Protein AF-A0A1E5QL45-F1 (afdb_monomer_lite)

InterPro domains:
  IPR000726 Glycoside hydrolase, family 19, catalytic [PF00182] (621-690)
  IPR023346 Lysozyme-like domain superfamily [SSF53955] (587-731)
  IPR025325 Protein of unknown function DUF4231 [PF14015] (38-146)
  IPR039564 Peptidase C39-like [PF13529] (364-519)
  IPR052354 Bacterial Cell Wall Dynamics Protein [PTHR34408] (585-724)

Foldseek 3Di:
DPPPQDPLSVQLVVLLVLLVPFPDDVVLSVCCSPPQSVLLSVLLVLLVVLVVLLCVLVVLLVVLVVVLVVLVVVVPPDDDDDPVCVVCSVCVSVVSVVSNVVSVVCCVVVVSVVSSVLSVVLSVQSVVLSVCLSVCHDVSVPPPGSHRCSVVSVVSNVVSVLVSVVVVVVVVVVVVVVVVVVVVVVVVVVVVVVPPPPPDDDDDDDDDDDDDDDDDDDDDDDDDDDDDDDDDDDDDDDDDDDDDDDDDDDDDDDDDDFAWWKKFFQAWWKWFQAPDDPVPDDPQGIDIDGHGDMFTWRDWDDRPPQWIFTFTPWADDPVGGRTTIIRNVGMFIAGPNRHTDDHPPPPDDPQQDAFDPDPLKTFAPQDAAALCPAPPPSPPLLQLRLLLSQCVNLVQDAPDPVHDRSVSLVVVCVVVVHDSVDVVSSQVSLVVSQKGKDKFFADDPVNQQVLLVQVHKKKWWWPLDVSIGIWIFRIADPFATFTQRNQADGDPVGHPGADPVHNRRRHRDGQGPVNCCRTQNDPTIIMIRMGHPPRGHNYDDDDDDDDDDDDDDDLDLFDDLVLLCLLLDVPAPSVVSVVARVLLSVLCVVLVCRDLLSSLLLSLQLSVQQVSVPRQFDPDQQPVCACVVVLVNNDPPQSNLFFFGASLGRGGPVLQVVLCVVVVHNCSVVVVCCSDPPNSNNSSSVLCNVLVCSVCSVVVNLQVSCCSRPVHCPCVVSSVSSSVSSCVSSVD

Secondary structure (DSSP, 8-state):
-PPPPPHHHHHHHHHHHHHHTSS--HHHHHHIIIIIIHHHHHHHHHHHHHHHHHHHHHHHHHHHHHHHHHHHHHTTT---S-HHHHHHTTHHHHHHHHHHHHHHHHHHHHTHHHHHHHHHHHHHHHHHHHHHHHTT-GGGTT-SSHHHHHHHHHHHHHHHHHHHHHHHHHHHHHHHHHHHHHHHHHHHHHHHHHH-TTS-PPP-PPP-----------------------------------------------PPS---EEEEESS-EEEESSSS-GGGS-GGGEEEE-TT-EEEEEEEEEEETTEEEEEEEEEETTTTEEEEEEEGGGEEEE-TTS-EE---------PPPEEEEBTTBEE--PPP--STT-SS-TTT-HHHHHHHHHHHHTTPPPS-TTS-HHHHHHHHHHTTT--TTSHHHHHHHHHHTT-EEEEESB--HHHHHHHHHTT--EEEEE-SSTT-EEEEEEEE-SSEEEEE-SSEEEETTEEEE-BTTBTTTTTTEEEEHHHHHHHHBSS-B-EEEEE-TT---EEEEPP-PPPPPP-S----SS--HHHHHHHH-TTS-HHHHHHHHHHHHHHHHHTT--SHHHHHHHHHHHHHHTTTTT-SB-SS-SGGGTT-GGGT--STTHHHHT--BTTTTB-SHHHHHHHHHHHTS-TTT-GGGGGSTTHHHHHHHHHHHHTTHHHHHHTT-HHHHHHHHHSS-TTHHHHHHHHHHHHHHHT-

Structure (mmCIF, N/CA/C/O backbone):
data_AF-A0A1E5QL45-F1
#
_entry.id   AF-A0A1E5QL45-F1
#
loop_
_atom_site.group_PDB
_atom_site.id
_atom_site.type_symbol
_atom_site.label_atom_id
_atom_site.label_alt_id
_atom_site.label_comp_id
_atom_site.label_asym_id
_atom_site.label_entity_id
_atom_site.label_seq_id
_atom_site.pdbx_PDB_ins_code
_atom_site.Cartn_x
_atom_site.Cartn_y
_atom_site.Cartn_z
_atom_site.occupancy
_atom_site.B_iso_or_equiv
_atom_site.auth_seq_id
_atom_site.auth_comp_id
_atom_site.auth_asym_id
_atom_site.auth_atom_id
_atom_site.pdbx_PDB_model_num
ATOM 1 N N . MET A 1 1 ? 32.931 33.065 -27.980 1.00 39.78 1 MET A N 1
ATOM 2 C CA . MET A 1 1 ? 31.573 32.983 -28.566 1.00 39.78 1 MET A CA 1
ATOM 3 C C . MET A 1 1 ? 30.587 32.734 -27.436 1.00 39.78 1 MET A C 1
ATOM 5 O O . MET A 1 1 ? 30.699 31.703 -26.785 1.00 39.78 1 MET A O 1
ATOM 9 N N . ALA A 1 2 ? 29.690 33.677 -27.137 1.00 43.75 2 ALA A N 1
ATOM 10 C CA . ALA A 1 2 ? 28.652 33.458 -26.129 1.00 43.75 2 ALA A CA 1
ATOM 11 C C . ALA A 1 2 ? 27.735 32.314 -26.597 1.00 43.75 2 ALA A C 1
ATOM 13 O O . ALA A 1 2 ? 27.246 32.351 -27.728 1.00 43.75 2 ALA A O 1
ATOM 14 N N . LYS A 1 3 ? 27.539 31.277 -25.770 1.00 47.97 3 LYS A N 1
ATOM 15 C CA . LYS A 1 3 ? 26.567 30.212 -26.063 1.00 47.97 3 LYS A CA 1
ATOM 16 C C . LYS A 1 3 ? 25.203 30.876 -26.275 1.00 47.97 3 LYS A C 1
ATOM 18 O O . LYS A 1 3 ? 24.728 31.577 -25.385 1.00 47.97 3 LYS A O 1
ATOM 23 N N . LYS A 1 4 ? 24.589 30.684 -27.450 1.00 53.78 4 LYS A N 1
ATOM 24 C CA . LYS A 1 4 ? 23.201 31.106 -27.693 1.00 53.78 4 LYS A CA 1
ATOM 25 C C . LYS A 1 4 ? 22.326 30.475 -26.606 1.00 53.78 4 LYS A C 1
ATOM 27 O O . LYS A 1 4 ? 22.337 29.252 -26.471 1.00 53.78 4 LYS A O 1
ATOM 32 N N . LYS A 1 5 ? 21.612 31.303 -25.837 1.00 65.19 5 LYS A N 1
ATOM 33 C CA . LYS A 1 5 ? 20.616 30.840 -24.860 1.00 65.19 5 LYS A CA 1
ATOM 34 C C . LYS A 1 5 ? 19.594 29.963 -25.581 1.00 65.19 5 LYS A C 1
ATOM 36 O O . LYS A 1 5 ? 19.148 30.309 -26.677 1.00 65.19 5 LYS A O 1
ATOM 41 N N . THR A 1 6 ? 19.271 28.812 -25.004 1.00 82.19 6 THR A N 1
ATOM 42 C CA . THR A 1 6 ? 18.237 27.931 -25.553 1.00 82.19 6 THR A CA 1
ATOM 43 C C . THR A 1 6 ? 16.851 28.537 -25.303 1.00 82.19 6 THR A C 1
ATOM 45 O O . THR A 1 6 ? 16.691 29.367 -24.411 1.00 82.19 6 THR A O 1
ATOM 48 N N . TYR A 1 7 ? 15.831 28.130 -26.071 1.00 85.31 7 TYR A N 1
ATOM 49 C CA . TYR A 1 7 ? 14.435 28.555 -25.846 1.00 85.31 7 TYR A CA 1
ATOM 50 C C . TYR A 1 7 ? 13.995 28.364 -24.383 1.00 85.31 7 TYR A C 1
ATOM 52 O O . TYR A 1 7 ? 13.333 29.221 -23.811 1.00 85.31 7 TYR A O 1
ATOM 60 N N . TYR A 1 8 ? 14.433 27.272 -23.756 1.00 86.12 8 TYR A N 1
ATOM 61 C CA . TYR A 1 8 ? 14.124 26.956 -22.364 1.00 86.12 8 TYR A CA 1
ATOM 62 C C . TYR A 1 8 ? 14.838 27.876 -21.366 1.00 86.12 8 TYR A C 1
ATOM 64 O O . TYR A 1 8 ? 14.260 28.211 -20.336 1.00 86.12 8 TYR A O 1
ATOM 72 N N . ASP A 1 9 ? 16.058 28.328 -21.679 1.00 83.62 9 ASP A N 1
ATOM 73 C CA . ASP A 1 9 ? 16.766 29.323 -20.861 1.00 83.62 9 ASP A CA 1
ATOM 74 C C . ASP A 1 9 ? 16.064 30.683 -20.925 1.00 83.62 9 ASP A C 1
ATOM 76 O O . ASP A 1 9 ? 15.976 31.378 -19.917 1.00 83.62 9 ASP A O 1
ATOM 80 N N . TYR A 1 10 ? 15.538 31.045 -22.102 1.00 85.81 10 TYR A N 1
ATOM 81 C CA . TYR A 1 10 ? 14.721 32.245 -22.279 1.00 85.81 10 TYR A CA 1
ATOM 82 C C . TYR A 1 10 ? 13.409 32.147 -21.488 1.00 85.81 10 TYR A C 1
ATOM 84 O O . TYR A 1 10 ? 13.122 33.028 -20.685 1.00 85.81 10 TYR A O 1
ATOM 92 N N . LEU A 1 11 ? 12.668 31.043 -21.631 1.00 82.62 11 LEU A N 1
ATOM 93 C CA . LEU A 1 11 ? 11.394 30.827 -20.937 1.00 82.62 11 LEU A CA 1
ATOM 94 C C . LEU A 1 11 ? 11.553 30.847 -19.408 1.00 82.62 11 LEU A C 1
ATOM 96 O O . LEU A 1 11 ? 10.748 31.452 -18.702 1.00 82.62 11 LEU A O 1
ATOM 100 N N . ARG A 1 12 ? 12.611 30.208 -18.888 1.00 87.31 12 ARG A N 1
ATOM 101 C CA . ARG A 1 12 ? 12.912 30.196 -17.449 1.00 87.31 12 ARG A CA 1
ATOM 102 C C . ARG A 1 12 ? 13.289 31.585 -16.938 1.00 87.31 12 ARG A C 1
ATOM 104 O O . ARG A 1 12 ? 12.943 31.929 -15.812 1.00 87.31 12 ARG A O 1
ATOM 111 N N . GLN A 1 13 ? 13.998 32.368 -17.748 1.00 88.19 13 GLN A N 1
ATOM 112 C CA . GLN A 1 13 ? 14.352 33.736 -17.396 1.00 88.19 13 GLN A CA 1
ATOM 113 C C . GLN A 1 13 ? 13.110 34.637 -17.368 1.00 88.19 13 GLN A C 1
ATOM 115 O O . GLN A 1 13 ? 12.861 35.276 -16.355 1.00 88.19 13 GLN A O 1
ATOM 120 N N . GLU A 1 14 ? 12.306 34.640 -18.430 1.00 87.00 14 GLU A N 1
ATOM 121 C CA . GLU A 1 14 ? 11.138 35.518 -18.577 1.00 87.00 14 GLU A CA 1
ATOM 122 C C . GLU A 1 14 ? 10.073 35.254 -17.499 1.00 87.00 14 GLU A C 1
ATOM 124 O O . GLU A 1 14 ? 9.674 36.163 -16.771 1.00 87.00 14 GLU A O 1
ATOM 129 N N . LEU A 1 15 ? 9.669 33.993 -17.308 1.00 86.44 15 LEU A N 1
ATOM 130 C CA . LEU A 1 15 ? 8.719 33.632 -16.248 1.00 86.44 15 LEU A CA 1
ATOM 131 C C . LEU A 1 15 ? 9.332 33.797 -14.851 1.00 86.44 15 LEU A C 1
ATOM 133 O O . LEU A 1 15 ? 8.639 34.160 -13.903 1.00 86.44 15 LEU A O 1
ATOM 137 N N . GLY A 1 16 ? 10.639 33.564 -14.715 1.00 88.19 16 GLY A N 1
ATOM 138 C CA . GLY A 1 16 ? 11.360 33.764 -13.463 1.00 88.19 16 GLY A CA 1
ATOM 139 C C . GLY A 1 16 ? 11.405 35.230 -13.024 1.00 88.19 16 GLY A C 1
ATOM 140 O O . GLY A 1 16 ? 11.323 35.489 -11.824 1.00 88.19 16 GLY A O 1
ATOM 141 N N . GLU A 1 17 ? 11.511 36.166 -13.970 1.00 91.12 17 GLU A N 1
ATOM 142 C CA . GLU A 1 17 ? 11.447 37.614 -13.733 1.00 91.12 17 GLU A CA 1
ATOM 143 C C . GLU A 1 17 ? 10.027 38.057 -13.348 1.00 91.12 17 GLU A C 1
ATOM 145 O O . GLU A 1 17 ? 9.871 38.846 -12.418 1.00 91.12 17 GLU A O 1
ATOM 150 N N . LEU A 1 18 ? 8.988 37.494 -13.976 1.00 89.50 18 LEU A N 1
ATOM 151 C CA . LEU A 1 18 ? 7.593 37.756 -13.595 1.00 89.50 18 LEU A CA 1
ATOM 152 C C . LEU A 1 18 ? 7.278 37.280 -12.169 1.00 89.50 18 LEU A C 1
ATOM 154 O O . LEU A 1 18 ? 6.622 37.994 -11.416 1.00 89.50 18 LEU A O 1
ATOM 158 N N . VAL A 1 19 ? 7.794 36.115 -11.762 1.00 90.00 19 VAL A N 1
ATOM 159 C CA . VAL A 1 19 ? 7.634 35.610 -10.385 1.00 90.00 19 VAL A CA 1
ATOM 160 C C . VAL A 1 19 ? 8.303 36.531 -9.356 1.00 90.00 19 VAL A C 1
ATOM 162 O O . VAL A 1 19 ? 7.788 36.681 -8.247 1.00 90.00 19 VAL A O 1
ATOM 165 N N . GLU A 1 20 ? 9.419 37.183 -9.700 1.00 89.94 20 GLU A N 1
ATOM 166 C CA . GLU A 1 20 ? 10.086 38.122 -8.783 1.00 89.94 20 GLU A CA 1
ATOM 167 C C . GLU A 1 20 ? 9.272 39.388 -8.518 1.00 89.94 20 GLU A C 1
ATOM 169 O O . GLU A 1 20 ? 9.349 39.945 -7.421 1.00 89.94 20 GLU A O 1
ATOM 174 N N . GLN A 1 21 ? 8.458 39.811 -9.486 1.00 90.44 21 GLN A N 1
ATOM 175 C CA . GLN A 1 21 ? 7.608 40.998 -9.375 1.00 90.44 21 GLN A CA 1
ATOM 176 C C . GLN A 1 21 ? 6.372 40.771 -8.489 1.00 90.44 21 GLN A C 1
ATOM 178 O O . GLN A 1 21 ? 5.707 41.735 -8.107 1.00 90.44 21 GLN A O 1
ATOM 183 N N . LEU A 1 22 ? 6.066 39.521 -8.122 1.00 89.75 22 LEU A N 1
ATOM 184 C CA . LEU A 1 22 ? 4.933 39.196 -7.256 1.00 89.75 22 LEU A CA 1
ATOM 185 C C . LEU A 1 22 ? 5.185 39.632 -5.805 1.00 89.75 22 LEU A C 1
ATOM 187 O O . LEU A 1 22 ? 6.279 39.456 -5.260 1.00 89.75 22 LEU A O 1
ATOM 191 N N . GLN A 1 23 ? 4.144 40.137 -5.139 1.00 87.69 23 GLN A N 1
ATOM 192 C CA . GLN A 1 23 ? 4.171 40.471 -3.709 1.00 87.69 23 GLN A CA 1
ATOM 193 C C . GLN A 1 23 ? 4.004 39.205 -2.852 1.00 87.69 23 GLN A C 1
ATOM 195 O O . GLN A 1 23 ? 2.984 38.993 -2.201 1.00 87.69 23 GLN A O 1
ATOM 200 N N . LEU A 1 24 ? 5.010 38.331 -2.896 1.00 88.12 24 LEU A N 1
ATOM 201 C CA . LEU A 1 24 ? 5.058 37.057 -2.177 1.00 88.12 24 LEU A CA 1
ATOM 202 C C . LEU A 1 24 ? 6.319 36.975 -1.304 1.00 88.12 24 LEU A C 1
ATOM 204 O O . LEU A 1 24 ? 7.364 37.479 -1.720 1.00 88.12 24 LEU A O 1
ATOM 208 N N . PRO A 1 25 ? 6.270 36.298 -0.141 1.00 90.00 25 PRO A N 1
ATOM 209 C CA . PRO A 1 25 ? 7.480 35.961 0.602 1.00 90.00 25 PRO A CA 1
ATOM 210 C C . PRO A 1 25 ? 8.427 35.086 -0.235 1.00 90.00 25 PRO A C 1
ATOM 212 O O . PRO A 1 25 ? 7.978 34.250 -1.026 1.00 90.00 25 PRO A O 1
ATOM 215 N N . ASP A 1 26 ? 9.736 35.236 -0.026 1.00 85.12 26 ASP A N 1
ATOM 216 C CA . ASP A 1 26 ? 10.776 34.597 -0.851 1.00 85.12 26 ASP A CA 1
ATOM 217 C C . ASP A 1 26 ? 10.652 33.072 -0.926 1.00 85.12 26 ASP A C 1
ATOM 219 O O . ASP A 1 26 ? 10.923 32.473 -1.967 1.00 85.12 26 ASP A O 1
ATOM 223 N N . LEU A 1 27 ? 10.174 32.438 0.148 1.00 78.69 27 LEU A N 1
ATOM 224 C CA . LEU A 1 27 ? 9.923 30.998 0.191 1.00 78.69 27 LEU A CA 1
ATOM 225 C C . LEU A 1 27 ? 8.913 30.558 -0.885 1.00 78.69 27 LEU A C 1
ATOM 227 O O . LEU A 1 27 ? 9.133 29.575 -1.593 1.00 78.69 27 LEU A O 1
ATOM 231 N N . TYR A 1 28 ? 7.834 31.322 -1.063 1.00 81.56 28 TYR A N 1
ATOM 232 C CA . TYR A 1 28 ? 6.799 31.037 -2.057 1.00 81.56 28 TYR A CA 1
ATOM 233 C C . TYR A 1 28 ? 7.301 31.301 -3.478 1.00 81.56 28 TYR A C 1
ATOM 235 O O . TYR A 1 28 ? 7.043 30.505 -4.379 1.00 81.56 28 TYR A O 1
ATOM 243 N N . LYS A 1 29 ? 8.100 32.357 -3.681 1.00 86.62 29 LYS A N 1
ATOM 244 C CA . LYS A 1 29 ? 8.758 32.631 -4.971 1.00 86.62 29 LYS A CA 1
ATOM 245 C C . LYS A 1 29 ? 9.728 31.519 -5.368 1.00 86.62 29 LYS A C 1
ATOM 247 O O . LYS A 1 29 ? 9.743 31.093 -6.524 1.00 86.62 29 LYS A O 1
ATOM 252 N N . GLN A 1 30 ? 10.514 31.013 -4.417 1.00 82.25 30 GLN A N 1
ATOM 253 C CA . GLN A 1 30 ? 11.411 29.881 -4.652 1.00 82.25 30 GLN A CA 1
ATOM 254 C C . GLN A 1 30 ? 10.637 28.609 -4.995 1.00 82.25 30 GLN A C 1
ATOM 256 O O . GLN A 1 30 ? 11.038 27.893 -5.912 1.00 82.25 30 GLN A O 1
ATOM 261 N N . SER A 1 31 ? 9.516 28.358 -4.319 1.00 79.50 31 SER A N 1
ATOM 262 C CA . SER A 1 31 ? 8.638 27.228 -4.623 1.00 79.50 31 SER A CA 1
ATOM 263 C C . SER A 1 31 ? 8.031 27.332 -6.029 1.00 79.50 31 SER A C 1
ATOM 265 O O . SER A 1 31 ? 8.139 26.390 -6.812 1.00 79.50 31 SER A O 1
ATOM 267 N N . LEU A 1 32 ? 7.511 28.502 -6.427 1.00 86.69 32 LEU A N 1
ATOM 268 C CA . LEU A 1 32 ? 7.013 28.745 -7.791 1.00 86.69 32 LEU A CA 1
ATOM 269 C C . LEU A 1 32 ? 8.075 28.442 -8.855 1.00 86.69 32 LEU A C 1
ATOM 271 O O . LEU A 1 32 ? 7.783 27.816 -9.874 1.00 86.69 32 LEU A O 1
ATOM 275 N N . LYS A 1 33 ? 9.323 28.850 -8.612 1.00 86.81 33 LYS A N 1
ATOM 276 C CA . LYS A 1 33 ? 10.430 28.606 -9.544 1.00 86.81 33 LYS A CA 1
ATOM 277 C C . LYS A 1 33 ? 10.828 27.131 -9.597 1.00 86.81 33 LYS A C 1
ATOM 279 O O . LYS A 1 33 ? 10.897 26.555 -10.677 1.00 86.81 33 LYS A O 1
ATOM 284 N N . ARG A 1 34 ? 11.080 26.517 -8.440 1.00 79.50 34 ARG A N 1
ATOM 285 C CA . ARG A 1 34 ? 11.622 25.152 -8.355 1.00 79.50 34 ARG A CA 1
ATOM 286 C C . ARG A 1 34 ? 10.593 24.067 -8.627 1.00 79.50 34 ARG A C 1
ATOM 288 O O . ARG A 1 34 ? 10.965 22.996 -9.090 1.00 79.50 34 ARG A O 1
ATOM 295 N N . ARG A 1 35 ? 9.322 24.310 -8.309 1.00 85.50 35 ARG A N 1
ATOM 296 C CA . ARG A 1 35 ? 8.280 23.290 -8.421 1.00 85.50 35 ARG A CA 1
ATOM 297 C C . ARG A 1 35 ? 7.434 23.456 -9.669 1.00 85.50 35 ARG A C 1
ATOM 299 O O . ARG A 1 35 ? 7.258 22.491 -10.400 1.00 85.50 35 ARG A O 1
ATOM 306 N N . TRP A 1 36 ? 6.944 24.663 -9.937 1.00 91.50 36 TRP A N 1
ATOM 307 C CA . TRP A 1 36 ? 6.068 24.906 -11.082 1.00 91.50 36 TRP A CA 1
ATOM 308 C C . TRP A 1 36 ? 6.858 25.204 -12.364 1.00 91.50 36 TRP A C 1
ATOM 310 O O . TRP A 1 36 ? 6.736 24.473 -13.347 1.00 91.50 36 TRP A O 1
ATOM 320 N N . LEU A 1 37 ? 7.706 26.237 -12.363 1.00 90.81 37 LEU A N 1
ATOM 321 C CA . LEU A 1 37 ? 8.421 26.671 -13.569 1.00 90.81 37 LEU A CA 1
ATOM 322 C C . LEU A 1 37 ? 9.395 25.603 -14.087 1.00 90.81 37 LEU A C 1
ATOM 324 O O . LEU A 1 37 ? 9.454 25.341 -15.290 1.00 90.81 37 LEU A O 1
ATOM 328 N N . ASP A 1 38 ? 10.131 24.949 -13.191 1.00 88.94 38 ASP A N 1
ATOM 329 C CA . ASP A 1 38 ? 11.026 23.854 -13.567 1.00 88.94 38 ASP A CA 1
ATOM 330 C C . ASP A 1 38 ? 10.263 22.673 -14.186 1.00 88.94 38 ASP A C 1
ATOM 332 O O . ASP A 1 38 ? 10.737 22.086 -15.164 1.00 88.94 38 ASP A O 1
ATOM 336 N N . GLN A 1 39 ? 9.055 22.379 -13.696 1.00 86.88 39 GLN A N 1
ATOM 337 C CA . GLN A 1 39 ? 8.203 21.329 -14.251 1.00 86.88 39 GLN A CA 1
ATOM 338 C C . GLN A 1 39 ? 7.651 21.701 -15.634 1.00 86.88 39 GLN A C 1
ATOM 340 O O . GLN A 1 39 ? 7.667 20.865 -16.538 1.00 86.88 39 GLN A O 1
ATOM 345 N N . VAL A 1 40 ? 7.233 22.957 -15.837 1.00 90.69 40 VAL A N 1
ATOM 346 C CA . VAL A 1 40 ? 6.826 23.480 -17.157 1.00 90.69 40 VAL A CA 1
ATOM 347 C C . VAL A 1 40 ? 7.948 23.285 -18.176 1.00 90.69 40 VAL A C 1
ATOM 349 O O . VAL A 1 40 ? 7.728 22.760 -19.269 1.00 90.69 40 VAL A O 1
ATOM 352 N N . VAL A 1 41 ? 9.168 23.691 -17.811 1.00 90.44 41 VAL A N 1
ATOM 353 C CA . VAL A 1 41 ? 10.342 23.589 -18.686 1.00 90.44 41 VAL A CA 1
ATOM 354 C C . VAL A 1 41 ? 10.694 22.130 -18.967 1.00 90.44 41 VAL A C 1
ATOM 356 O O . VAL A 1 41 ? 11.008 21.781 -20.108 1.00 90.44 41 VAL A O 1
ATOM 359 N N . TRP A 1 42 ? 10.636 21.268 -17.952 1.00 89.69 42 TRP A N 1
ATOM 360 C CA . TRP A 1 42 ? 10.909 19.843 -18.102 1.00 89.69 42 TRP A CA 1
ATOM 361 C C . TRP A 1 42 ? 9.915 19.166 -19.053 1.00 89.69 42 TRP A C 1
ATOM 363 O O . TRP A 1 42 ? 10.346 18.507 -20.004 1.00 89.69 42 TRP A O 1
ATOM 373 N N . ALA A 1 43 ? 8.611 19.383 -18.852 1.00 85.19 43 ALA A N 1
ATOM 374 C CA . ALA A 1 43 ? 7.558 18.776 -19.663 1.00 85.19 43 ALA A CA 1
ATOM 375 C C . ALA A 1 43 ? 7.654 19.229 -21.128 1.00 85.19 43 ALA A C 1
ATOM 377 O O . ALA A 1 43 ? 7.666 18.404 -22.043 1.00 85.19 43 ALA A O 1
ATOM 378 N N . ASP A 1 44 ? 7.847 20.528 -21.371 1.00 88.75 44 ASP A N 1
ATOM 379 C CA . ASP A 1 44 ? 7.952 21.064 -22.733 1.00 88.75 44 ASP A CA 1
ATOM 380 C C . ASP A 1 44 ? 9.238 20.602 -23.449 1.00 88.75 44 ASP A C 1
ATOM 382 O O . ASP A 1 44 ? 9.261 20.366 -24.664 1.00 88.75 44 ASP A O 1
ATOM 386 N N . LYS A 1 45 ? 10.329 20.406 -22.696 1.00 89.44 45 LYS A N 1
ATOM 387 C CA . LYS A 1 45 ? 11.565 19.809 -23.219 1.00 89.44 45 LYS A CA 1
ATOM 388 C C . LYS A 1 45 ? 11.370 18.343 -23.593 1.00 89.44 45 LYS A C 1
ATOM 390 O O . LYS A 1 45 ? 11.791 17.931 -24.679 1.00 89.44 45 LYS A O 1
ATOM 395 N N . LYS A 1 46 ? 10.709 17.562 -22.738 1.00 86.69 46 LYS A N 1
ATOM 396 C CA . LYS A 1 46 ? 10.430 16.145 -22.994 1.00 86.69 46 LYS A CA 1
ATOM 397 C C . LYS A 1 46 ? 9.469 15.939 -24.157 1.00 86.69 46 LYS A C 1
ATOM 399 O O . LYS A 1 46 ? 9.739 15.083 -25.004 1.00 86.69 46 LYS A O 1
ATOM 404 N N . ALA A 1 47 ? 8.451 16.787 -24.288 1.00 88.00 47 ALA A N 1
ATOM 405 C CA . ALA A 1 47 ? 7.574 16.816 -25.454 1.00 88.00 47 ALA A CA 1
ATOM 406 C C . ALA A 1 47 ? 8.374 17.030 -26.753 1.00 88.00 47 ALA A C 1
ATOM 408 O O . ALA A 1 47 ? 8.225 16.279 -27.718 1.00 88.00 47 ALA A O 1
ATOM 409 N N . ALA A 1 48 ? 9.292 18.002 -26.781 1.00 88.44 48 ALA A N 1
ATOM 410 C CA . ALA A 1 48 ? 10.106 18.283 -27.964 1.00 88.44 48 ALA A CA 1
ATOM 411 C C . ALA A 1 48 ? 11.120 17.170 -28.303 1.00 88.44 48 ALA A C 1
ATOM 413 O O . ALA A 1 48 ? 11.413 16.934 -29.481 1.00 88.44 48 ALA A O 1
ATOM 414 N N . GLU A 1 49 ? 11.686 16.495 -27.300 1.00 88.31 49 GLU A N 1
ATOM 415 C CA . GLU A 1 49 ? 12.554 15.322 -27.479 1.00 88.31 49 GLU A CA 1
ATOM 416 C C . GLU A 1 49 ? 11.784 14.141 -28.080 1.00 88.31 49 GLU A C 1
ATOM 418 O O . GLU A 1 49 ? 12.187 13.629 -29.128 1.00 88.31 49 GLU A O 1
ATOM 423 N N . CYS A 1 50 ? 10.650 13.766 -27.482 1.00 87.38 50 CYS A N 1
ATOM 424 C CA . CYS A 1 50 ? 9.824 12.653 -27.953 1.00 87.38 50 CYS A CA 1
ATOM 425 C C . CYS A 1 50 ? 9.267 12.922 -29.355 1.00 87.38 50 CYS A C 1
ATOM 427 O O . CYS A 1 50 ? 9.343 12.058 -30.226 1.00 87.38 50 CYS A O 1
ATOM 429 N N . ARG A 1 51 ? 8.817 14.155 -29.626 1.00 92.12 51 ARG A N 1
ATOM 430 C CA . ARG A 1 51 ? 8.339 14.564 -30.953 1.00 92.12 51 ARG A CA 1
ATOM 431 C C . ARG A 1 51 ? 9.412 14.369 -32.025 1.00 92.12 51 ARG A C 1
ATOM 433 O O . ARG A 1 51 ? 9.121 13.851 -33.100 1.00 92.12 51 ARG A O 1
ATOM 440 N N . ARG A 1 52 ? 10.662 14.766 -31.749 1.00 91.62 52 ARG A N 1
ATOM 441 C CA . ARG A 1 52 ? 11.778 14.580 -32.693 1.00 91.62 52 ARG A CA 1
ATOM 442 C C . ARG A 1 52 ? 12.048 13.104 -32.968 1.00 91.62 52 ARG A C 1
ATOM 444 O O . ARG A 1 52 ? 12.254 12.756 -34.124 1.00 91.62 52 ARG A O 1
ATOM 451 N N . TRP A 1 53 ? 12.043 12.255 -31.943 1.00 88.62 53 TRP A N 1
ATOM 452 C CA . TRP A 1 53 ? 12.227 10.814 -32.123 1.00 88.62 53 TRP A CA 1
ATOM 453 C C . TRP A 1 53 ? 11.093 10.181 -32.925 1.00 88.62 53 TRP A C 1
ATOM 455 O O . TRP A 1 53 ? 11.378 9.491 -33.901 1.00 88.62 53 TRP A O 1
ATOM 465 N N . HIS A 1 54 ? 9.839 10.505 -32.597 1.00 92.12 54 HIS A N 1
ATOM 466 C CA . HIS A 1 54 ? 8.669 10.030 -33.336 1.00 92.12 54 HIS A CA 1
ATOM 467 C C . HIS A 1 54 ? 8.774 10.358 -34.830 1.00 92.12 54 HIS A C 1
ATOM 469 O O . HIS A 1 54 ? 8.747 9.458 -35.662 1.00 92.12 54 HIS A O 1
ATOM 475 N N . TYR A 1 55 ? 8.986 11.631 -35.186 1.00 91.69 55 TYR A N 1
ATOM 476 C CA . TYR A 1 55 ? 9.085 12.013 -36.597 1.00 91.69 55 TYR A CA 1
ATOM 477 C C . TYR A 1 55 ? 10.305 11.409 -37.301 1.00 91.69 55 TYR A C 1
ATOM 479 O O . TYR A 1 55 ? 10.201 11.061 -38.472 1.00 91.69 55 TYR A O 1
ATOM 487 N N . ARG A 1 56 ? 11.455 11.259 -36.628 1.00 93.12 56 ARG A N 1
ATOM 488 C CA . ARG A 1 56 ? 12.656 10.662 -37.243 1.00 93.12 56 ARG A CA 1
ATOM 489 C C . ARG A 1 56 ? 12.482 9.175 -37.540 1.00 93.12 56 ARG A C 1
ATOM 491 O O . ARG A 1 56 ? 12.852 8.744 -38.632 1.00 93.12 56 ARG A O 1
ATOM 498 N N . LEU A 1 57 ? 11.923 8.413 -36.601 1.00 91.19 57 LEU A N 1
ATOM 499 C CA . LEU A 1 57 ? 11.663 6.984 -36.789 1.00 91.19 57 LEU A CA 1
ATOM 500 C C . LEU A 1 57 ? 10.598 6.782 -37.865 1.00 91.19 57 LEU A C 1
ATOM 502 O O . LEU A 1 57 ? 10.840 6.084 -38.846 1.00 91.19 57 LEU A O 1
ATOM 506 N N . ARG A 1 58 ? 9.488 7.520 -37.771 1.00 92.06 58 ARG A N 1
ATOM 507 C CA . ARG A 1 58 ? 8.388 7.426 -38.730 1.00 92.06 58 ARG A CA 1
ATOM 508 C C . ARG A 1 58 ? 8.794 7.831 -40.146 1.00 92.06 58 ARG A C 1
ATOM 510 O O . ARG A 1 58 ? 8.414 7.168 -41.107 1.00 92.06 58 ARG A O 1
ATOM 517 N N . LEU A 1 59 ? 9.605 8.881 -40.294 1.00 94.12 59 LEU A N 1
ATOM 518 C CA . LEU A 1 59 ? 10.141 9.285 -41.596 1.00 94.12 59 LEU A CA 1
ATOM 519 C C . LEU A 1 59 ? 11.067 8.209 -42.181 1.00 94.12 59 LEU A C 1
ATOM 521 O O . LEU A 1 59 ? 10.982 7.932 -43.373 1.00 94.12 59 LEU A O 1
ATOM 525 N N . THR A 1 60 ? 11.902 7.575 -41.352 1.00 92.25 60 THR A N 1
ATOM 526 C CA . THR A 1 60 ? 12.756 6.448 -41.771 1.00 92.25 60 THR A CA 1
ATOM 527 C C . THR A 1 60 ? 11.916 5.277 -42.281 1.00 92.25 60 THR A C 1
ATOM 529 O O . THR A 1 60 ? 12.196 4.759 -43.360 1.00 92.25 60 THR A O 1
ATOM 532 N N . THR A 1 61 ? 10.851 4.910 -41.565 1.00 91.75 61 THR A N 1
ATOM 533 C CA . THR A 1 61 ? 9.928 3.834 -41.959 1.00 91.75 61 THR A CA 1
ATOM 534 C C . THR A 1 61 ? 9.209 4.150 -43.273 1.00 91.75 61 THR A C 1
ATOM 536 O O . THR A 1 61 ? 9.157 3.301 -44.160 1.00 91.75 61 THR A O 1
ATOM 539 N N . ILE A 1 62 ? 8.709 5.380 -43.444 1.00 92.25 62 ILE A N 1
ATOM 540 C CA . ILE A 1 62 ? 8.011 5.808 -44.669 1.00 92.25 62 ILE A CA 1
ATOM 541 C C . ILE A 1 62 ? 8.968 5.832 -45.866 1.00 92.25 62 ILE A C 1
ATOM 543 O O . ILE A 1 62 ? 8.678 5.230 -46.897 1.00 92.25 62 ILE A O 1
ATOM 547 N N . ILE A 1 63 ? 10.117 6.505 -45.736 1.00 93.69 63 ILE A N 1
ATOM 548 C CA . ILE A 1 63 ? 11.100 6.612 -46.823 1.00 93.69 63 ILE A CA 1
ATOM 549 C C . ILE A 1 63 ? 11.630 5.223 -47.189 1.00 93.69 63 ILE A C 1
ATOM 551 O O . ILE A 1 63 ? 11.660 4.869 -48.365 1.00 93.69 63 ILE A O 1
ATOM 555 N N . GLY A 1 64 ? 12.008 4.416 -46.195 1.00 91.44 64 GLY A N 1
ATOM 556 C CA . GLY A 1 64 ? 12.487 3.057 -46.420 1.00 91.44 64 GLY A CA 1
ATOM 557 C C . GLY A 1 64 ? 11.431 2.172 -47.083 1.00 91.44 64 GLY A C 1
ATOM 558 O O . GLY A 1 64 ? 11.754 1.463 -48.032 1.00 91.44 64 GLY A O 1
ATOM 559 N N . GLY A 1 65 ? 10.170 2.254 -46.646 1.00 90.19 65 GLY A N 1
ATOM 560 C CA . GLY A 1 65 ? 9.057 1.503 -47.231 1.00 90.19 65 GLY A CA 1
ATOM 561 C C . GLY A 1 65 ? 8.772 1.860 -48.693 1.00 90.19 65 GLY A C 1
ATOM 562 O O . GLY A 1 65 ? 8.372 0.989 -49.457 1.00 90.19 65 GLY A O 1
ATOM 563 N N . VAL A 1 66 ? 9.029 3.105 -49.108 1.00 92.88 66 VAL A N 1
ATOM 564 C CA . VAL A 1 66 ? 8.931 3.531 -50.518 1.00 92.88 66 VAL A CA 1
ATOM 565 C C . VAL A 1 66 ? 10.152 3.087 -51.332 1.00 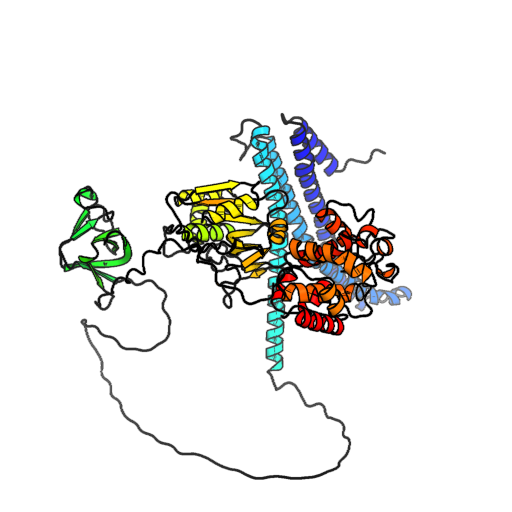92.88 66 VAL A C 1
ATOM 567 O O . VAL A 1 66 ? 10.010 2.670 -52.481 1.00 92.88 66 VAL A O 1
ATOM 570 N N . ILE A 1 67 ? 11.355 3.154 -50.753 1.00 90.44 67 ILE A N 1
ATOM 571 C CA . ILE A 1 67 ? 12.603 2.788 -51.441 1.00 90.44 67 ILE A CA 1
ATOM 572 C C . ILE A 1 67 ? 12.718 1.272 -51.628 1.00 90.44 67 ILE A C 1
ATOM 574 O O . ILE A 1 67 ? 13.193 0.834 -52.672 1.00 90.44 67 ILE A O 1
ATOM 578 N N . LEU A 1 68 ? 12.289 0.464 -50.655 1.00 90.38 68 LEU A N 1
ATOM 579 C CA . LEU A 1 68 ? 12.481 -0.987 -50.667 1.00 90.38 68 LEU A CA 1
ATOM 580 C C . LEU A 1 68 ? 11.874 -1.671 -51.917 1.00 90.38 68 LEU A C 1
ATOM 582 O O . LEU A 1 68 ? 12.615 -2.402 -52.575 1.00 90.38 68 LEU A O 1
ATOM 586 N N . PRO A 1 69 ? 10.614 -1.409 -52.330 1.00 86.56 69 PRO A N 1
ATOM 587 C CA . PRO A 1 69 ? 10.059 -1.948 -53.575 1.00 86.56 69 PRO A CA 1
ATOM 588 C C . PRO A 1 69 ? 10.833 -1.519 -54.827 1.00 86.56 69 PRO A C 1
ATOM 590 O O . PRO A 1 69 ? 11.072 -2.340 -55.710 1.00 86.56 69 PRO A O 1
ATOM 593 N N . ALA A 1 70 ? 11.277 -0.258 -54.894 1.00 83.50 70 ALA A N 1
ATOM 594 C CA . ALA A 1 70 ? 12.081 0.235 -56.011 1.00 83.50 70 ALA A CA 1
ATOM 595 C C . ALA A 1 70 ? 13.457 -0.454 -56.066 1.00 83.50 70 ALA A C 1
ATOM 597 O O . ALA A 1 70 ? 13.919 -0.831 -57.139 1.00 83.50 70 ALA A O 1
ATOM 598 N N . LEU A 1 71 ? 14.091 -0.679 -54.911 1.00 81.75 71 LEU A N 1
ATOM 599 C CA . LEU A 1 71 ? 15.400 -1.329 -54.806 1.00 81.75 71 LEU A CA 1
ATOM 600 C C . LEU A 1 71 ? 15.336 -2.816 -55.185 1.00 81.75 71 LEU A C 1
ATOM 602 O O . LEU A 1 71 ? 16.238 -3.322 -55.850 1.00 81.75 71 LEU A O 1
ATOM 606 N N . VAL A 1 72 ? 14.252 -3.502 -54.804 1.00 80.56 72 VAL A N 1
ATOM 607 C CA . VAL A 1 72 ? 13.980 -4.890 -55.210 1.00 80.56 72 VAL A CA 1
ATOM 608 C C . VAL A 1 72 ? 13.661 -4.973 -56.706 1.00 80.56 72 VAL A C 1
ATOM 610 O O . VAL A 1 72 ? 14.149 -5.884 -57.368 1.00 80.56 72 VAL A O 1
ATOM 613 N N . GLY A 1 73 ? 12.913 -4.011 -57.259 1.00 72.00 73 GLY A N 1
ATOM 614 C CA . GLY A 1 73 ? 12.605 -3.942 -58.692 1.00 72.00 73 GLY A CA 1
ATOM 615 C C . GLY A 1 73 ? 13.839 -3.713 -59.574 1.00 72.00 73 GLY A C 1
ATOM 616 O O . GLY A 1 73 ? 14.026 -4.415 -60.563 1.00 72.00 73 GLY A O 1
ATOM 617 N N . ILE A 1 74 ? 14.739 -2.805 -59.176 1.00 69.25 74 ILE A N 1
ATOM 618 C CA . ILE A 1 74 ? 15.996 -2.504 -59.894 1.00 69.25 74 ILE A CA 1
ATOM 619 C C . ILE A 1 74 ? 16.952 -3.710 -59.922 1.00 69.25 74 ILE A C 1
ATOM 621 O O . ILE A 1 74 ? 17.722 -3.866 -60.873 1.00 69.25 74 ILE A O 1
ATOM 625 N N . ASN A 1 75 ? 16.882 -4.594 -58.918 1.00 59.91 75 ASN A N 1
ATOM 626 C CA . ASN A 1 75 ? 17.688 -5.817 -58.844 1.00 59.91 75 ASN A CA 1
ATOM 627 C C . ASN A 1 75 ? 17.450 -6.771 -60.037 1.00 59.91 75 ASN A C 1
ATOM 629 O O . ASN A 1 75 ? 18.274 -7.648 -60.282 1.00 59.91 75 ASN A O 1
ATOM 633 N N . PHE A 1 76 ? 16.356 -6.590 -60.788 1.00 54.81 76 PHE A N 1
ATOM 634 C CA . PHE A 1 76 ? 16.043 -7.374 -61.985 1.00 54.81 76 PHE A CA 1
ATOM 635 C C . PHE A 1 76 ? 16.513 -6.742 -63.310 1.00 54.81 76 PHE A C 1
ATOM 637 O O . PHE A 1 76 ? 16.587 -7.464 -64.301 1.00 54.81 76 PHE A O 1
ATOM 644 N N . GLU A 1 77 ? 16.870 -5.449 -63.356 1.00 56.03 77 GLU A N 1
ATOM 645 C CA . GLU A 1 77 ? 17.111 -4.736 -64.630 1.00 56.03 77 GLU A CA 1
ATOM 646 C C . GLU A 1 77 ? 18.532 -4.183 -64.839 1.00 56.03 77 GLU A C 1
ATOM 648 O O . GLU A 1 77 ? 18.921 -3.941 -65.982 1.00 56.03 77 GLU A O 1
ATOM 653 N N . VAL A 1 78 ? 19.353 -3.999 -63.799 1.00 54.22 78 VAL A N 1
ATOM 654 C CA . VAL A 1 78 ? 20.678 -3.367 -63.972 1.00 54.22 78 VAL A CA 1
ATOM 655 C C . VAL A 1 78 ? 21.787 -4.406 -64.138 1.00 54.22 78 VAL A C 1
ATOM 657 O O . VAL A 1 78 ? 22.407 -4.861 -63.178 1.00 54.22 78 VAL A O 1
ATOM 660 N N . GLY A 1 79 ? 22.089 -4.729 -65.396 1.00 62.75 79 GLY A N 1
ATOM 661 C CA . GLY A 1 79 ? 23.420 -5.180 -65.793 1.00 62.75 79 GLY A CA 1
ATOM 662 C C . GLY A 1 79 ? 24.365 -3.980 -65.897 1.00 62.75 79 GLY A C 1
ATOM 663 O O . GLY A 1 79 ? 24.083 -3.061 -66.661 1.00 62.75 79 GLY A O 1
ATOM 664 N N . ASN A 1 80 ? 25.470 -3.960 -65.140 1.00 55.34 80 ASN A N 1
ATOM 665 C CA . ASN A 1 80 ? 26.623 -3.120 -65.486 1.00 55.34 80 ASN A CA 1
ATOM 666 C C . ASN A 1 80 ? 27.934 -3.570 -64.807 1.00 55.34 80 ASN A C 1
ATOM 668 O O . ASN A 1 80 ? 27.937 -4.052 -63.673 1.00 55.34 80 ASN A O 1
ATOM 672 N N . ASP A 1 81 ? 29.044 -3.374 -65.516 1.00 62.09 81 ASP A N 1
ATOM 673 C CA . ASP A 1 81 ? 30.348 -4.062 -65.450 1.00 62.09 81 ASP A CA 1
ATOM 674 C C . ASP A 1 81 ? 31.223 -3.884 -64.181 1.00 62.09 81 ASP A C 1
ATOM 676 O O . ASP A 1 81 ? 32.440 -4.071 -64.234 1.00 62.09 81 ASP A O 1
ATOM 680 N N . ASN A 1 82 ? 30.660 -3.546 -63.010 1.00 68.00 82 ASN A N 1
ATOM 681 C CA . ASN A 1 82 ? 31.440 -3.382 -61.773 1.00 68.00 82 ASN A CA 1
ATOM 682 C C . ASN A 1 82 ? 31.324 -4.604 -60.825 1.00 68.00 82 ASN A C 1
ATOM 684 O O . ASN A 1 82 ? 30.295 -4.780 -60.160 1.00 68.00 82 ASN A O 1
ATOM 688 N N . PRO A 1 83 ? 32.381 -5.433 -60.680 1.00 69.38 83 PRO A N 1
ATOM 689 C CA . PRO A 1 83 ? 32.340 -6.664 -59.882 1.00 69.38 83 PRO A CA 1
ATOM 690 C C . PRO A 1 83 ? 32.168 -6.415 -58.377 1.00 69.38 83 PRO A C 1
ATOM 692 O O . PRO A 1 83 ? 31.644 -7.272 -57.665 1.00 69.38 83 PRO A O 1
ATOM 695 N N . ALA A 1 84 ? 32.575 -5.243 -57.885 1.00 69.75 84 ALA A N 1
ATOM 696 C CA . ALA A 1 84 ? 32.441 -4.880 -56.480 1.00 69.75 84 ALA A CA 1
ATOM 697 C C . ALA A 1 84 ? 30.968 -4.604 -56.121 1.00 69.75 84 ALA A C 1
ATOM 699 O O . ALA A 1 84 ? 30.455 -5.110 -55.123 1.00 69.75 84 ALA A O 1
ATOM 700 N N . PHE A 1 85 ? 30.253 -3.909 -57.010 1.00 68.94 85 PHE A N 1
ATOM 701 C CA . PHE A 1 85 ? 28.835 -3.582 -56.853 1.00 68.94 85 PHE A CA 1
ATOM 702 C C . PHE A 1 85 ? 27.955 -4.841 -56.777 1.00 68.94 85 PHE A C 1
ATOM 704 O O . PHE A 1 85 ? 27.133 -4.970 -55.871 1.00 68.94 85 PHE A O 1
ATOM 711 N N . ARG A 1 86 ? 28.203 -5.834 -57.643 1.00 67.06 86 ARG A N 1
ATOM 712 C CA . ARG A 1 86 ? 27.468 -7.113 -57.667 1.00 67.06 86 ARG A CA 1
ATOM 713 C C . ARG A 1 86 ? 27.597 -7.924 -56.370 1.00 67.06 86 ARG A C 1
ATOM 715 O O . ARG A 1 86 ? 26.704 -8.705 -56.053 1.00 67.06 86 ARG A O 1
ATOM 722 N N . LYS A 1 87 ? 28.690 -7.750 -55.616 1.00 72.69 87 LYS A N 1
ATOM 723 C CA . LYS A 1 87 ? 28.931 -8.495 -54.372 1.00 72.69 87 LYS A CA 1
ATOM 724 C C . LYS A 1 87 ? 28.116 -7.960 -53.194 1.00 72.69 87 LYS A C 1
ATOM 726 O O . LYS A 1 87 ? 27.714 -8.753 -52.354 1.00 72.69 87 LYS A O 1
ATOM 731 N N . TRP A 1 88 ? 27.888 -6.649 -53.100 1.00 70.00 88 TRP A N 1
ATOM 732 C CA . TRP A 1 88 ? 27.241 -6.050 -51.920 1.00 70.00 88 TRP A CA 1
ATOM 733 C C . TRP A 1 88 ? 25.782 -5.655 -52.160 1.00 70.00 88 TRP A C 1
ATOM 735 O O . TRP A 1 88 ? 24.994 -5.643 -51.218 1.00 70.00 88 TRP A O 1
ATOM 745 N N . PHE A 1 89 ? 25.414 -5.356 -53.411 1.00 75.81 89 PHE A N 1
ATOM 746 C CA . PHE A 1 89 ? 24.080 -4.875 -53.773 1.00 75.81 89 PHE A CA 1
ATOM 747 C C . PHE A 1 89 ? 22.924 -5.801 -53.338 1.00 75.81 89 PHE A C 1
ATOM 749 O O . PHE A 1 89 ? 21.950 -5.279 -52.796 1.00 75.81 89 PHE A O 1
ATOM 756 N N . PRO A 1 90 ? 23.022 -7.146 -53.431 1.00 76.38 90 PRO A N 1
ATOM 757 C CA . PRO A 1 90 ? 21.949 -8.043 -52.982 1.00 76.38 90 PRO A CA 1
ATOM 758 C C . PRO A 1 90 ? 21.640 -7.962 -51.480 1.00 76.38 90 PRO A C 1
ATOM 760 O O . PRO A 1 90 ? 20.544 -8.319 -51.056 1.00 76.38 90 PRO A O 1
ATOM 763 N N . TYR A 1 91 ? 22.586 -7.482 -50.667 1.00 82.81 91 TYR A N 1
ATOM 764 C CA . TYR A 1 91 ? 22.403 -7.335 -49.223 1.00 82.81 91 TYR A CA 1
ATOM 765 C C . TYR A 1 91 ? 21.768 -5.991 -48.834 1.00 82.81 91 TYR A C 1
ATOM 767 O O . TYR A 1 91 ? 21.309 -5.851 -47.702 1.00 82.81 91 TYR A O 1
ATOM 775 N N . LEU A 1 92 ? 21.697 -5.010 -49.745 1.00 84.50 92 LEU A N 1
ATOM 776 C CA . LEU A 1 92 ? 21.109 -3.693 -49.470 1.00 84.50 92 LEU A CA 1
ATOM 777 C C . LEU A 1 92 ? 19.595 -3.740 -49.200 1.00 84.50 92 LEU A C 1
ATOM 779 O O . LEU A 1 92 ? 19.187 -3.128 -48.213 1.00 84.50 92 LEU A O 1
ATOM 783 N N . PRO A 1 93 ? 18.756 -4.462 -49.979 1.00 87.44 93 PRO A N 1
ATOM 784 C CA . PRO A 1 93 ? 17.340 -4.621 -49.647 1.00 87.44 93 PRO A CA 1
ATOM 785 C C . PRO A 1 93 ? 17.133 -5.238 -48.263 1.00 87.44 93 PRO A C 1
ATOM 787 O O . PRO A 1 93 ? 16.308 -4.753 -47.496 1.00 87.44 93 PRO A O 1
ATOM 790 N N . PHE A 1 94 ? 17.920 -6.266 -47.926 1.00 86.81 94 PHE A N 1
ATOM 791 C CA . PHE A 1 94 ? 17.851 -6.928 -46.625 1.00 86.81 94 PHE A CA 1
ATOM 792 C C . PHE A 1 94 ? 18.278 -5.991 -45.488 1.00 86.81 94 PHE A C 1
ATOM 794 O O . PHE A 1 94 ? 17.585 -5.871 -44.484 1.00 86.81 94 PHE A O 1
ATOM 801 N N . ALA A 1 95 ? 19.391 -5.272 -45.642 1.00 88.31 95 ALA A N 1
ATOM 802 C CA . ALA A 1 95 ? 19.834 -4.308 -44.638 1.00 88.31 95 ALA A CA 1
ATOM 803 C C . ALA A 1 95 ? 18.804 -3.182 -44.444 1.00 88.31 95 ALA A C 1
ATOM 805 O O . ALA A 1 95 ? 18.480 -2.825 -43.311 1.00 88.31 95 ALA A O 1
ATOM 806 N N . LEU A 1 96 ? 18.239 -2.661 -45.538 1.00 91.19 96 LEU A N 1
ATOM 807 C CA . LEU A 1 96 ? 17.200 -1.637 -45.491 1.00 91.19 96 LEU A CA 1
ATOM 808 C C . LEU A 1 96 ? 15.921 -2.161 -44.823 1.00 91.19 96 LEU A C 1
ATOM 810 O O . LEU A 1 96 ? 15.339 -1.448 -44.007 1.00 91.19 96 LEU A O 1
ATOM 814 N N . SER A 1 97 ? 15.512 -3.408 -45.090 1.00 90.56 97 SER A N 1
ATOM 815 C CA . SER A 1 97 ? 14.344 -4.008 -44.437 1.00 90.56 97 SER A CA 1
ATOM 816 C C . SER A 1 97 ? 14.546 -4.173 -42.930 1.00 90.56 97 SER A C 1
ATOM 818 O O . SER A 1 97 ? 13.619 -3.904 -42.170 1.00 90.56 97 SER A O 1
ATOM 820 N N . GLN A 1 98 ? 15.754 -4.539 -42.480 1.00 94.19 98 GLN A N 1
ATOM 821 C CA . GLN A 1 98 ? 16.072 -4.592 -41.047 1.00 94.19 98 GLN A CA 1
ATOM 822 C C . GLN A 1 98 ? 15.998 -3.203 -40.396 1.00 94.19 98 GLN A C 1
ATOM 824 O O . GLN A 1 98 ? 15.421 -3.062 -39.323 1.00 94.19 98 GLN A O 1
ATOM 829 N N . VAL A 1 99 ? 16.513 -2.156 -41.051 1.00 93.81 99 VAL A N 1
ATOM 830 C CA . VAL A 1 99 ? 16.437 -0.778 -40.528 1.00 93.81 99 VAL A CA 1
ATOM 831 C C . VAL A 1 99 ? 14.989 -0.300 -40.408 1.00 93.81 99 VAL A C 1
ATOM 833 O O . VAL A 1 99 ? 14.642 0.322 -39.402 1.00 93.81 99 VAL A O 1
ATOM 836 N N . ILE A 1 100 ? 14.137 -0.602 -41.393 1.00 93.88 100 ILE A N 1
ATOM 837 C CA . ILE A 1 100 ? 12.702 -0.277 -41.349 1.00 93.88 100 ILE A CA 1
ATOM 838 C C . ILE A 1 100 ? 12.029 -1.014 -40.188 1.00 93.88 100 ILE A C 1
ATOM 840 O O . ILE A 1 100 ? 11.351 -0.379 -39.383 1.00 93.88 100 ILE A O 1
ATOM 844 N N . ALA A 1 101 ? 12.254 -2.327 -40.071 1.00 88.81 101 ALA A N 1
ATOM 845 C CA . ALA A 1 101 ? 11.654 -3.156 -39.029 1.00 88.81 101 ALA A CA 1
ATOM 846 C C . ALA A 1 101 ? 12.071 -2.702 -37.623 1.00 88.81 101 ALA A C 1
ATOM 848 O O . ALA A 1 101 ? 11.218 -2.506 -36.762 1.00 88.81 101 ALA A O 1
ATOM 849 N N . VAL A 1 102 ? 13.365 -2.449 -37.403 1.00 90.44 102 VAL A N 1
ATOM 850 C CA . VAL A 1 102 ? 13.875 -1.940 -36.122 1.00 90.44 102 VAL A CA 1
ATOM 851 C C . VAL A 1 102 ? 13.334 -0.539 -35.834 1.00 90.44 102 VAL A C 1
ATOM 853 O O . VAL A 1 102 ? 12.952 -0.262 -34.703 1.00 90.44 102 VAL A O 1
ATOM 856 N N . SER A 1 103 ? 13.255 0.345 -36.833 1.00 90.81 103 SER A N 1
ATOM 857 C CA . SER A 1 103 ? 12.718 1.700 -36.632 1.00 90.81 103 SER A CA 1
ATOM 858 C C . SER A 1 103 ? 11.242 1.678 -36.231 1.00 90.81 103 SER A C 1
ATOM 860 O O . SER A 1 103 ? 10.857 2.410 -35.320 1.00 90.81 103 SER A O 1
ATOM 862 N N . ALA A 1 104 ? 10.438 0.818 -36.864 1.00 86.75 104 ALA A N 1
ATOM 863 C CA . ALA A 1 104 ? 9.035 0.614 -36.516 1.00 86.75 104 ALA A CA 1
ATOM 864 C C . ALA A 1 104 ? 8.880 -0.019 -35.122 1.00 86.75 104 ALA A C 1
ATOM 866 O O . ALA A 1 104 ? 8.135 0.505 -34.299 1.00 86.75 104 ALA A O 1
ATOM 867 N N . ALA A 1 105 ? 9.654 -1.065 -34.814 1.00 82.31 105 ALA A N 1
ATOM 868 C CA . ALA A 1 105 ? 9.626 -1.725 -33.509 1.00 82.31 105 ALA A CA 1
ATOM 869 C C . ALA A 1 105 ? 10.039 -0.782 -32.367 1.00 82.31 105 ALA A C 1
ATOM 871 O O . ALA A 1 105 ? 9.427 -0.784 -31.304 1.00 82.31 105 ALA A O 1
ATOM 872 N N . VAL A 1 106 ? 11.051 0.067 -32.579 1.00 84.44 106 VAL A N 1
ATOM 873 C CA . VAL A 1 106 ? 11.469 1.074 -31.592 1.00 84.44 106 VAL A CA 1
ATOM 874 C C . VAL A 1 106 ? 10.400 2.157 -31.419 1.00 84.44 106 VAL A C 1
ATOM 876 O O . VAL A 1 106 ? 10.175 2.610 -30.298 1.00 84.44 106 VAL A O 1
ATOM 879 N N . GLU A 1 107 ? 9.725 2.582 -32.492 1.00 85.00 107 GLU A N 1
ATOM 880 C CA . GLU A 1 107 ? 8.606 3.529 -32.395 1.00 85.00 107 GLU A CA 1
ATOM 881 C C . GLU A 1 107 ? 7.447 2.949 -31.574 1.00 85.00 107 GLU A C 1
ATOM 883 O O . GLU A 1 107 ? 6.918 3.644 -30.702 1.00 85.00 107 GLU A O 1
ATOM 888 N N . GLU A 1 108 ? 7.095 1.688 -31.825 1.00 79.06 108 GLU A N 1
ATOM 889 C CA . GLU A 1 108 ? 6.016 0.970 -31.148 1.00 79.06 108 GLU A CA 1
ATOM 890 C C . GLU A 1 108 ? 6.349 0.685 -29.680 1.00 79.06 108 GLU A C 1
ATOM 892 O O . GLU A 1 108 ? 5.555 1.002 -28.798 1.00 79.06 108 GLU A O 1
ATOM 897 N N . PHE A 1 109 ? 7.561 0.206 -29.390 1.00 78.81 109 PHE A N 1
ATOM 898 C CA . PHE A 1 109 ? 8.008 -0.071 -28.025 1.00 78.81 109 PHE A CA 1
ATOM 899 C C . PHE A 1 109 ? 8.131 1.203 -27.180 1.00 78.81 109 PHE A C 1
ATOM 901 O O . PHE A 1 109 ? 7.669 1.265 -26.042 1.00 78.81 109 PHE A O 1
ATOM 908 N N . CYS A 1 110 ? 8.762 2.252 -27.716 1.00 77.62 110 CYS A N 1
ATOM 909 C CA . CYS A 1 110 ? 8.979 3.485 -26.959 1.00 77.62 110 CYS A CA 1
ATOM 910 C C . CYS A 1 110 ? 7.773 4.433 -26.965 1.00 77.62 110 CYS A C 1
ATOM 912 O O . CYS A 1 110 ? 7.801 5.421 -26.223 1.00 77.62 110 CYS A O 1
ATOM 914 N N . ARG A 1 111 ? 6.759 4.179 -27.808 1.00 81.81 111 ARG A N 1
ATOM 915 C CA . ARG A 1 111 ? 5.527 4.975 -27.963 1.00 81.81 111 ARG A CA 1
ATOM 916 C C . ARG A 1 111 ? 5.784 6.482 -28.006 1.00 81.81 111 ARG A C 1
ATOM 918 O O . ARG A 1 111 ? 5.072 7.279 -27.396 1.00 81.81 111 ARG A O 1
ATOM 925 N N . PHE A 1 112 ? 6.825 6.902 -28.732 1.00 83.06 112 PHE A N 1
ATOM 926 C CA . PHE A 1 112 ? 7.236 8.312 -28.770 1.00 83.06 112 PHE A CA 1
ATOM 927 C C . PHE A 1 112 ? 6.117 9.240 -29.255 1.00 83.06 112 PHE A C 1
ATOM 929 O O . PHE A 1 112 ? 6.086 10.402 -28.852 1.00 83.06 112 PHE A O 1
ATOM 936 N N . GLY A 1 113 ? 5.222 8.721 -30.107 1.00 82.44 113 GLY A N 1
ATOM 937 C CA . GLY A 1 113 ? 4.026 9.389 -30.615 1.00 82.44 113 GLY A CA 1
ATOM 938 C C . GLY A 1 113 ? 3.042 9.803 -29.519 1.00 82.44 113 GLY A C 1
ATOM 939 O O . GLY A 1 113 ? 2.558 10.929 -29.533 1.00 82.44 113 GLY A O 1
ATOM 940 N N . ASP A 1 114 ? 2.771 8.924 -28.564 1.00 81.94 114 ASP A N 1
ATOM 941 C CA . ASP A 1 114 ? 1.786 9.182 -27.508 1.00 81.94 114 ASP A CA 1
ATOM 942 C C . ASP A 1 114 ? 2.416 10.047 -26.418 1.00 81.94 114 ASP A C 1
ATOM 944 O O . ASP A 1 114 ? 1.946 11.150 -26.144 1.00 81.94 114 ASP A O 1
ATOM 948 N N . ARG A 1 115 ? 3.623 9.663 -25.981 1.00 79.50 115 ARG A N 1
ATOM 949 C CA . ARG A 1 115 ? 4.392 10.390 -24.963 1.00 79.50 115 ARG A CA 1
ATOM 950 C C . ARG A 1 115 ? 4.600 11.868 -25.287 1.00 79.50 115 ARG A C 1
ATOM 952 O O . ARG A 1 115 ? 4.576 12.701 -24.387 1.00 79.50 115 ARG A O 1
ATOM 959 N N . TRP A 1 116 ? 4.834 12.238 -26.554 1.00 86.31 116 TRP A N 1
ATOM 960 C CA . TRP A 1 116 ? 5.014 13.659 -26.877 1.00 86.31 116 TRP A CA 1
ATOM 961 C C . TRP A 1 116 ? 3.718 14.463 -26.746 1.00 86.31 116 TRP A C 1
ATOM 963 O O . TRP A 1 116 ? 3.803 15.647 -26.419 1.00 86.31 116 TRP A O 1
ATOM 973 N N . ARG A 1 117 ? 2.551 13.854 -27.001 1.00 85.25 117 ARG A N 1
ATOM 974 C CA . ARG A 1 117 ? 1.245 14.511 -26.851 1.00 85.25 117 ARG A CA 1
ATOM 975 C C . ARG A 1 117 ? 0.905 14.691 -25.380 1.00 85.25 117 ARG A C 1
ATOM 977 O O . ARG A 1 117 ? 0.512 15.793 -25.015 1.00 85.25 117 ARG A O 1
ATOM 984 N N . ASP A 1 118 ? 1.169 13.683 -24.556 1.00 80.12 118 ASP A N 1
ATOM 985 C CA . ASP A 1 118 ? 0.923 13.736 -23.111 1.00 80.12 118 ASP A CA 1
ATOM 986 C C . ASP A 1 118 ? 1.788 14.807 -22.445 1.00 80.12 118 ASP A C 1
ATOM 988 O O . ASP A 1 118 ? 1.271 15.760 -21.862 1.00 80.12 118 ASP A O 1
ATOM 992 N N . TYR A 1 119 ? 3.109 14.765 -22.670 1.00 84.00 119 TYR A N 1
ATOM 993 C CA . TYR A 1 119 ? 4.007 15.803 -22.157 1.00 84.00 119 TYR A CA 1
ATOM 994 C C . TYR A 1 119 ? 3.654 17.195 -22.682 1.00 84.00 119 TYR A C 1
ATOM 996 O O . TYR A 1 119 ? 3.845 18.188 -21.976 1.00 84.00 119 TYR A O 1
ATOM 1004 N N . ARG A 1 120 ? 3.143 17.297 -23.917 1.00 88.19 120 ARG A N 1
ATOM 1005 C CA . ARG A 1 120 ? 2.702 18.581 -24.465 1.00 88.19 120 ARG A CA 1
ATOM 1006 C C . ARG A 1 120 ? 1.439 19.072 -23.770 1.00 88.19 120 ARG A C 1
ATOM 1008 O O . ARG A 1 120 ? 1.392 20.246 -23.420 1.00 88.19 120 ARG A O 1
ATOM 1015 N N . GLN A 1 121 ? 0.458 18.205 -23.548 1.00 85.06 121 GLN A N 1
ATOM 1016 C CA . GLN A 1 121 ? -0.766 18.544 -22.830 1.00 85.06 121 GLN A CA 1
ATOM 1017 C C . GLN A 1 121 ? -0.449 19.014 -21.408 1.00 85.06 121 GLN A C 1
ATOM 1019 O O . GLN A 1 121 ? -0.930 20.062 -20.987 1.00 85.06 121 GLN A O 1
ATOM 1024 N N . THR A 1 122 ? 0.427 18.302 -20.703 1.00 85.44 122 THR A N 1
ATOM 1025 C CA . THR A 1 122 ? 0.874 18.663 -19.354 1.00 85.44 122 THR A CA 1
ATOM 1026 C C . THR A 1 122 ? 1.617 19.996 -19.341 1.00 85.44 122 THR A C 1
ATOM 1028 O O . THR A 1 122 ? 1.336 20.852 -18.502 1.00 85.44 122 THR A O 1
ATOM 1031 N N . ALA A 1 123 ? 2.502 20.240 -20.313 1.00 88.31 123 ALA A N 1
ATOM 1032 C CA . ALA A 1 123 ? 3.171 21.530 -20.450 1.00 88.31 123 ALA A CA 1
ATOM 1033 C C . ALA A 1 123 ? 2.182 22.684 -20.699 1.00 88.31 123 ALA A C 1
ATOM 1035 O O . ALA A 1 123 ? 2.324 23.742 -20.089 1.00 88.31 123 ALA A O 1
ATOM 1036 N N . GLU A 1 124 ? 1.186 22.503 -21.571 1.00 87.94 124 GLU A N 1
ATOM 1037 C CA . GLU A 1 124 ? 0.175 23.533 -21.850 1.00 87.94 124 GLU A CA 1
ATOM 1038 C C . GLU A 1 124 ? -0.759 23.768 -20.655 1.00 87.94 124 GLU A C 1
ATOM 1040 O O . GLU A 1 124 ? -1.035 24.920 -20.330 1.00 87.94 124 GLU A O 1
ATOM 1045 N N . ASN A 1 125 ? -1.161 22.716 -19.936 1.00 88.38 125 ASN A N 1
ATOM 1046 C CA . ASN A 1 125 ? -1.962 22.835 -18.715 1.00 88.38 125 ASN A CA 1
ATOM 1047 C C . ASN A 1 125 ? -1.208 23.613 -17.625 1.00 88.38 125 ASN A C 1
ATOM 1049 O O . ASN A 1 125 ? -1.755 24.548 -17.046 1.00 88.38 125 ASN A O 1
ATOM 1053 N N . LEU A 1 126 ? 0.069 23.288 -17.384 1.00 91.12 126 LEU A N 1
ATOM 1054 C CA . LEU A 1 126 ? 0.891 23.995 -16.395 1.00 91.12 126 LEU A CA 1
ATOM 1055 C C . LEU A 1 126 ? 1.145 25.461 -16.781 1.00 91.12 126 LEU A C 1
ATOM 1057 O O . LEU A 1 126 ? 1.193 26.326 -15.904 1.00 91.12 126 LEU A O 1
ATOM 1061 N N . LYS A 1 127 ? 1.303 25.758 -18.079 1.00 91.31 127 LYS A N 1
ATOM 1062 C CA . LYS A 1 127 ? 1.406 27.139 -18.579 1.00 91.31 127 LYS A CA 1
ATOM 1063 C C . LYS A 1 127 ? 0.092 27.891 -18.384 1.00 91.31 127 LYS A C 1
ATOM 1065 O O . LYS A 1 127 ? 0.117 29.017 -17.899 1.00 91.31 127 LYS A O 1
ATOM 1070 N N . ALA A 1 128 ? -1.035 27.279 -18.743 1.00 88.62 128 ALA A N 1
ATOM 1071 C CA . ALA A 1 128 ? -2.359 27.875 -18.597 1.00 88.62 128 ALA A CA 1
ATOM 1072 C C . ALA A 1 128 ? -2.680 28.182 -17.129 1.00 88.62 128 ALA A C 1
ATOM 1074 O O . ALA A 1 128 ? -3.143 29.281 -16.828 1.00 88.62 128 ALA A O 1
ATOM 1075 N N . GLU A 1 129 ? -2.375 27.254 -16.221 1.00 90.62 129 GLU A N 1
ATOM 1076 C CA . GLU A 1 129 ? -2.551 27.441 -14.779 1.00 90.62 129 GLU A CA 1
ATOM 1077 C C . GLU A 1 129 ? -1.672 28.583 -14.254 1.00 90.62 129 GLU A C 1
ATOM 1079 O O . GLU A 1 129 ? -2.134 29.472 -13.540 1.00 90.62 129 GLU A O 1
ATOM 1084 N N . GLY A 1 130 ? -0.408 28.614 -14.687 1.00 91.31 130 GLY A N 1
ATOM 1085 C CA . GLY A 1 130 ? 0.524 29.692 -14.377 1.00 91.31 130 GLY A CA 1
ATOM 1086 C C . GLY A 1 130 ? 0.037 31.071 -14.804 1.00 91.31 130 GLY A C 1
ATOM 1087 O O . GLY A 1 130 ? 0.107 32.018 -14.026 1.00 91.31 130 GLY A O 1
ATOM 1088 N N . TRP A 1 131 ? -0.490 31.194 -16.024 1.00 91.00 131 TRP A N 1
ATOM 1089 C CA . TRP A 1 131 ? -1.028 32.460 -16.524 1.00 91.00 131 TRP A CA 1
ATOM 1090 C C . TRP A 1 131 ? -2.286 32.904 -15.780 1.00 91.00 131 TRP A C 1
ATOM 1092 O O . TRP A 1 131 ? -2.410 34.091 -15.475 1.00 91.00 131 TRP A O 1
ATOM 1102 N N . GLN A 1 132 ? -3.181 31.971 -15.447 1.00 91.38 132 GLN A N 1
ATOM 1103 C CA . GLN A 1 132 ? -4.374 32.269 -14.650 1.00 91.38 132 GLN A CA 1
ATOM 1104 C C . GLN A 1 132 ? -4.001 32.813 -13.269 1.00 91.38 132 GLN A C 1
ATOM 1106 O O . GLN A 1 132 ? -4.569 33.809 -12.826 1.00 91.38 132 GLN A O 1
ATOM 1111 N N . TYR A 1 133 ? -2.996 32.221 -12.622 1.00 92.56 133 TYR A N 1
ATOM 1112 C CA . TYR A 1 133 ? -2.511 32.693 -11.329 1.00 92.56 133 TYR A CA 1
ATOM 1113 C C . TYR A 1 133 ? -1.770 34.032 -11.420 1.00 92.56 133 TYR A C 1
ATOM 1115 O O . TYR A 1 133 ? -2.053 34.944 -10.646 1.00 92.56 133 TYR A O 1
ATOM 1123 N N . LEU A 1 134 ? -0.863 34.201 -12.390 1.00 90.69 134 LEU A N 1
ATOM 1124 C CA . LEU A 1 134 ? -0.123 35.457 -12.570 1.00 90.69 134 LEU A CA 1
ATOM 1125 C C . LEU A 1 134 ? -1.061 36.647 -12.819 1.00 90.69 134 LEU A C 1
ATOM 1127 O O . LEU A 1 134 ? -0.805 37.736 -12.309 1.00 90.69 134 LEU A O 1
ATOM 1131 N N . GLN A 1 135 ? -2.155 36.437 -13.553 1.00 91.38 135 GLN A N 1
ATOM 1132 C CA . GLN A 1 135 ? -3.137 37.474 -13.885 1.00 91.38 135 GLN A CA 1
ATOM 1133 C C . GLN A 1 135 ? -4.297 37.580 -12.883 1.00 91.38 135 GLN A C 1
ATOM 1135 O O . GLN A 1 135 ? -5.162 38.430 -13.079 1.00 91.38 135 GLN A O 1
ATOM 1140 N N . LEU A 1 136 ? -4.335 36.729 -11.847 1.00 88.75 136 LEU A N 1
ATOM 1141 C CA . LEU A 1 136 ? -5.475 36.577 -10.931 1.00 88.75 136 LEU A CA 1
ATOM 1142 C C . LEU A 1 136 ? -6.814 36.452 -11.682 1.00 88.75 136 LEU A C 1
ATOM 1144 O O . LEU A 1 136 ? -7.800 37.115 -11.375 1.00 88.75 136 LEU A O 1
ATOM 1148 N N . SER A 1 137 ? -6.833 35.619 -12.722 1.00 86.06 137 SER A N 1
ATOM 1149 C CA . SER A 1 137 ? -7.986 35.433 -13.602 1.00 86.06 137 SER A CA 1
ATOM 1150 C C . SER A 1 137 ? -8.621 34.053 -13.420 1.00 86.06 137 SER A C 1
ATOM 1152 O O . SER A 1 137 ? -8.072 33.175 -12.749 1.00 86.06 137 SER A O 1
ATOM 1154 N N . SER A 1 138 ? -9.806 33.849 -14.012 1.00 86.25 138 SER A N 1
ATOM 1155 C CA . SER A 1 138 ? -10.541 32.578 -13.936 1.00 86.25 138 SER A CA 1
ATOM 1156 C C . SER A 1 138 ? -10.795 32.181 -12.473 1.00 86.25 138 SER A C 1
ATOM 1158 O O . SER A 1 138 ? -11.449 32.913 -11.732 1.00 86.25 138 SER A O 1
ATOM 1160 N N . SER A 1 139 ? -10.240 31.058 -12.027 1.00 81.25 139 SER A N 1
ATOM 1161 C CA . SER A 1 139 ? -10.433 30.529 -10.682 1.00 81.25 139 SER A CA 1
ATOM 1162 C C . SER A 1 139 ? -9.699 31.302 -9.581 1.00 81.25 139 SER A C 1
ATOM 1164 O O . SER A 1 139 ? -9.910 31.016 -8.407 1.00 81.25 139 SER A O 1
ATOM 1166 N N . TYR A 1 140 ? -8.858 32.273 -9.948 1.00 89.06 140 TYR A N 1
ATOM 1167 C CA . TYR A 1 140 ? -8.231 33.224 -9.027 1.00 89.06 140 TYR A CA 1
ATOM 1168 C C . TYR A 1 140 ? -8.939 34.585 -9.026 1.00 89.06 140 TYR A C 1
ATOM 1170 O O . TYR A 1 140 ? -8.504 35.498 -8.335 1.00 89.06 140 TYR A O 1
ATOM 1178 N N . GLY A 1 141 ? -10.044 34.737 -9.764 1.00 79.94 141 GLY A N 1
ATOM 1179 C CA . GLY A 1 141 ? -10.752 36.015 -9.883 1.00 79.94 141 GLY A CA 1
ATOM 1180 C C . GLY A 1 141 ? -11.403 36.514 -8.588 1.00 79.94 141 GLY A C 1
ATOM 1181 O O . GLY A 1 141 ? -11.765 37.683 -8.507 1.00 79.94 141 GLY A O 1
ATOM 1182 N N . SER A 1 142 ? -11.568 35.647 -7.584 1.00 80.12 142 SER A N 1
ATOM 1183 C CA . SER A 1 142 ? -12.143 35.995 -6.279 1.00 80.12 142 SER A CA 1
ATOM 1184 C C . SER A 1 142 ? -11.104 36.329 -5.205 1.00 80.12 142 SER A C 1
ATOM 1186 O O . SER A 1 142 ? -11.500 36.747 -4.119 1.00 80.12 142 SER A O 1
ATOM 1188 N N . VAL A 1 143 ? -9.807 36.117 -5.465 1.00 84.62 143 VAL A N 1
ATOM 1189 C CA . VAL A 1 143 ? -8.740 36.423 -4.499 1.00 84.62 143 VAL A CA 1
ATOM 1190 C C . VAL A 1 143 ? -8.169 37.813 -4.756 1.00 84.62 143 VAL A C 1
ATOM 1192 O O . VAL A 1 143 ? -8.015 38.237 -5.899 1.00 84.62 143 VAL A O 1
ATOM 1195 N N . ASN A 1 144 ? -7.831 38.534 -3.686 1.00 83.69 144 ASN A N 1
ATOM 1196 C CA . ASN A 1 144 ? -7.375 39.924 -3.800 1.00 83.69 144 ASN A CA 1
ATOM 1197 C C . ASN A 1 144 ? -5.847 40.042 -3.914 1.00 83.69 144 ASN A C 1
ATOM 1199 O O . ASN A 1 144 ? -5.321 41.129 -4.151 1.00 83.69 144 ASN A O 1
ATOM 1203 N N . SER A 1 145 ? -5.119 38.938 -3.719 1.00 88.25 145 SER A N 1
ATOM 1204 C CA . SER A 1 145 ? -3.659 38.896 -3.799 1.00 88.25 145 SER A CA 1
ATOM 1205 C C . SER A 1 145 ? -3.144 37.527 -4.242 1.00 88.25 145 SER A C 1
ATOM 1207 O O . SER A 1 145 ? -3.769 36.496 -3.988 1.00 88.25 145 SER A O 1
ATOM 1209 N N . HIS A 1 146 ? -1.948 37.499 -4.836 1.00 89.44 146 HIS A N 1
ATOM 1210 C CA . HIS A 1 146 ? -1.256 36.249 -5.169 1.00 89.44 146 HIS A CA 1
ATOM 1211 C C . HIS A 1 146 ? -0.979 35.390 -3.929 1.00 89.44 146 HIS A C 1
ATOM 1213 O O . HIS A 1 146 ? -1.037 34.171 -4.019 1.00 89.44 146 HIS A O 1
ATOM 1219 N N . LEU A 1 147 ? -0.739 35.993 -2.758 1.00 87.62 147 LEU A N 1
ATOM 1220 C CA . LEU A 1 147 ? -0.493 35.240 -1.521 1.00 87.62 147 LEU A CA 1
ATOM 1221 C C . LEU A 1 147 ? -1.717 34.426 -1.087 1.00 87.62 147 LEU A C 1
ATOM 1223 O O . LEU A 1 147 ? -1.580 33.274 -0.690 1.00 87.62 147 LEU A O 1
ATOM 1227 N N . GLU A 1 148 ? -2.906 35.015 -1.202 1.00 85.00 148 GLU A N 1
ATOM 1228 C CA . GLU A 1 148 ? -4.178 34.356 -0.896 1.00 85.00 148 GLU A CA 1
ATOM 1229 C C . GLU A 1 148 ? -4.513 33.261 -1.922 1.00 85.00 148 GLU A C 1
ATOM 1231 O O . GLU A 1 148 ? -5.017 32.201 -1.559 1.00 85.00 148 GLU A O 1
ATOM 1236 N N . GLY A 1 149 ? -4.173 33.480 -3.197 1.00 84.19 149 GLY A N 1
ATOM 1237 C CA . GLY A 1 149 ? -4.361 32.494 -4.265 1.00 84.19 149 GLY A CA 1
ATOM 1238 C C . GLY A 1 149 ? -3.325 31.364 -4.297 1.00 84.19 149 GLY A C 1
ATOM 1239 O O . GLY A 1 149 ? -3.572 30.334 -4.927 1.00 84.19 149 GLY A O 1
ATOM 1240 N N . TYR A 1 150 ? -2.173 31.525 -3.637 1.00 87.38 150 TYR A N 1
ATOM 1241 C CA . TYR A 1 150 ? -1.055 30.581 -3.730 1.00 87.38 150 TYR A CA 1
ATOM 1242 C C . TYR A 1 150 ? -1.414 29.140 -3.314 1.00 87.38 150 TYR A C 1
ATOM 1244 O O . TYR A 1 150 ? -1.029 28.224 -4.040 1.00 87.38 150 TYR A O 1
ATOM 1252 N N . PRO A 1 151 ? -2.150 28.878 -2.211 1.00 83.00 151 PRO A N 1
ATOM 1253 C CA . PRO A 1 151 ? -2.509 27.510 -1.826 1.00 83.00 151 PRO A CA 1
ATOM 1254 C C . PRO A 1 151 ? -3.350 26.788 -2.887 1.00 83.00 151 PRO A C 1
ATOM 1256 O O . PRO A 1 151 ? -3.106 25.618 -3.181 1.00 83.00 151 PRO A O 1
ATOM 1259 N N . LEU A 1 152 ? -4.294 27.502 -3.511 1.00 82.38 152 LEU A N 1
ATOM 1260 C CA . LEU A 1 152 ? -5.115 26.973 -4.601 1.00 82.38 152 LEU A CA 1
ATOM 1261 C C . LEU A 1 152 ? -4.263 26.689 -5.846 1.00 82.38 152 LEU A C 1
ATOM 1263 O O . LEU A 1 152 ? -4.413 25.640 -6.472 1.00 82.38 152 LEU A O 1
ATOM 1267 N N . PHE A 1 153 ? -3.325 27.585 -6.160 1.00 87.94 153 PHE A N 1
ATOM 1268 C CA . PHE A 1 153 ? -2.377 27.403 -7.256 1.00 87.94 153 PHE A CA 1
ATOM 1269 C C . PHE A 1 153 ? -1.461 26.205 -7.055 1.00 87.94 153 PHE A C 1
ATOM 1271 O O . PHE A 1 153 ? -1.335 25.369 -7.949 1.00 87.94 153 PHE A O 1
ATOM 1278 N N . ALA A 1 154 ? -0.865 26.080 -5.872 1.00 81.62 154 ALA A N 1
ATOM 1279 C CA . ALA A 1 154 ? -0.026 24.943 -5.531 1.00 81.62 154 ALA A CA 1
ATOM 1280 C C . ALA A 1 154 ? -0.814 23.630 -5.650 1.00 81.62 154 ALA A C 1
ATOM 1282 O O . ALA A 1 154 ? -0.365 22.711 -6.329 1.00 81.62 154 ALA A O 1
ATOM 1283 N N . SER A 1 155 ? -2.026 23.569 -5.088 1.00 79.00 155 SER A N 1
ATOM 1284 C CA . SER A 1 155 ? -2.893 22.387 -5.170 1.00 79.00 155 SER A CA 1
ATOM 1285 C C . SER A 1 155 ? -3.227 21.993 -6.616 1.00 79.00 155 SER A C 1
ATOM 1287 O O . SER A 1 155 ? -3.149 20.815 -6.977 1.00 79.00 155 SER A O 1
ATOM 1289 N N . ARG A 1 156 ? -3.531 22.965 -7.483 1.00 84.31 156 ARG A N 1
ATOM 1290 C CA . ARG A 1 156 ? -3.816 22.704 -8.900 1.00 84.31 156 ARG A CA 1
ATOM 1291 C C . ARG A 1 156 ? -2.599 22.279 -9.703 1.00 84.31 156 ARG A C 1
ATOM 1293 O O . ARG A 1 156 ? -2.710 21.362 -10.512 1.00 84.31 156 ARG A O 1
ATOM 1300 N N . VAL A 1 157 ? -1.443 22.902 -9.475 1.00 84.38 157 VAL A N 1
ATOM 1301 C CA . VAL A 1 157 ? -0.182 22.481 -10.101 1.00 84.38 157 VAL A CA 1
ATOM 1302 C C . VAL A 1 157 ? 0.137 21.039 -9.720 1.00 84.38 157 VAL A C 1
ATOM 1304 O O . VAL A 1 157 ? 0.423 20.234 -10.603 1.00 84.38 157 VAL A O 1
ATOM 1307 N N . GLU A 1 158 ? 0.016 20.685 -8.440 1.00 82.06 158 GLU A N 1
ATOM 1308 C CA . GLU A 1 158 ? 0.211 19.303 -7.991 1.00 82.06 158 GLU A CA 1
ATOM 1309 C C . GLU A 1 158 ? -0.818 18.350 -8.608 1.00 82.06 158 GLU A C 1
ATOM 1311 O O . GLU A 1 158 ? -0.459 17.255 -9.034 1.00 82.06 158 GLU A O 1
ATOM 1316 N N . SER A 1 159 ? -2.072 18.779 -8.763 1.00 76.31 159 SER A N 1
ATOM 1317 C CA . SER A 1 159 ? -3.116 17.984 -9.424 1.00 76.31 159 SER A CA 1
ATOM 1318 C C . SER A 1 159 ? -2.810 17.733 -10.904 1.00 76.31 159 SER A C 1
ATOM 1320 O O . SER A 1 159 ? -2.958 16.611 -11.381 1.00 76.31 159 SER A O 1
ATOM 1322 N N . ILE A 1 160 ? -2.322 18.738 -11.640 1.00 80.19 160 ILE A N 1
ATOM 1323 C CA . ILE A 1 160 ? -1.911 18.583 -13.046 1.00 80.19 160 ILE A CA 1
ATOM 1324 C C . ILE A 1 160 ? -0.740 17.599 -13.157 1.00 80.19 160 ILE A C 1
ATOM 1326 O O . ILE A 1 160 ? -0.745 16.735 -14.032 1.00 80.19 160 ILE A O 1
ATOM 1330 N N . ILE A 1 161 ? 0.239 17.695 -12.254 1.00 76.31 161 ILE A N 1
ATOM 1331 C CA . ILE A 1 161 ? 1.394 16.789 -12.225 1.00 76.31 161 ILE A CA 1
ATOM 1332 C C . ILE A 1 161 ? 0.958 15.363 -11.864 1.00 76.31 161 ILE A C 1
ATOM 1334 O O . ILE A 1 161 ? 1.426 14.404 -12.474 1.00 76.31 161 ILE A O 1
ATOM 1338 N N . LYS A 1 162 ? 0.026 15.214 -10.920 1.00 64.81 162 LYS A N 1
ATOM 1339 C CA . LYS A 1 162 ? -0.542 13.921 -10.519 1.00 64.81 162 LYS A CA 1
ATOM 1340 C C . LYS A 1 162 ? -1.325 13.263 -11.660 1.00 64.81 162 LYS A C 1
ATOM 1342 O O . LYS A 1 162 ? -1.164 12.065 -11.898 1.00 64.81 162 LYS A O 1
ATOM 1347 N N . ASN A 1 163 ? -2.116 14.041 -12.398 1.00 62.16 163 ASN A N 1
ATOM 1348 C CA . ASN A 1 163 ? -2.925 13.550 -13.514 1.00 62.16 163 ASN A CA 1
ATOM 1349 C C . ASN A 1 163 ? -2.067 13.059 -14.699 1.00 62.16 163 ASN A C 1
ATOM 1351 O O . ASN A 1 163 ? -2.425 12.070 -15.337 1.00 62.16 163 ASN A O 1
ATOM 1355 N N . ASP A 1 164 ? -0.911 13.683 -14.962 1.00 61.03 164 ASP A N 1
ATOM 1356 C CA . ASP A 1 164 ? 0.060 13.227 -15.980 1.00 61.03 164 ASP A CA 1
ATOM 1357 C C . ASP A 1 164 ? 0.573 11.805 -15.675 1.00 61.03 164 ASP A C 1
ATOM 1359 O O . ASP A 1 164 ? 0.628 10.934 -16.545 1.00 61.03 164 ASP A O 1
ATOM 1363 N N . VAL A 1 165 ? 0.853 11.527 -14.398 1.00 50.44 165 VAL A N 1
ATOM 1364 C CA . VAL A 1 165 ? 1.303 10.207 -13.926 1.00 50.44 165 VAL A CA 1
ATOM 1365 C C . VAL A 1 165 ? 0.164 9.175 -13.937 1.00 50.44 165 VAL A C 1
ATOM 1367 O O . VAL A 1 165 ? 0.403 7.992 -14.182 1.00 50.44 165 VAL A O 1
ATOM 1370 N N . GLN A 1 166 ? -1.083 9.592 -13.696 1.00 41.75 166 GLN A N 1
ATOM 1371 C CA . GLN A 1 166 ? -2.271 8.722 -13.736 1.00 41.75 166 GLN A CA 1
ATOM 1372 C C . GLN A 1 166 ? -2.643 8.261 -15.146 1.00 41.75 166 GLN A C 1
ATOM 1374 O O . GLN A 1 166 ? -2.966 7.085 -15.341 1.00 41.75 166 GLN A O 1
ATOM 1379 N N . ASN A 1 167 ? -2.560 9.151 -16.136 1.00 48.34 167 ASN A N 1
ATOM 1380 C CA . ASN A 1 167 ? -2.835 8.800 -17.529 1.00 48.34 167 ASN A CA 1
ATOM 1381 C C . ASN A 1 167 ? -1.810 7.788 -18.062 1.00 48.34 167 ASN A C 1
ATOM 1383 O O . ASN A 1 167 ? -2.197 6.803 -18.689 1.00 48.34 167 ASN A O 1
ATOM 1387 N N . TYR A 1 168 ? -0.529 7.956 -17.713 1.00 45.59 168 TYR A N 1
ATOM 1388 C CA . TYR A 1 168 ? 0.545 7.042 -18.111 1.00 45.59 168 TYR A CA 1
ATOM 1389 C C . TYR A 1 168 ? 0.312 5.593 -17.648 1.00 45.59 168 TYR A C 1
ATOM 1391 O O . TYR A 1 168 ? 0.440 4.658 -18.435 1.00 45.59 168 TYR A O 1
ATOM 1399 N N . ILE A 1 169 ? -0.076 5.380 -16.388 1.00 42.12 169 ILE A N 1
ATOM 1400 C CA . ILE A 1 169 ? -0.303 4.020 -15.863 1.00 42.12 169 ILE A CA 1
ATOM 1401 C C . ILE A 1 169 ? -1.661 3.477 -16.299 1.00 42.12 169 ILE A C 1
ATOM 1403 O O . ILE A 1 169 ? -1.765 2.288 -16.578 1.00 42.12 169 ILE A O 1
ATOM 1407 N N . SER A 1 170 ? -2.688 4.320 -16.435 1.00 39.97 170 SER A N 1
ATOM 1408 C CA . SER A 1 170 ? -3.984 3.885 -16.976 1.00 39.97 170 SER A CA 1
ATOM 1409 C C . SER A 1 170 ? -3.851 3.347 -18.403 1.00 39.97 170 SER A C 1
ATOM 1411 O O . SER A 1 170 ? -4.532 2.391 -18.773 1.00 39.97 170 SER A O 1
ATOM 1413 N N . GLU A 1 171 ? -2.955 3.921 -19.209 1.00 51.03 171 GLU A N 1
ATOM 1414 C CA . GLU A 1 171 ? -2.611 3.363 -20.516 1.00 51.03 171 GLU A CA 1
ATOM 1415 C C . GLU A 1 171 ? -1.822 2.053 -20.420 1.00 51.03 171 GLU A C 1
ATOM 1417 O O . GLU A 1 171 ? -2.131 1.125 -21.164 1.00 51.03 171 GLU A O 1
ATOM 1422 N N . LEU A 1 172 ? -0.856 1.939 -19.501 1.00 45.94 172 LEU A N 1
ATOM 1423 C CA . LEU A 1 172 ? -0.095 0.698 -19.296 1.00 45.94 172 LEU A CA 1
ATOM 1424 C C . LEU A 1 172 ? -0.987 -0.465 -18.837 1.00 45.94 172 LEU A C 1
ATOM 1426 O O . LEU A 1 172 ? -0.858 -1.571 -19.352 1.00 45.94 172 LEU A O 1
ATOM 1430 N N . VAL A 1 173 ? -1.942 -0.206 -17.941 1.00 46.25 173 VAL A N 1
ATOM 1431 C CA . VAL A 1 173 ? -2.915 -1.201 -17.461 1.00 46.25 173 VAL A CA 1
ATOM 1432 C C . VAL A 1 173 ? -3.860 -1.632 -18.586 1.00 46.25 173 VAL A C 1
ATOM 1434 O O . VAL A 1 173 ? -4.119 -2.821 -18.753 1.00 46.25 173 VAL A O 1
ATOM 1437 N N . LYS A 1 174 ? -4.331 -0.696 -19.423 1.00 50.19 174 LYS A N 1
ATOM 1438 C CA . LYS A 1 174 ? -5.131 -1.033 -20.617 1.00 50.19 174 LYS A CA 1
ATOM 1439 C C . LYS A 1 174 ? -4.340 -1.848 -21.643 1.00 50.19 174 LYS A C 1
ATOM 1441 O O . LYS A 1 174 ? -4.929 -2.658 -22.353 1.00 50.19 174 LYS A O 1
ATOM 1446 N N . GLN A 1 175 ? -3.030 -1.625 -21.747 1.00 53.59 175 GLN A N 1
ATOM 1447 C CA . GLN A 1 175 ? -2.153 -2.397 -22.628 1.00 53.59 175 GLN A CA 1
ATOM 1448 C C . GLN A 1 175 ? -1.904 -3.808 -22.098 1.00 53.59 175 GLN A C 1
ATOM 1450 O O . GLN A 1 175 ? -1.992 -4.747 -22.882 1.00 53.59 175 GLN A O 1
ATOM 1455 N N . GLN A 1 176 ? -1.683 -3.967 -20.791 1.00 46.00 176 GLN A N 1
ATOM 1456 C CA . GLN A 1 176 ? -1.583 -5.283 -20.154 1.00 46.00 176 GLN A CA 1
ATOM 1457 C C . GLN A 1 176 ? -2.877 -6.084 -20.315 1.00 46.00 176 GLN A C 1
ATOM 1459 O O . GLN A 1 176 ? -2.821 -7.215 -20.778 1.00 46.00 176 GLN A O 1
ATOM 1464 N N . ALA A 1 177 ? -4.035 -5.463 -20.071 1.00 48.16 177 ALA A N 1
ATOM 1465 C CA . ALA A 1 177 ? -5.332 -6.115 -20.250 1.00 48.16 177 ALA A CA 1
ATOM 1466 C C . ALA A 1 177 ? -5.564 -6.571 -21.702 1.00 48.16 177 ALA A C 1
ATOM 1468 O O . ALA A 1 177 ? -5.996 -7.694 -21.927 1.00 48.16 177 ALA A O 1
ATOM 1469 N N . LYS A 1 178 ? -5.215 -5.742 -22.700 1.00 54.09 178 LYS A N 1
ATOM 1470 C CA . LYS A 1 178 ? -5.285 -6.142 -24.118 1.00 54.09 178 LYS A CA 1
ATOM 1471 C C . LYS A 1 178 ? -4.336 -7.289 -24.460 1.00 54.09 178 LYS A C 1
ATOM 1473 O O . LYS A 1 178 ? -4.678 -8.135 -25.277 1.00 54.09 178 LYS A O 1
ATOM 1478 N N . GLN A 1 179 ? -3.141 -7.295 -23.875 1.00 47.03 179 GLN A N 1
ATOM 1479 C CA . GLN A 1 179 ? -2.146 -8.333 -24.118 1.00 47.03 179 GLN A CA 1
ATOM 1480 C C . GLN A 1 179 ? -2.566 -9.667 -23.483 1.00 47.03 179 GLN A C 1
ATOM 1482 O O . GLN A 1 179 ? -2.385 -10.714 -24.095 1.00 47.03 179 GLN A O 1
ATOM 1487 N N . GLU A 1 180 ? -3.184 -9.627 -22.302 1.00 54.56 180 GLU A N 1
ATOM 1488 C CA . GLU A 1 180 ? -3.799 -10.784 -21.643 1.00 54.56 180 GLU A CA 1
ATOM 1489 C C . GLU A 1 180 ? -4.985 -11.330 -22.451 1.00 54.56 180 GLU A C 1
ATOM 1491 O O . GLU A 1 180 ? -5.042 -12.534 -22.688 1.00 54.56 180 GLU A O 1
ATOM 1496 N N . GLU A 1 181 ? -5.855 -10.459 -22.975 1.00 62.38 181 GLU A N 1
ATOM 1497 C CA . GLU A 1 181 ? -6.971 -10.837 -23.861 1.00 62.38 181 GLU A CA 1
ATOM 1498 C C . GLU A 1 181 ? -6.481 -11.508 -25.159 1.00 62.38 181 GLU A C 1
ATOM 1500 O O . GLU A 1 181 ? -7.055 -12.495 -25.626 1.00 62.38 181 GLU A O 1
ATOM 1505 N N . GLU A 1 182 ? -5.395 -10.999 -25.756 1.00 63.22 182 GLU A N 1
ATOM 1506 C CA . GLU A 1 182 ? -4.785 -11.618 -26.936 1.00 63.22 182 GLU A CA 1
ATOM 1507 C C . GLU A 1 182 ? -4.173 -12.983 -26.604 1.00 63.22 182 GLU A C 1
ATOM 1509 O O . GLU A 1 182 ? -4.395 -13.941 -27.348 1.00 63.22 182 GLU A O 1
ATOM 1514 N N . ILE A 1 183 ? -3.450 -13.103 -25.486 1.00 58.88 183 ILE A N 1
ATOM 1515 C CA . ILE A 1 183 ? -2.875 -14.375 -25.024 1.00 58.88 183 ILE A CA 1
ATOM 1516 C C . ILE A 1 183 ? -3.982 -15.402 -24.762 1.00 58.88 183 ILE A C 1
ATOM 1518 O O . ILE A 1 183 ? -3.865 -16.544 -25.205 1.00 58.88 183 ILE A O 1
ATOM 1522 N N . GLU A 1 184 ? -5.075 -15.003 -24.115 1.00 63.56 184 GLU A N 1
ATOM 1523 C CA . GLU A 1 184 ? -6.223 -15.868 -23.847 1.00 63.56 184 GLU A CA 1
ATOM 1524 C C . GLU A 1 184 ? -6.880 -16.341 -25.150 1.00 63.56 184 GLU A C 1
ATOM 1526 O O . GLU A 1 184 ? -7.128 -17.534 -25.328 1.00 63.56 184 GLU A O 1
ATOM 1531 N N . LYS A 1 185 ? -7.034 -15.450 -26.135 1.00 67.69 185 LYS A N 1
ATOM 1532 C CA . LYS A 1 185 ? -7.526 -15.814 -27.470 1.00 67.69 185 LYS A CA 1
ATOM 1533 C C . LYS A 1 185 ? -6.617 -16.824 -28.180 1.00 67.69 185 LYS A C 1
ATOM 1535 O O . LYS A 1 185 ? -7.120 -17.762 -28.805 1.00 67.69 185 LYS A O 1
ATOM 1540 N N . TYR A 1 186 ? -5.293 -16.676 -28.084 1.00 57.22 186 TYR A N 1
ATOM 1541 C CA . TYR A 1 186 ? -4.344 -17.648 -28.643 1.00 57.22 186 TYR A CA 1
ATOM 1542 C C . TYR A 1 186 ? -4.377 -18.991 -27.902 1.00 57.22 186 TYR A C 1
ATOM 1544 O O . TYR A 1 186 ? -4.285 -20.034 -28.548 1.00 57.22 186 TYR A O 1
ATOM 1552 N N . LEU A 1 187 ? -4.550 -18.985 -26.578 1.00 51.53 187 LEU A N 1
ATOM 1553 C CA . LEU A 1 187 ? -4.664 -20.200 -25.766 1.00 51.53 187 LEU A CA 1
ATOM 1554 C C . LEU A 1 187 ? -5.956 -20.971 -26.061 1.00 51.53 187 LEU A C 1
ATOM 1556 O O . LEU A 1 187 ? -5.902 -22.191 -26.214 1.00 51.53 187 LEU A O 1
ATOM 1560 N N . VAL A 1 188 ? -7.083 -20.273 -26.228 1.00 60.22 188 VAL A N 1
ATOM 1561 C CA . VAL A 1 188 ? -8.363 -20.873 -26.641 1.00 60.22 188 VAL A CA 1
ATOM 1562 C C . VAL A 1 188 ? -8.246 -21.467 -28.046 1.00 60.22 188 VAL A C 1
ATOM 1564 O O . VAL A 1 188 ? -8.588 -22.628 -28.252 1.00 60.22 188 VAL A O 1
ATOM 1567 N N . THR A 1 189 ? -7.644 -20.736 -28.990 1.00 62.19 189 THR A N 1
ATOM 1568 C CA . THR A 1 189 ? -7.413 -21.240 -30.358 1.00 62.19 189 THR A CA 1
ATOM 1569 C C . THR A 1 189 ? -6.492 -22.472 -30.360 1.00 62.19 189 THR A C 1
ATOM 1571 O O . THR A 1 189 ? -6.732 -23.437 -31.081 1.00 62.19 189 THR A O 1
ATOM 1574 N N . ALA A 1 190 ? -5.445 -22.490 -29.527 1.00 51.94 190 ALA A N 1
ATOM 1575 C CA . ALA A 1 190 ? -4.545 -23.638 -29.391 1.00 51.94 190 ALA A CA 1
ATOM 1576 C C . ALA A 1 190 ? -5.223 -24.856 -28.732 1.00 51.94 190 ALA A C 1
ATOM 1578 O O . ALA A 1 190 ? -4.922 -25.997 -29.091 1.00 51.94 190 ALA A O 1
ATOM 1579 N N . GLN A 1 191 ? -6.154 -24.638 -27.797 1.00 52.22 191 GLN A N 1
ATOM 1580 C CA . GLN A 1 191 ? -6.967 -25.701 -27.200 1.00 52.22 191 GLN A CA 1
ATOM 1581 C C . GLN A 1 191 ? -7.986 -26.279 -28.189 1.00 52.22 191 GLN A C 1
ATOM 1583 O O . GLN A 1 191 ? -8.158 -27.497 -28.223 1.00 52.22 191 GLN A O 1
ATOM 1588 N N . GLU A 1 192 ? -8.597 -25.448 -29.035 1.00 51.41 192 GLU A N 1
ATOM 1589 C CA . GLU A 1 192 ? -9.501 -25.894 -30.104 1.00 51.41 192 GLU A CA 1
ATOM 1590 C C . GLU A 1 192 ? -8.761 -26.730 -31.164 1.00 51.41 192 GLU A C 1
ATOM 1592 O O . GLU A 1 192 ? -9.249 -27.784 -31.569 1.00 51.41 192 GLU A O 1
ATOM 1597 N N . VAL A 1 193 ? -7.533 -26.344 -31.537 1.00 51.25 193 VAL A N 1
ATOM 1598 C CA . VAL A 1 193 ? -6.679 -27.116 -32.466 1.00 51.25 193 VAL A CA 1
ATOM 1599 C C . VAL A 1 193 ? -6.199 -28.443 -31.854 1.00 51.25 193 VAL A C 1
ATOM 1601 O O . VAL A 1 193 ? -6.029 -29.428 -32.567 1.00 51.25 193 VAL A O 1
ATOM 1604 N N . SER A 1 194 ? -6.016 -28.508 -30.531 1.00 44.91 194 SER A N 1
ATOM 1605 C CA . SER A 1 194 ? -5.625 -29.734 -29.811 1.00 44.91 194 SER A CA 1
ATOM 1606 C C . SER A 1 194 ? -6.759 -30.772 -29.709 1.00 44.91 194 SER A C 1
ATOM 1608 O O . SER A 1 194 ? -6.504 -31.970 -29.564 1.00 44.91 194 SER A O 1
ATOM 1610 N N . GLN A 1 195 ? -8.023 -30.344 -29.814 1.00 45.31 195 GLN A N 1
ATOM 1611 C CA . GLN A 1 195 ? -9.190 -31.232 -29.734 1.00 45.31 195 GLN A CA 1
ATOM 1612 C C . GLN A 1 195 ? -9.611 -31.837 -31.083 1.00 45.31 195 GLN A C 1
ATOM 1614 O O . GLN A 1 195 ? -10.386 -32.799 -31.100 1.00 45.31 195 GLN A O 1
ATOM 1619 N N . ASP A 1 196 ? -9.062 -31.361 -32.203 1.00 38.72 196 ASP A N 1
ATOM 1620 C CA . ASP A 1 196 ? -9.312 -31.947 -33.518 1.00 38.72 196 ASP A CA 1
ATOM 1621 C C . ASP A 1 196 ? -8.404 -33.171 -33.765 1.00 38.72 196 ASP A C 1
ATOM 1623 O O . ASP A 1 196 ? -7.258 -33.080 -34.209 1.00 38.72 196 ASP A O 1
ATOM 1627 N N . LYS A 1 197 ? -8.925 -34.368 -33.464 1.00 45.53 197 LYS A N 1
ATOM 1628 C CA . LYS A 1 197 ? -8.224 -35.661 -33.625 1.00 45.53 197 LYS A CA 1
ATOM 1629 C C . LYS A 1 197 ? -7.937 -36.064 -35.083 1.00 45.53 197 LYS A C 1
ATOM 1631 O O . LYS A 1 197 ? -7.493 -37.188 -35.313 1.00 45.53 197 LYS A O 1
ATOM 1636 N N . THR A 1 198 ? -8.175 -35.204 -36.072 1.00 42.62 198 THR A N 1
ATOM 1637 C CA . THR A 1 198 ? -8.053 -35.563 -37.495 1.00 42.62 198 THR A CA 1
ATOM 1638 C C . THR A 1 198 ? -6.728 -35.168 -38.162 1.00 42.62 198 THR A C 1
ATOM 1640 O O . THR A 1 198 ? -6.504 -35.548 -39.310 1.00 42.62 198 THR A O 1
ATOM 1643 N N . LEU A 1 199 ? -5.805 -34.492 -37.462 1.00 36.84 199 LEU A N 1
ATOM 1644 C CA . LEU A 1 199 ? -4.596 -33.911 -38.080 1.00 36.84 199 LEU A CA 1
ATOM 1645 C C . LEU A 1 199 ? -3.247 -34.578 -37.751 1.00 36.84 199 LEU A C 1
ATOM 1647 O O . LEU A 1 199 ? -2.215 -34.128 -38.248 1.00 36.84 199 LEU A O 1
ATOM 1651 N N . PHE A 1 200 ? -3.219 -35.687 -37.007 1.00 35.25 200 PHE A N 1
ATOM 1652 C CA . PHE A 1 200 ? -1.973 -36.413 -36.723 1.00 35.25 200 PHE A CA 1
ATOM 1653 C C . PHE A 1 200 ? -1.959 -37.788 -37.401 1.00 35.25 200 PHE A C 1
ATOM 1655 O O . PHE A 1 200 ? -2.526 -38.756 -36.897 1.00 35.25 200 PHE A O 1
ATOM 1662 N N . ALA A 1 201 ? -1.293 -37.882 -38.556 1.00 30.58 201 ALA A N 1
ATOM 1663 C CA . ALA A 1 201 ? -0.912 -39.166 -39.141 1.00 30.58 201 ALA A CA 1
ATOM 1664 C C . ALA A 1 201 ? 0.145 -39.855 -38.246 1.00 30.58 201 ALA A C 1
ATOM 1666 O O . ALA A 1 201 ? 1.013 -39.160 -37.706 1.00 30.58 201 ALA A O 1
ATOM 1667 N N . PRO A 1 202 ? 0.119 -41.191 -38.068 1.00 33.38 202 PRO A N 1
ATOM 1668 C CA . PRO A 1 202 ? 1.056 -41.859 -37.178 1.00 33.38 202 PRO A CA 1
ATOM 1669 C C . PRO A 1 202 ? 2.452 -41.889 -37.806 1.00 33.38 202 PRO A C 1
ATOM 1671 O O . PRO A 1 202 ? 2.636 -42.374 -38.921 1.00 33.38 202 PRO A O 1
ATOM 1674 N N . VAL A 1 203 ? 3.440 -41.394 -37.064 1.00 31.89 203 VAL A N 1
ATOM 1675 C CA . VAL A 1 203 ? 4.861 -41.582 -37.369 1.00 31.89 203 VAL A CA 1
ATOM 1676 C C . VAL A 1 203 ? 5.199 -43.063 -37.168 1.00 31.89 203 VAL A C 1
ATOM 1678 O O . VAL A 1 203 ? 5.006 -43.597 -36.077 1.00 31.89 203 VAL A O 1
ATOM 1681 N N . GLU A 1 204 ? 5.681 -43.726 -38.224 1.00 29.52 204 GLU A N 1
ATOM 1682 C CA . GLU A 1 204 ? 6.185 -45.103 -38.183 1.00 29.52 204 GLU A CA 1
ATOM 1683 C C . GLU A 1 204 ? 7.290 -45.245 -37.129 1.00 29.52 204 GLU A C 1
ATOM 1685 O O . GLU A 1 204 ? 8.375 -44.670 -37.241 1.00 29.52 204 GLU A O 1
ATOM 1690 N N . THR A 1 205 ? 7.027 -46.045 -36.100 1.00 31.95 205 THR A N 1
ATOM 1691 C CA . THR A 1 205 ? 8.028 -46.464 -35.123 1.00 31.95 205 THR A CA 1
ATOM 1692 C C . THR A 1 205 ? 8.852 -47.616 -35.695 1.00 31.95 205 THR A C 1
ATOM 1694 O O . THR A 1 205 ? 8.350 -48.696 -36.010 1.00 31.95 205 THR A O 1
ATOM 1697 N N . ALA A 1 206 ? 10.154 -47.375 -35.848 1.00 28.92 206 ALA A N 1
ATOM 1698 C CA . ALA A 1 206 ? 11.121 -48.381 -36.259 1.00 28.92 206 ALA A CA 1
ATOM 1699 C C . ALA A 1 206 ? 11.216 -49.525 -35.227 1.00 28.92 206 ALA A C 1
ATOM 1701 O O . ALA A 1 206 ? 11.284 -49.301 -34.019 1.00 28.92 206 ALA A O 1
ATOM 1702 N N . ARG A 1 207 ? 11.223 -50.758 -35.748 1.00 28.55 207 ARG A N 1
ATOM 1703 C CA . ARG A 1 207 ? 11.251 -52.048 -35.039 1.00 28.55 207 ARG A CA 1
ATOM 1704 C C . ARG A 1 207 ? 12.465 -52.227 -34.118 1.00 28.55 207 ARG A C 1
ATOM 1706 O O . ARG A 1 207 ? 13.591 -51.978 -34.538 1.00 28.55 207 ARG A O 1
ATOM 1713 N N . LEU A 1 208 ? 12.238 -52.882 -32.978 1.00 25.67 208 LEU A N 1
ATOM 1714 C CA . LEU A 1 208 ? 13.173 -53.835 -32.362 1.00 25.67 208 LEU A CA 1
ATOM 1715 C C . LEU A 1 208 ? 12.407 -55.124 -31.970 1.00 25.67 208 LEU A C 1
ATOM 1717 O O . LEU A 1 208 ? 11.196 -55.046 -31.762 1.00 25.67 208 LEU A O 1
ATOM 1721 N N . PRO A 1 209 ? 13.059 -56.306 -31.980 1.00 28.86 209 PRO A N 1
ATOM 1722 C CA . PRO A 1 209 ? 12.401 -57.586 -32.246 1.00 28.86 209 PRO A CA 1
ATOM 1723 C C . PRO A 1 209 ? 11.874 -58.344 -31.013 1.00 28.86 209 PRO A C 1
ATOM 1725 O O . PRO A 1 209 ? 12.200 -58.049 -29.869 1.00 28.86 209 PRO A O 1
ATOM 1728 N N . GLU A 1 210 ? 11.051 -59.337 -31.354 1.00 31.28 210 GLU A N 1
ATOM 1729 C CA . GLU A 1 210 ? 10.171 -60.239 -30.602 1.00 31.28 210 GLU A CA 1
ATOM 1730 C C . GLU A 1 210 ? 10.705 -60.898 -29.316 1.00 31.28 210 GLU A C 1
ATOM 1732 O O . GLU A 1 210 ? 11.845 -61.357 -29.246 1.00 31.28 210 GLU A O 1
ATOM 1737 N N . GLY A 1 211 ? 9.786 -61.108 -28.361 1.00 27.38 211 GLY A N 1
ATOM 1738 C CA . GLY A 1 211 ? 9.907 -62.150 -27.339 1.00 27.38 211 GLY A CA 1
ATOM 1739 C C . GLY A 1 211 ? 8.915 -62.029 -26.174 1.00 27.38 211 GLY A C 1
ATOM 1740 O O . GLY A 1 211 ? 8.979 -61.066 -25.423 1.00 27.38 211 GLY A O 1
ATOM 1741 N N . ALA A 1 212 ? 8.099 -63.076 -25.986 1.00 26.66 212 ALA A N 1
ATOM 1742 C CA . ALA A 1 212 ? 7.370 -63.468 -24.762 1.00 26.66 212 ALA A CA 1
ATOM 1743 C C . ALA A 1 212 ? 5.872 -63.081 -24.579 1.00 26.66 212 ALA A C 1
ATOM 1745 O O . ALA A 1 212 ? 5.510 -62.200 -23.809 1.00 26.66 212 ALA A O 1
ATOM 1746 N N . ILE A 1 213 ? 5.012 -63.820 -25.296 1.00 26.22 213 ILE A N 1
ATOM 1747 C CA . ILE A 1 213 ? 3.819 -64.595 -24.851 1.00 26.22 213 ILE A CA 1
ATOM 1748 C C . ILE A 1 213 ? 3.277 -64.428 -23.410 1.00 26.22 213 ILE A C 1
ATOM 1750 O O . ILE A 1 213 ? 4.005 -64.687 -22.456 1.00 26.22 213 ILE A O 1
ATOM 1754 N N . ALA A 1 214 ? 1.955 -64.186 -23.299 1.00 26.42 214 ALA A N 1
ATOM 1755 C CA . ALA A 1 214 ? 0.913 -65.036 -22.658 1.00 26.42 214 ALA A CA 1
ATOM 1756 C C . ALA A 1 214 ? -0.303 -64.168 -22.236 1.00 26.42 214 ALA A C 1
ATOM 1758 O O . ALA A 1 214 ? -0.179 -63.276 -21.406 1.00 26.42 214 ALA A O 1
ATOM 1759 N N . GLU A 1 215 ? -1.419 -64.220 -22.972 1.00 26.91 215 GLU A N 1
ATOM 1760 C CA . GLU A 1 215 ? -2.652 -64.966 -22.632 1.00 26.91 215 GLU A CA 1
ATOM 1761 C C . GLU A 1 215 ? -3.396 -64.476 -21.374 1.00 26.91 215 GLU A C 1
ATOM 1763 O O . GLU A 1 215 ? -2.924 -64.660 -20.264 1.00 26.91 215 GLU A O 1
ATOM 1768 N N . TYR A 1 216 ? -4.596 -63.910 -21.563 1.00 24.06 216 TYR A N 1
ATOM 1769 C CA . TYR A 1 216 ? -5.857 -64.406 -20.981 1.00 24.06 216 TYR A CA 1
ATOM 1770 C C . TYR A 1 216 ? -7.039 -63.640 -21.605 1.00 24.06 216 TYR A C 1
ATOM 1772 O O . TYR A 1 216 ? -7.138 -62.420 -21.505 1.00 24.06 216 TYR A O 1
ATOM 1780 N N . ALA A 1 217 ? -7.934 -64.373 -22.266 1.00 25.89 217 ALA A N 1
ATOM 1781 C CA . ALA A 1 217 ? -9.211 -63.897 -22.793 1.00 25.89 217 ALA A CA 1
ATOM 1782 C C . ALA A 1 217 ? -10.358 -64.431 -21.922 1.00 25.89 217 ALA A C 1
ATOM 1784 O O . ALA A 1 217 ? -10.271 -65.575 -21.483 1.00 25.89 217 ALA A O 1
ATOM 1785 N N . PHE A 1 218 ? -11.451 -63.671 -21.754 1.00 22.66 218 PHE A N 1
ATOM 1786 C CA . PHE A 1 218 ? -12.807 -64.241 -21.713 1.00 22.66 218 PHE A CA 1
ATOM 1787 C C . PHE A 1 218 ? -13.923 -63.195 -21.954 1.00 22.66 218 PHE A C 1
ATOM 1789 O O . PHE A 1 218 ? -13.874 -62.079 -21.448 1.00 22.66 218 PHE A O 1
ATOM 1796 N N . ASN A 1 219 ? -14.903 -63.631 -22.757 1.00 25.47 219 ASN A N 1
ATOM 1797 C CA . ASN A 1 219 ? -16.163 -63.028 -23.250 1.00 25.47 219 ASN A CA 1
ATOM 1798 C C . ASN A 1 219 ? -17.163 -62.636 -22.124 1.00 25.47 219 ASN A C 1
ATOM 1800 O O . ASN A 1 219 ? -16.987 -63.095 -21.004 1.00 25.47 219 ASN A O 1
ATOM 1804 N N . GLY A 1 220 ? -18.286 -61.912 -22.293 1.00 24.75 220 GLY A N 1
ATOM 1805 C CA . GLY A 1 220 ? -19.028 -61.359 -23.439 1.00 24.75 220 GLY A CA 1
ATOM 1806 C C . GLY A 1 220 ? -20.485 -60.956 -23.054 1.00 24.75 220 GLY A C 1
ATOM 1807 O O . GLY A 1 220 ? -20.968 -61.335 -21.993 1.00 24.75 220 GLY A O 1
ATOM 1808 N N . THR A 1 221 ? -21.152 -60.221 -23.967 1.00 26.09 221 THR A N 1
ATOM 1809 C CA . THR A 1 221 ? -22.598 -60.221 -24.373 1.00 26.09 221 THR A CA 1
ATOM 1810 C C . THR A 1 221 ? -23.771 -59.621 -23.536 1.00 26.09 221 THR A C 1
ATOM 1812 O O . THR A 1 221 ? -24.146 -60.168 -22.509 1.00 26.09 221 THR A O 1
ATOM 1815 N N . ALA A 1 222 ? -24.438 -58.614 -24.155 1.00 25.45 222 ALA A N 1
ATOM 1816 C CA . ALA A 1 222 ? -25.866 -58.507 -24.595 1.00 25.45 222 ALA A CA 1
ATOM 1817 C C . ALA A 1 222 ? -27.071 -58.117 -23.665 1.00 25.45 222 ALA A C 1
ATOM 1819 O O . ALA A 1 222 ? -27.561 -58.941 -22.906 1.00 25.45 222 ALA A O 1
ATOM 1820 N N . GLU A 1 223 ? -27.610 -56.892 -23.892 1.00 24.41 223 GLU A N 1
ATOM 1821 C CA . GLU A 1 223 ? -28.972 -56.492 -24.402 1.00 24.41 223 GLU A CA 1
ATOM 1822 C C . GLU A 1 223 ? -30.338 -56.703 -23.629 1.00 24.41 223 GLU A C 1
ATOM 1824 O O . GLU A 1 223 ? -30.353 -57.393 -22.616 1.00 24.41 223 GLU A O 1
ATOM 1829 N N . PRO A 1 224 ? -31.481 -56.031 -24.011 1.00 56.12 224 PRO A N 1
ATOM 1830 C CA . PRO A 1 224 ? -32.376 -55.234 -23.123 1.00 56.12 224 PRO A CA 1
ATOM 1831 C C . PRO A 1 224 ? -33.903 -55.581 -23.181 1.00 56.12 224 PRO A C 1
ATOM 1833 O O . PRO A 1 224 ? -34.298 -56.497 -23.894 1.00 56.12 224 PRO A O 1
ATOM 1836 N N . THR A 1 225 ? -34.802 -54.803 -22.530 1.00 27.36 225 THR A N 1
ATOM 1837 C CA . THR A 1 225 ? -36.281 -54.851 -22.764 1.00 27.36 225 THR A CA 1
ATOM 1838 C C . THR A 1 225 ? -37.056 -53.533 -22.524 1.00 27.36 225 THR A C 1
ATOM 1840 O O . THR A 1 225 ? -36.707 -52.746 -21.648 1.00 27.36 225 THR A O 1
ATOM 1843 N N . GLN A 1 226 ? -38.134 -53.358 -23.315 1.00 30.36 226 GLN A N 1
ATOM 1844 C CA . GLN A 1 226 ? -39.060 -52.218 -23.524 1.00 30.36 226 GLN A CA 1
ATOM 1845 C C . GLN A 1 226 ? -40.342 -52.192 -22.647 1.00 30.36 226 GLN A C 1
ATOM 1847 O O . GLN A 1 226 ? -40.699 -53.214 -22.068 1.00 30.36 226 GLN A O 1
ATOM 1852 N N . ASN A 1 227 ? -41.081 -51.057 -22.676 1.00 28.44 227 ASN A N 1
ATOM 1853 C CA . ASN A 1 227 ? -42.547 -50.863 -22.939 1.00 28.44 227 ASN A CA 1
ATOM 1854 C C . ASN A 1 227 ? -43.006 -49.485 -22.374 1.00 28.44 227 ASN A C 1
ATOM 1856 O O . ASN A 1 227 ? -42.495 -49.091 -21.337 1.00 28.44 227 ASN A O 1
ATOM 1860 N N . GLY A 1 228 ? -43.940 -48.665 -22.892 1.00 26.62 228 GLY A N 1
ATOM 1861 C CA . GLY A 1 228 ? -44.900 -48.703 -24.008 1.00 26.62 228 GLY A CA 1
ATOM 1862 C C . GLY A 1 228 ? -46.268 -48.077 -23.601 1.00 26.62 228 GLY A C 1
ATOM 1863 O O . GLY A 1 228 ? -46.724 -48.353 -22.498 1.00 26.62 228 GLY A O 1
ATOM 1864 N N . THR A 1 229 ? -46.936 -47.344 -24.525 1.00 26.58 229 THR A N 1
ATOM 1865 C CA . THR A 1 229 ? -48.371 -46.870 -24.602 1.00 26.58 229 THR A CA 1
ATOM 1866 C C . THR A 1 229 ? -48.777 -45.473 -24.054 1.00 26.58 229 THR A C 1
ATOM 1868 O O . THR A 1 229 ? -48.229 -45.047 -23.050 1.00 26.58 229 THR A O 1
ATOM 1871 N N . ALA A 1 230 ? -49.815 -44.742 -24.532 1.00 26.55 230 ALA A N 1
ATOM 1872 C CA . ALA A 1 230 ? -50.378 -44.332 -25.854 1.00 26.55 230 ALA A CA 1
ATOM 1873 C C . ALA A 1 230 ? -51.726 -43.546 -25.657 1.00 26.55 230 ALA A C 1
ATOM 1875 O O . ALA A 1 230 ? -52.488 -43.907 -24.768 1.00 26.55 230 ALA A O 1
ATOM 1876 N N . GLY A 1 231 ? -52.061 -42.582 -26.551 1.00 24.03 231 GLY A N 1
ATOM 1877 C CA . GLY A 1 231 ? -53.435 -42.105 -26.921 1.00 24.03 231 GLY A CA 1
ATOM 1878 C C . GLY A 1 231 ? -53.950 -40.777 -26.302 1.00 24.03 231 GLY A C 1
ATOM 1879 O O . GLY A 1 231 ? -53.683 -40.529 -25.137 1.00 24.03 231 GLY A O 1
ATOM 1880 N N . THR A 1 232 ? -54.732 -39.869 -26.930 1.00 24.33 232 THR A N 1
ATOM 1881 C CA . THR A 1 232 ? -55.264 -39.619 -28.303 1.00 24.33 232 THR A CA 1
ATOM 1882 C C . THR A 1 232 ? -55.944 -38.216 -28.342 1.00 24.33 232 THR A C 1
ATOM 1884 O O . THR A 1 232 ? -56.190 -37.628 -27.296 1.00 24.33 232 THR A O 1
ATOM 1887 N N . ALA A 1 233 ? -56.238 -37.693 -29.545 1.00 24.25 233 ALA A N 1
ATOM 1888 C CA . ALA A 1 233 ? -56.609 -36.310 -29.929 1.00 24.25 233 ALA A CA 1
ATOM 1889 C C . ALA A 1 233 ? -58.070 -35.837 -29.662 1.00 24.25 233 ALA A C 1
ATOM 1891 O O . ALA A 1 233 ? -58.945 -36.678 -29.475 1.00 24.25 233 ALA A O 1
ATOM 1892 N N . THR A 1 234 ? -58.365 -34.515 -29.771 1.00 22.75 234 THR A N 1
ATOM 1893 C CA . THR A 1 234 ? -59.253 -33.853 -30.796 1.00 22.75 234 THR A CA 1
ATOM 1894 C C . THR A 1 234 ? -59.552 -32.352 -30.487 1.00 22.75 234 THR A C 1
ATOM 1896 O O . THR A 1 234 ? -59.608 -31.943 -29.334 1.00 22.75 234 THR A O 1
ATOM 1899 N N . LEU A 1 235 ? -59.714 -31.553 -31.559 1.00 27.66 235 LEU A N 1
ATOM 1900 C CA . LEU A 1 235 ? -59.901 -30.088 -31.732 1.00 27.66 235 LEU A CA 1
ATOM 1901 C C . LEU A 1 235 ? -61.295 -29.503 -31.373 1.00 27.66 235 LEU A C 1
ATOM 1903 O O . LEU A 1 235 ? -62.273 -30.238 -31.463 1.00 27.66 235 LEU A O 1
ATOM 1907 N N . LEU A 1 236 ? -61.387 -28.169 -31.140 1.00 21.03 236 LEU A N 1
ATOM 1908 C CA . LEU A 1 236 ? -62.336 -27.184 -31.748 1.00 21.03 236 LEU A CA 1
ATOM 1909 C C . LEU A 1 236 ? -62.154 -25.732 -31.193 1.00 21.03 236 LEU A C 1
ATOM 1911 O O . LEU A 1 236 ? -61.717 -25.539 -30.064 1.00 21.03 236 LEU A O 1
ATOM 1915 N N . SER A 1 237 ? -62.486 -24.722 -32.014 1.00 26.61 237 SER A N 1
ATOM 1916 C CA . SER A 1 237 ? -62.289 -23.250 -31.854 1.00 26.61 237 SER A CA 1
ATOM 1917 C C . SER A 1 237 ? -63.576 -22.498 -31.369 1.00 26.61 237 SER A C 1
ATOM 1919 O O . SER A 1 237 ? -64.563 -23.169 -31.089 1.00 26.61 237 SER A O 1
ATOM 1921 N N . PRO A 1 238 ? -63.696 -21.140 -31.417 1.00 46.53 238 PRO A N 1
ATOM 1922 C CA . PRO A 1 238 ? -63.272 -20.114 -30.438 1.00 46.53 238 PRO A CA 1
ATOM 1923 C C . PRO A 1 238 ? -64.434 -19.232 -29.867 1.00 46.53 238 PRO A C 1
ATOM 1925 O O . PRO A 1 238 ? -65.462 -19.097 -30.525 1.00 46.53 238 PRO A O 1
ATOM 1928 N N . SER A 1 239 ? -64.252 -18.547 -28.714 1.00 23.45 239 SER A N 1
ATOM 1929 C CA . SER A 1 239 ? -64.710 -17.154 -28.394 1.00 23.45 239 SER A CA 1
ATOM 1930 C C . SER A 1 239 ? -64.861 -16.835 -26.886 1.00 23.45 239 SER A C 1
ATOM 1932 O O . SER A 1 239 ? -65.453 -17.602 -26.141 1.00 23.45 239 SER A O 1
ATOM 1934 N N . ALA A 1 240 ? -64.425 -15.615 -26.531 1.00 23.64 240 ALA A N 1
ATOM 1935 C CA . ALA A 1 240 ? -64.970 -14.660 -25.545 1.00 23.64 240 ALA A CA 1
ATOM 1936 C C . ALA A 1 240 ? -64.920 -14.903 -24.008 1.00 23.64 240 ALA A C 1
ATOM 1938 O O . ALA A 1 240 ? -65.690 -15.665 -23.444 1.00 23.64 240 ALA A O 1
ATOM 1939 N N . LEU A 1 241 ? -64.130 -14.016 -23.373 1.00 23.34 241 LEU A N 1
ATOM 1940 C CA . LEU A 1 241 ? -64.402 -13.180 -22.183 1.00 23.34 241 LEU A CA 1
ATOM 1941 C C . LEU A 1 241 ? -64.559 -13.772 -20.760 1.00 23.34 241 LEU A C 1
ATOM 1943 O O . LEU A 1 241 ? -65.325 -14.683 -20.481 1.00 23.34 241 LEU A O 1
ATOM 1947 N N . THR A 1 242 ? -63.939 -13.004 -19.848 1.00 23.05 242 THR A N 1
ATOM 1948 C CA . THR A 1 242 ? -64.174 -12.802 -18.400 1.00 23.05 242 THR A CA 1
ATOM 1949 C C . THR A 1 242 ? -63.539 -13.742 -17.355 1.00 23.05 242 THR A C 1
ATOM 1951 O O . THR A 1 242 ? -64.058 -14.796 -17.032 1.00 23.05 242 THR A O 1
ATOM 1954 N N . ALA A 1 243 ? -62.440 -13.224 -16.779 1.00 24.94 243 ALA A N 1
ATOM 1955 C CA . ALA A 1 243 ? -62.069 -13.116 -15.355 1.00 24.94 243 ALA A CA 1
ATOM 1956 C C . ALA A 1 243 ? -62.185 -14.330 -14.402 1.00 24.94 243 ALA A C 1
ATOM 1958 O O . ALA A 1 243 ? -63.276 -14.772 -14.063 1.00 24.94 243 ALA A O 1
ATOM 1959 N N . GLY A 1 244 ? -61.048 -14.722 -13.809 1.00 22.47 244 GLY A N 1
ATOM 1960 C CA . GLY A 1 244 ? -60.978 -15.546 -12.592 1.00 22.47 244 GLY A CA 1
ATOM 1961 C C . GLY A 1 244 ? -59.635 -16.270 -12.439 1.00 22.47 244 GLY A C 1
ATOM 1962 O O . GLY A 1 244 ? -59.198 -16.952 -13.354 1.00 22.47 244 GLY A O 1
ATOM 1963 N N . ALA A 1 245 ? -58.961 -16.082 -11.305 1.00 23.81 245 ALA A N 1
ATOM 1964 C CA . ALA A 1 245 ? -57.596 -16.523 -10.997 1.00 23.81 245 ALA A CA 1
ATOM 1965 C C . ALA A 1 245 ? -57.438 -18.035 -10.701 1.00 23.81 245 ALA A C 1
ATOM 1967 O O . ALA A 1 245 ? -58.332 -18.616 -10.101 1.00 23.81 245 ALA A O 1
ATOM 1968 N N . SER A 1 246 ? -56.274 -18.634 -11.018 1.00 22.14 246 SER A N 1
ATOM 1969 C CA . SER A 1 246 ? -55.336 -19.296 -10.067 1.00 22.14 246 SER A CA 1
ATOM 1970 C C . SER A 1 246 ? -54.290 -20.200 -10.765 1.00 22.14 246 SER A C 1
ATOM 1972 O O . SER A 1 246 ? -54.530 -20.721 -11.847 1.00 22.14 246 SER A O 1
ATOM 1974 N N . LEU A 1 247 ? -53.133 -20.339 -10.105 1.00 25.75 247 LEU A N 1
ATOM 1975 C CA . LEU A 1 247 ? -51.791 -20.814 -10.504 1.00 25.75 247 LEU A CA 1
ATOM 1976 C C . LEU A 1 247 ? -51.580 -22.333 -10.726 1.00 25.75 247 LEU A C 1
ATOM 1978 O O . LEU A 1 247 ? -52.179 -23.125 -10.010 1.00 25.75 247 LEU A O 1
ATOM 1982 N N . SER A 1 248 ? -50.593 -22.690 -11.578 1.00 23.56 248 SER A N 1
ATOM 1983 C CA . SER A 1 248 ? -49.471 -23.662 -11.358 1.00 23.56 248 SER A CA 1
ATOM 1984 C C . SER A 1 248 ? -48.788 -24.023 -12.702 1.00 23.56 248 SER A C 1
ATOM 1986 O O . SER A 1 248 ? -49.512 -24.122 -13.685 1.00 23.56 248 SER A O 1
ATOM 1988 N N . ALA A 1 249 ? -47.505 -24.368 -12.884 1.00 26.62 249 ALA A N 1
ATOM 1989 C CA . ALA A 1 249 ? -46.193 -24.133 -12.260 1.00 26.62 249 ALA A CA 1
ATOM 1990 C C . ALA A 1 249 ? -45.147 -24.858 -13.161 1.00 26.62 249 ALA A C 1
ATOM 1992 O O . ALA A 1 249 ? -45.393 -26.012 -13.488 1.00 26.62 249 ALA A O 1
ATOM 1993 N N . ASP A 1 250 ? -44.064 -24.187 -13.591 1.00 23.16 250 ASP A N 1
ATOM 1994 C CA . ASP A 1 250 ? -42.650 -24.659 -13.707 1.00 23.16 250 ASP A CA 1
ATOM 1995 C C . ASP A 1 250 ? -41.850 -23.695 -14.614 1.00 23.16 250 ASP A C 1
ATOM 1997 O O . ASP A 1 250 ? -42.256 -23.425 -15.740 1.00 23.16 250 ASP A O 1
ATOM 2001 N N . SER A 1 251 ? -40.910 -22.918 -14.052 1.00 25.67 251 SER A N 1
ATOM 2002 C CA . SER A 1 251 ? -39.446 -23.163 -13.944 1.00 25.67 251 SER A CA 1
ATOM 2003 C C . SER A 1 251 ? -38.717 -22.639 -15.203 1.00 25.67 251 SER A C 1
ATOM 2005 O O . SER A 1 251 ? -39.174 -22.837 -16.315 1.00 25.67 251 SER A O 1
ATOM 2007 N N . THR A 1 252 ? -37.646 -21.848 -15.190 1.00 28.12 252 THR A N 1
ATOM 2008 C CA . THR A 1 252 ? -36.661 -21.413 -14.197 1.00 28.12 252 THR A CA 1
ATOM 2009 C C . THR A 1 252 ? -36.149 -20.025 -14.613 1.00 28.12 252 THR A C 1
ATOM 2011 O O . THR A 1 252 ? -35.510 -19.891 -15.655 1.00 28.12 252 THR A O 1
ATOM 2014 N N . ALA A 1 253 ? -36.390 -18.991 -13.812 1.00 24.78 253 ALA A N 1
ATOM 2015 C CA . ALA A 1 253 ? -35.628 -17.741 -13.838 1.00 24.78 253 ALA A CA 1
ATOM 2016 C C . ALA A 1 253 ? -35.888 -17.022 -12.516 1.00 24.78 253 ALA A C 1
ATOM 2018 O O . ALA A 1 253 ? -37.038 -16.730 -12.198 1.00 24.78 253 ALA A O 1
ATOM 2019 N N . VAL A 1 254 ? -34.839 -16.768 -11.735 1.00 25.14 254 VAL A N 1
ATOM 2020 C CA . VAL A 1 254 ? -34.919 -15.951 -10.519 1.00 25.14 254 VAL A CA 1
ATOM 2021 C C . VAL A 1 254 ? -35.217 -14.502 -10.943 1.00 25.14 254 VAL A C 1
ATOM 2023 O O . VAL A 1 254 ? -34.375 -13.899 -11.613 1.00 25.14 254 VAL A O 1
ATOM 2026 N N . PRO A 1 255 ? -36.387 -13.919 -10.615 1.00 24.28 255 PRO A N 1
ATOM 2027 C CA . PRO A 1 255 ? -36.705 -12.536 -10.955 1.00 24.28 255 PRO A CA 1
ATOM 2028 C C . PRO A 1 255 ? -36.209 -11.570 -9.869 1.00 24.28 255 PRO A C 1
ATOM 2030 O O . PRO A 1 255 ? -36.240 -11.869 -8.677 1.00 24.28 255 PRO A O 1
ATOM 2033 N N . LYS A 1 256 ? -35.781 -10.384 -10.310 1.00 25.16 256 LYS A N 1
ATOM 2034 C CA . LYS A 1 256 ? -35.260 -9.261 -9.510 1.00 25.16 256 LYS A CA 1
ATOM 2035 C C . LYS A 1 256 ? -36.305 -8.688 -8.519 1.00 25.16 256 LYS A C 1
ATOM 2037 O O . LYS A 1 256 ? -37.493 -8.694 -8.849 1.00 25.16 256 LYS A O 1
ATOM 2042 N N . PRO A 1 257 ? -35.910 -8.116 -7.360 1.00 27.34 257 PRO A N 1
ATOM 2043 C CA . PRO A 1 257 ? -36.848 -7.508 -6.411 1.00 27.34 257 PRO A CA 1
ATOM 2044 C C . PRO A 1 257 ? -37.452 -6.195 -6.939 1.00 27.34 257 PRO A C 1
ATOM 2046 O O . PRO A 1 257 ? -36.736 -5.245 -7.240 1.00 27.34 257 PRO A O 1
ATOM 2049 N N . GLY A 1 258 ? -38.783 -6.146 -7.020 1.00 39.00 258 GLY A N 1
ATOM 2050 C CA . GLY A 1 258 ? -39.577 -4.975 -7.404 1.00 39.00 258 GLY A CA 1
ATOM 2051 C C . GLY A 1 258 ? -41.023 -5.383 -7.689 1.00 39.00 258 GLY A C 1
ATOM 2052 O O . GLY A 1 258 ? -41.393 -5.597 -8.841 1.00 39.00 258 GLY A O 1
ATOM 2053 N N . VAL A 1 259 ? -41.847 -5.565 -6.650 1.00 36.50 259 VAL A N 1
ATOM 2054 C CA . VAL A 1 259 ? -43.226 -6.059 -6.817 1.00 36.50 259 VAL A CA 1
ATOM 2055 C C . VAL A 1 259 ? -44.230 -4.922 -6.628 1.00 36.50 259 VAL A C 1
ATOM 2057 O O . VAL A 1 259 ? -44.414 -4.427 -5.523 1.00 36.50 259 VAL A O 1
ATOM 2060 N N . ALA A 1 260 ? -44.920 -4.547 -7.710 1.00 43.50 260 ALA A N 1
ATOM 2061 C CA . ALA A 1 260 ? -46.139 -3.740 -7.632 1.00 43.50 260 ALA A CA 1
ATOM 2062 C C . ALA A 1 260 ? -47.269 -4.571 -6.994 1.00 43.50 260 ALA A C 1
ATOM 2064 O O . ALA A 1 260 ? -47.580 -5.653 -7.511 1.00 43.50 260 ALA A O 1
ATOM 2065 N N . GLY A 1 261 ? -47.864 -4.064 -5.911 1.00 66.06 261 GLY A N 1
ATOM 2066 C CA . GLY A 1 261 ? -48.922 -4.714 -5.126 1.00 66.06 261 GLY A CA 1
ATOM 2067 C C . GLY A 1 261 ? -50.155 -3.823 -4.941 1.00 66.06 261 GLY A C 1
ATOM 2068 O O . GLY A 1 261 ? -50.313 -2.811 -5.624 1.00 66.06 261 GLY A O 1
ATOM 2069 N N . ILE A 1 262 ? -51.043 -4.191 -4.018 1.00 73.19 262 ILE A N 1
ATOM 2070 C CA . ILE A 1 262 ? -52.270 -3.451 -3.691 1.00 73.19 262 ILE A CA 1
ATOM 2071 C C . ILE A 1 262 ? -52.317 -3.199 -2.178 1.00 73.19 262 ILE A C 1
ATOM 2073 O O . ILE A 1 262 ? -52.005 -4.083 -1.390 1.00 73.19 262 ILE A O 1
ATOM 2077 N N . LEU A 1 263 ? -52.726 -2.003 -1.758 1.00 82.75 263 LEU A N 1
ATOM 2078 C CA . LEU A 1 263 ? -52.982 -1.656 -0.359 1.00 82.75 263 LEU A CA 1
ATOM 2079 C C . LEU A 1 263 ? -54.493 -1.596 -0.112 1.00 82.75 263 LEU A C 1
ATOM 2081 O O . LEU A 1 263 ? -55.199 -0.917 -0.856 1.00 82.75 263 LEU A O 1
ATOM 2085 N N . ARG A 1 264 ? -54.985 -2.247 0.945 1.00 83.50 264 ARG A N 1
ATOM 2086 C CA . ARG A 1 264 ? -56.388 -2.179 1.379 1.00 83.50 264 ARG A CA 1
ATOM 2087 C C . ARG A 1 264 ? -56.494 -1.677 2.818 1.00 83.50 264 ARG A C 1
ATOM 2089 O O . ARG A 1 264 ? -55.741 -2.114 3.684 1.00 83.50 264 ARG A O 1
ATOM 2096 N N . THR A 1 265 ? -57.434 -0.781 3.101 1.00 85.12 265 THR A N 1
ATOM 2097 C CA . THR A 1 265 ? -57.742 -0.362 4.479 1.00 85.12 265 THR A CA 1
ATOM 2098 C C . THR A 1 265 ? -58.700 -1.353 5.153 1.00 85.12 265 THR A C 1
ATOM 2100 O O . THR A 1 265 ? -59.668 -1.799 4.543 1.00 85.12 265 THR A O 1
ATOM 2103 N N . ARG A 1 266 ? -58.425 -1.717 6.413 1.00 78.88 266 ARG A N 1
ATOM 2104 C CA . ARG A 1 266 ? -59.235 -2.634 7.251 1.00 78.88 266 ARG A CA 1
ATOM 2105 C C . ARG A 1 266 ? -60.117 -1.904 8.268 1.00 78.88 266 ARG A C 1
ATOM 2107 O O . ARG A 1 266 ? -61.054 -2.484 8.813 1.00 78.88 266 ARG A O 1
ATOM 2114 N N . HIS A 1 267 ? -59.796 -0.638 8.525 1.00 83.06 267 HIS A N 1
ATOM 2115 C CA . HIS A 1 267 ? -60.521 0.276 9.402 1.00 83.06 267 HIS A CA 1
ATOM 2116 C C . HIS A 1 267 ? -60.454 1.693 8.826 1.00 83.06 267 HIS A C 1
ATOM 2118 O O . HIS A 1 267 ? -59.559 1.994 8.031 1.00 83.06 267 HIS A O 1
ATOM 2124 N N . ASN A 1 268 ? -61.365 2.574 9.254 1.00 85.88 268 ASN A N 1
ATOM 2125 C CA . ASN A 1 268 ? -61.240 4.002 8.965 1.00 85.88 268 ASN A CA 1
ATOM 2126 C C . ASN A 1 268 ? -59.909 4.493 9.543 1.00 85.88 268 ASN A C 1
ATOM 2128 O O . ASN A 1 268 ? -59.581 4.228 10.703 1.00 85.88 268 ASN A O 1
ATOM 2132 N N . THR A 1 269 ? -59.111 5.160 8.722 1.00 91.38 269 THR A N 1
ATOM 2133 C CA . THR A 1 269 ? -57.744 5.531 9.074 1.00 91.38 269 THR A CA 1
ATOM 2134 C C . THR A 1 269 ? -57.371 6.869 8.464 1.00 91.38 269 THR A C 1
ATOM 2136 O O . THR A 1 269 ? -58.098 7.426 7.647 1.00 91.38 269 THR A O 1
ATOM 2139 N N . VAL A 1 270 ? -56.233 7.410 8.881 1.00 88.81 270 VAL A N 1
ATOM 2140 C CA . VAL A 1 270 ? -55.730 8.688 8.383 1.00 88.81 270 VAL A CA 1
ATOM 2141 C C . VAL A 1 270 ? -54.365 8.458 7.764 1.00 88.81 270 VAL A C 1
ATOM 2143 O O . VAL A 1 270 ? -53.443 7.988 8.433 1.00 88.81 270 VAL A O 1
ATOM 2146 N N . PHE A 1 271 ? -54.235 8.799 6.487 1.00 90.25 271 PHE A N 1
ATOM 2147 C CA . PHE A 1 271 ? -52.946 8.849 5.810 1.00 90.25 271 PHE A CA 1
ATOM 2148 C C . PHE A 1 271 ? -52.316 10.212 6.068 1.00 90.25 271 PHE A C 1
ATOM 2150 O O . PHE A 1 271 ? -52.971 11.246 5.950 1.00 90.25 271 PHE A O 1
ATOM 2157 N N . LYS A 1 272 ? -51.045 10.218 6.468 1.00 86.56 272 LYS A N 1
ATOM 2158 C CA . LYS A 1 272 ? -50.344 11.418 6.944 1.00 86.56 272 LYS A CA 1
ATOM 2159 C C . LYS A 1 272 ? -49.061 11.653 6.166 1.00 86.56 272 LYS A C 1
ATOM 2161 O O . LYS A 1 272 ? -48.469 10.712 5.659 1.00 86.56 272 LYS A O 1
ATOM 2166 N N . LEU A 1 273 ? -48.580 12.888 6.110 1.00 74.06 273 LEU A N 1
ATOM 2167 C CA . LEU A 1 273 ? -47.270 13.177 5.511 1.00 74.06 273 LEU A CA 1
ATOM 2168 C C . LEU A 1 273 ? -46.087 12.815 6.419 1.00 74.06 273 LEU A C 1
ATOM 2170 O O . LEU A 1 273 ? -44.948 12.794 5.964 1.00 74.06 273 LEU A O 1
ATOM 2174 N N . SER A 1 274 ? -46.346 12.533 7.696 1.00 63.34 274 SER A N 1
ATOM 2175 C CA . SER A 1 274 ? -45.343 12.089 8.661 1.00 63.34 274 SER A CA 1
ATOM 2176 C C . SER A 1 274 ? -45.981 11.166 9.714 1.00 63.34 274 SER A C 1
ATOM 2178 O O . SER A 1 274 ? -47.206 11.178 9.885 1.00 63.34 274 SER A O 1
ATOM 2180 N N . PRO A 1 275 ? -45.195 10.359 10.451 1.00 69.94 275 PRO A N 1
ATOM 2181 C CA . PRO A 1 275 ? -45.729 9.418 11.441 1.00 69.94 275 PRO A CA 1
ATOM 2182 C C . PRO A 1 275 ? -46.200 10.086 12.749 1.00 69.94 275 PRO A C 1
ATOM 2184 O O . PRO A 1 275 ? -46.648 9.394 13.662 1.00 69.94 275 PRO A O 1
ATOM 2187 N N . GLN A 1 276 ? -46.152 11.421 12.851 1.00 72.62 276 GLN A N 1
ATOM 2188 C CA . GLN A 1 276 ? -46.584 12.173 14.036 1.00 72.62 276 GLN A CA 1
ATOM 2189 C C . GLN A 1 276 ? -48.084 11.975 14.350 1.00 72.62 276 GLN A C 1
ATOM 2191 O O . GLN A 1 276 ? -48.858 11.620 13.452 1.00 72.62 276 GLN A O 1
ATOM 2196 N N . PRO A 1 277 ? -48.532 12.197 15.603 1.00 76.00 277 PRO A N 1
ATOM 2197 C CA . PRO A 1 277 ? -49.951 12.142 15.957 1.00 76.00 277 PRO A CA 1
ATOM 2198 C C . PRO A 1 277 ? -50.802 13.059 15.067 1.00 76.00 277 PRO A C 1
ATOM 2200 O O . PRO A 1 277 ? -50.410 14.187 14.781 1.00 76.00 277 PRO A O 1
ATOM 2203 N N . SER A 1 278 ? -51.982 12.595 14.642 1.00 78.75 278 SER A N 1
ATOM 2204 C CA . SER A 1 278 ? -52.842 13.323 13.689 1.00 78.75 278 SER A CA 1
ATOM 2205 C C . SER A 1 278 ? -53.272 14.711 14.180 1.00 78.75 278 SER A C 1
ATOM 2207 O O . SER A 1 278 ? -53.583 15.584 13.369 1.00 78.75 278 SER A O 1
ATOM 2209 N N . GLU A 1 279 ? -53.301 14.918 15.496 1.00 77.88 279 GLU A N 1
ATOM 2210 C CA . GLU A 1 279 ? -53.609 16.194 16.153 1.00 77.88 279 GLU A CA 1
ATOM 2211 C C . GLU A 1 279 ? -52.501 17.238 15.961 1.00 77.88 279 GLU A C 1
ATOM 2213 O O . GLU A 1 279 ? -52.786 18.429 15.901 1.00 77.88 279 GLU A O 1
ATOM 2218 N N . ALA A 1 280 ? -51.251 16.794 15.797 1.00 71.25 280 ALA A N 1
ATOM 2219 C CA . ALA A 1 280 ? -50.088 17.657 15.600 1.00 71.25 280 ALA A CA 1
ATOM 2220 C C . ALA A 1 280 ? -49.881 18.073 14.130 1.00 71.25 280 ALA A C 1
ATOM 2222 O O . ALA A 1 280 ? -48.998 18.878 13.838 1.00 71.25 280 ALA A O 1
ATOM 2223 N N . LEU A 1 281 ? -50.677 17.531 13.199 1.00 75.44 281 LEU A N 1
ATOM 2224 C CA . LEU A 1 281 ? -50.549 17.796 11.767 1.00 75.44 281 LEU A CA 1
ATOM 2225 C C . LEU A 1 281 ? -51.661 18.716 11.243 1.00 75.44 281 LEU A C 1
ATOM 2227 O O . LEU A 1 281 ? -52.840 18.505 11.565 1.00 75.44 281 LEU A O 1
ATOM 2231 N N . PRO A 1 282 ? -51.320 19.698 10.381 1.00 78.31 282 PRO A N 1
ATOM 2232 C CA . PRO A 1 282 ? -52.316 20.554 9.750 1.00 78.31 282 PRO A CA 1
ATOM 2233 C C . PRO A 1 282 ? -53.240 19.732 8.830 1.00 78.31 282 PRO A C 1
ATOM 2235 O O . PRO A 1 282 ? -52.821 18.689 8.325 1.00 78.31 282 PRO A O 1
ATOM 2238 N N . PRO A 1 283 ? -54.481 20.187 8.553 1.00 78.31 283 PRO A N 1
ATOM 2239 C CA . PRO A 1 283 ? -55.424 19.471 7.683 1.00 78.31 283 PRO A CA 1
ATOM 2240 C C . PRO A 1 283 ? -54.876 19.154 6.287 1.00 78.31 283 PRO A C 1
ATOM 2242 O O . PRO A 1 283 ? -55.228 18.140 5.709 1.00 78.31 283 PRO A O 1
ATOM 2245 N N . THR A 1 284 ? -53.968 19.977 5.761 1.00 73.62 284 THR A N 1
ATOM 2246 C CA . THR A 1 284 ? -53.304 19.752 4.466 1.00 73.62 284 THR A CA 1
ATOM 2247 C C . THR A 1 284 ? -52.279 18.616 4.489 1.00 73.62 284 THR A C 1
ATOM 2249 O O . THR A 1 284 ? -51.878 18.126 3.437 1.00 73.62 284 THR A O 1
ATOM 2252 N N . ALA A 1 285 ? -51.854 18.180 5.677 1.00 70.06 285 ALA A N 1
ATOM 2253 C CA . ALA A 1 285 ? -50.867 17.123 5.874 1.00 70.06 285 ALA A CA 1
ATOM 2254 C C . ALA A 1 285 ? -51.481 15.767 6.249 1.00 70.06 285 ALA A C 1
ATOM 2256 O O . ALA A 1 285 ? -50.744 14.826 6.565 1.00 70.06 285 ALA A O 1
ATOM 2257 N N . LYS A 1 286 ? -52.814 15.663 6.228 1.00 85.12 286 LYS A N 1
ATOM 2258 C CA . LYS A 1 286 ? -53.547 14.442 6.548 1.00 85.12 286 LYS A CA 1
ATOM 2259 C C . LYS A 1 286 ? -54.775 14.281 5.661 1.00 85.12 286 LYS A C 1
ATOM 2261 O O . LYS A 1 286 ? -55.407 15.259 5.285 1.00 85.12 286 LYS A O 1
ATOM 2266 N N . ILE A 1 287 ? -55.120 13.042 5.344 1.00 86.19 287 ILE A N 1
ATOM 2267 C CA . ILE A 1 287 ? -56.326 12.700 4.594 1.00 86.19 287 ILE A CA 1
ATOM 2268 C C . ILE A 1 287 ? -57.008 11.507 5.254 1.00 86.19 287 ILE A C 1
ATOM 2270 O O . ILE A 1 287 ? -56.356 10.524 5.612 1.00 86.19 287 ILE A O 1
ATOM 2274 N N . GLU A 1 288 ? -58.315 11.617 5.456 1.00 89.69 288 GLU A N 1
ATOM 2275 C CA . GLU A 1 288 ? -59.125 10.534 6.006 1.00 89.69 288 GLU A CA 1
ATOM 2276 C C . GLU A 1 288 ? -59.445 9.523 4.910 1.00 89.69 288 GLU A C 1
ATOM 2278 O O . GLU A 1 288 ? -59.819 9.890 3.796 1.00 89.69 288 GLU A O 1
ATOM 2283 N N . ILE A 1 289 ? -59.262 8.247 5.230 1.00 89.81 289 ILE A N 1
ATOM 2284 C CA . ILE A 1 289 ? -59.485 7.128 4.328 1.00 89.81 289 ILE A CA 1
ATOM 2285 C C . ILE A 1 289 ? -60.441 6.158 5.010 1.00 89.81 289 ILE A C 1
ATOM 2287 O O . ILE A 1 289 ? -60.178 5.657 6.106 1.00 89.81 289 ILE A O 1
ATOM 2291 N N . GLU A 1 290 ? -61.555 5.887 4.345 1.00 84.25 290 GLU A N 1
ATOM 2292 C CA . GLU A 1 290 ? -62.561 4.952 4.831 1.00 84.25 290 GLU A CA 1
ATOM 2293 C C . GLU A 1 290 ? -62.058 3.504 4.782 1.00 84.25 290 GLU A C 1
ATOM 2295 O O . GLU A 1 290 ? -61.152 3.148 4.021 1.00 84.25 290 GLU A O 1
ATOM 2300 N N . ASN A 1 291 ? -62.651 2.658 5.617 1.00 85.62 291 ASN A N 1
ATOM 2301 C CA . ASN A 1 291 ? -62.446 1.217 5.598 1.00 85.62 291 ASN A CA 1
ATOM 2302 C C . ASN A 1 291 ? -62.841 0.613 4.236 1.00 85.62 291 ASN A C 1
ATOM 2304 O O . ASN A 1 291 ? -63.848 0.998 3.651 1.00 85.62 291 ASN A O 1
ATOM 2308 N N . GLY A 1 292 ? -62.087 -0.378 3.759 1.00 69.88 292 GLY A N 1
ATOM 2309 C CA . GLY A 1 292 ? -62.373 -1.120 2.532 1.00 69.88 292 GLY A CA 1
ATOM 2310 C C . GLY A 1 292 ? -61.866 -0.453 1.254 1.00 69.88 292 GLY A C 1
ATOM 2311 O O . GLY A 1 292 ? -62.026 -1.022 0.175 1.00 69.88 292 GLY A O 1
ATOM 2312 N N . MET A 1 293 ? -61.222 0.712 1.355 1.00 75.25 293 MET A N 1
ATOM 2313 C CA . MET A 1 293 ? -60.633 1.409 0.214 1.00 75.25 293 MET A CA 1
ATOM 2314 C C . MET A 1 293 ? -59.378 0.686 -0.271 1.00 75.25 293 MET A C 1
ATOM 2316 O O . MET A 1 293 ? -58.555 0.224 0.523 1.00 75.25 293 MET A O 1
ATOM 2320 N N . VAL A 1 294 ? -59.242 0.592 -1.594 1.00 77.94 294 VAL A N 1
ATOM 2321 C CA . VAL A 1 294 ? -58.181 -0.159 -2.268 1.00 77.94 294 VAL A CA 1
ATOM 2322 C C . VAL A 1 294 ? -57.366 0.778 -3.150 1.00 77.94 294 VAL A C 1
ATOM 2324 O O . VAL A 1 294 ? -57.921 1.506 -3.971 1.00 77.94 294 VAL A O 1
ATOM 2327 N N . PHE A 1 295 ? -56.044 0.728 -3.012 1.00 80.44 295 PHE A N 1
ATOM 2328 C CA . PHE A 1 295 ? -55.109 1.557 -3.765 1.00 80.44 295 PHE A CA 1
ATOM 2329 C C . PHE A 1 295 ? -54.050 0.693 -4.442 1.00 80.44 295 PHE A C 1
ATOM 2331 O O . PHE A 1 295 ? -53.544 -0.259 -3.846 1.00 80.44 295 PHE A O 1
ATOM 2338 N N . GLY A 1 296 ? -53.661 1.046 -5.667 1.00 68.25 296 GLY A N 1
ATOM 2339 C CA . GLY A 1 296 ? -52.456 0.473 -6.261 1.00 68.25 296 GLY A CA 1
ATOM 2340 C C . GLY A 1 296 ? -51.230 0.926 -5.469 1.00 68.25 296 GLY A C 1
ATOM 2341 O O . GLY A 1 296 ? -51.099 2.108 -5.151 1.00 68.25 296 GLY A O 1
ATOM 2342 N N . LEU A 1 297 ? -50.348 -0.010 -5.128 1.00 69.50 297 LEU A N 1
ATOM 2343 C CA . LEU A 1 297 ? -49.174 0.217 -4.293 1.00 69.50 297 LEU A CA 1
ATOM 2344 C C . LEU A 1 297 ? -47.913 0.028 -5.141 1.00 69.50 297 LEU A C 1
ATOM 2346 O O . LEU A 1 297 ? -47.623 -1.071 -5.617 1.00 69.50 297 LEU A O 1
ATOM 2350 N N . GLN A 1 298 ? -47.171 1.116 -5.341 1.00 53.75 298 GLN A N 1
ATOM 2351 C CA . GLN A 1 298 ? -45.887 1.095 -6.045 1.00 53.75 298 GLN A CA 1
ATOM 2352 C C . GLN A 1 298 ? -44.774 0.577 -5.139 1.00 53.75 298 GLN A C 1
ATOM 2354 O O . GLN A 1 298 ? -43.952 -0.221 -5.576 1.00 53.75 298 GLN A O 1
ATOM 2359 N N . ALA A 1 299 ? -44.758 1.027 -3.883 1.00 50.09 299 ALA A N 1
ATOM 2360 C CA . ALA A 1 299 ? -43.766 0.634 -2.893 1.00 50.09 299 ALA A CA 1
ATOM 2361 C C . ALA A 1 299 ? -44.300 0.849 -1.474 1.00 50.09 299 ALA A C 1
ATOM 2363 O O . ALA A 1 299 ? -45.191 1.671 -1.249 1.00 50.09 299 ALA A O 1
ATOM 2364 N N . TYR A 1 300 ? -43.725 0.142 -0.506 1.00 62.47 300 TYR A N 1
ATOM 2365 C CA . TYR A 1 300 ? -43.922 0.417 0.912 1.00 62.47 300 TYR A CA 1
ATOM 2366 C C . TYR A 1 300 ? -42.663 0.075 1.708 1.00 62.47 300 TYR A C 1
ATOM 2368 O O . TYR A 1 300 ? -41.855 -0.748 1.283 1.00 62.47 300 TYR A O 1
ATOM 2376 N N . ARG A 1 301 ? -42.504 0.703 2.872 1.00 55.88 301 ARG A N 1
ATOM 2377 C CA . ARG A 1 301 ? -41.466 0.394 3.864 1.00 55.88 301 ARG A CA 1
ATOM 2378 C C . ARG A 1 301 ? -41.975 0.683 5.273 1.00 55.88 301 ARG A C 1
ATOM 2380 O O . ARG A 1 301 ? -42.975 1.387 5.434 1.00 55.88 301 ARG A O 1
ATOM 2387 N N . ASP A 1 302 ? -41.283 0.177 6.287 1.00 52.12 302 ASP A N 1
ATOM 2388 C CA . ASP A 1 302 ? -41.563 0.561 7.671 1.00 52.12 302 ASP A CA 1
ATOM 2389 C C . ASP A 1 302 ? -41.320 2.071 7.850 1.00 52.12 302 ASP A C 1
ATOM 2391 O O . ASP A 1 302 ? -40.278 2.609 7.474 1.00 52.12 302 ASP A O 1
ATOM 2395 N N . GLY A 1 303 ? -42.338 2.774 8.337 1.00 47.59 303 GLY A N 1
ATOM 2396 C CA . GLY A 1 303 ? -42.323 4.210 8.599 1.00 47.59 303 GLY A CA 1
ATOM 2397 C C . GLY A 1 303 ? -42.052 4.551 10.064 1.00 47.59 303 GLY A C 1
ATOM 2398 O O . GLY A 1 303 ? -42.003 5.738 10.393 1.00 47.59 303 GLY A O 1
ATOM 2399 N N . GLY A 1 304 ? -41.887 3.541 10.929 1.00 50.00 304 GLY A N 1
ATOM 2400 C CA . GLY A 1 304 ? -41.702 3.698 12.368 1.00 50.00 304 GLY A CA 1
ATOM 2401 C C . GLY A 1 304 ? -42.999 4.039 13.111 1.00 50.00 304 GLY A C 1
ATOM 2402 O O . GLY A 1 304 ? -44.019 4.397 12.520 1.00 50.00 304 GLY A O 1
ATOM 2403 N N . SER A 1 305 ? -42.981 3.910 14.443 1.00 65.44 305 SER A N 1
ATOM 2404 C CA . SER A 1 305 ? -44.121 4.245 15.320 1.00 65.44 305 SER A CA 1
ATOM 2405 C C . SER A 1 305 ? -45.448 3.583 14.897 1.00 65.44 305 SER A C 1
ATOM 2407 O O . SER A 1 305 ? -46.498 4.225 14.919 1.00 65.44 305 SER A O 1
ATOM 2409 N N . ASN A 1 306 ? -45.405 2.309 14.487 1.00 74.31 306 ASN A N 1
ATOM 2410 C CA . ASN A 1 306 ? -46.540 1.539 13.951 1.00 74.31 306 ASN A CA 1
ATOM 2411 C C . ASN A 1 306 ? -47.164 2.114 12.663 1.00 74.31 306 ASN A C 1
ATOM 2413 O O . ASN A 1 306 ? -48.357 1.928 12.423 1.00 74.31 306 ASN A O 1
ATOM 2417 N N . HIS A 1 307 ? -46.393 2.810 11.826 1.00 77.00 307 HIS A N 1
ATOM 2418 C CA . HIS A 1 307 ? -46.846 3.295 10.520 1.00 77.00 307 HIS A CA 1
ATOM 2419 C C . HIS A 1 307 ? -46.042 2.670 9.380 1.00 77.00 307 HIS A C 1
ATOM 2421 O O . HIS A 1 307 ? -44.850 2.435 9.510 1.00 77.00 307 HIS A O 1
ATOM 2427 N N . LEU A 1 308 ? -46.688 2.456 8.237 1.00 71.00 308 LEU A N 1
ATOM 2428 C CA . LEU A 1 308 ? -46.050 2.111 6.971 1.00 71.00 308 LEU A CA 1
ATOM 2429 C C . LEU A 1 308 ? -45.932 3.367 6.116 1.00 71.00 308 LEU A C 1
ATOM 2431 O O . LEU A 1 308 ? -46.923 4.069 5.908 1.00 71.00 308 LEU A O 1
ATOM 2435 N N . CYS A 1 309 ? -44.740 3.635 5.593 1.00 69.44 309 CYS A N 1
ATOM 2436 C CA . CYS A 1 309 ? -44.565 4.614 4.530 1.00 69.44 309 CYS A CA 1
ATOM 2437 C C . CYS A 1 309 ? -44.922 3.936 3.204 1.00 69.44 309 CYS A C 1
ATOM 2439 O O . CYS A 1 309 ? -44.269 2.974 2.805 1.00 69.44 309 CYS A O 1
ATOM 2441 N N . ILE A 1 310 ? -45.980 4.406 2.556 1.00 71.88 310 ILE A N 1
ATOM 2442 C CA . ILE A 1 310 ? -46.577 3.832 1.351 1.00 71.88 310 ILE A CA 1
ATOM 2443 C C . ILE A 1 310 ? -46.471 4.820 0.191 1.00 71.88 310 ILE A C 1
ATOM 2445 O O . ILE A 1 310 ? -46.694 6.019 0.360 1.00 71.88 310 ILE A O 1
ATOM 2449 N N . THR A 1 311 ? -46.188 4.313 -1.003 1.00 70.12 311 THR A N 1
ATOM 2450 C CA . THR A 1 311 ? -46.259 5.073 -2.253 1.00 70.12 311 THR A CA 1
ATOM 2451 C C . THR A 1 311 ? -47.314 4.443 -3.147 1.00 70.12 311 THR A C 1
ATOM 2453 O O . THR A 1 311 ? -47.196 3.290 -3.564 1.00 70.12 311 THR A O 1
ATOM 2456 N N . LEU A 1 312 ? -48.367 5.201 -3.422 1.00 74.56 312 LEU A N 1
ATOM 2457 C CA . LEU A 1 312 ? -49.513 4.775 -4.207 1.00 74.56 312 LEU A CA 1
ATOM 2458 C C . LEU A 1 312 ? -49.296 5.054 -5.697 1.00 74.56 312 LEU A C 1
ATOM 2460 O O . LEU A 1 312 ? -48.586 5.979 -6.083 1.00 74.56 312 LEU A O 1
ATOM 2464 N N . THR A 1 313 ? -49.949 4.277 -6.556 1.00 61.62 313 THR A N 1
ATOM 2465 C CA . THR A 1 313 ? -49.931 4.493 -8.013 1.00 61.62 313 THR A CA 1
ATOM 2466 C C . THR A 1 313 ? -50.678 5.755 -8.432 1.00 61.62 313 THR A C 1
ATOM 2468 O O . THR A 1 313 ? -50.448 6.265 -9.524 1.00 61.62 313 THR A O 1
ATOM 2471 N N . GLN A 1 314 ? -51.577 6.248 -7.579 1.00 71.06 314 GLN A N 1
ATOM 2472 C CA . GLN A 1 314 ? -52.387 7.437 -7.812 1.00 71.06 314 GLN A CA 1
ATOM 2473 C C . GLN A 1 314 ? -52.202 8.447 -6.678 1.00 71.06 314 GLN A C 1
ATOM 2475 O O . GLN A 1 314 ? -52.066 8.075 -5.511 1.00 71.06 314 GLN A O 1
ATOM 2480 N N . GLY A 1 315 ? -52.201 9.729 -7.035 1.00 75.06 315 GLY A N 1
ATOM 2481 C CA . GLY A 1 315 ? -52.164 10.827 -6.077 1.00 75.06 315 GLY A CA 1
ATOM 2482 C C . GLY A 1 315 ? -53.476 10.964 -5.305 1.00 75.06 315 GLY A C 1
ATOM 2483 O O . GLY A 1 315 ? -54.550 10.730 -5.852 1.00 75.06 315 GLY A O 1
ATOM 2484 N N . LEU A 1 316 ? -53.388 11.370 -4.040 1.00 74.19 316 LEU A N 1
ATOM 2485 C CA . LEU A 1 316 ? -54.517 11.641 -3.154 1.00 74.19 316 LEU A CA 1
ATOM 2486 C C . LEU A 1 316 ? -54.457 13.083 -2.625 1.00 74.19 316 LEU A C 1
ATOM 2488 O O . LEU A 1 316 ? -53.382 13.673 -2.487 1.00 74.19 316 LEU A O 1
ATOM 2492 N N . GLY A 1 317 ? -55.626 13.640 -2.301 1.00 72.00 317 GLY A N 1
ATOM 2493 C CA . GLY A 1 317 ? -55.774 14.995 -1.764 1.00 72.00 317 GLY A CA 1
ATOM 2494 C C . GLY A 1 317 ? -55.634 16.110 -2.808 1.00 72.00 317 GLY A C 1
ATOM 2495 O O . GLY A 1 317 ? -55.387 15.862 -3.986 1.00 72.00 317 GLY A O 1
ATOM 2496 N N . ALA A 1 318 ? -55.787 17.360 -2.361 1.00 58.88 318 ALA A N 1
ATOM 2497 C CA . ALA A 1 318 ? -55.825 18.541 -3.233 1.00 58.88 318 ALA A CA 1
ATOM 2498 C C . ALA A 1 318 ? -54.543 18.750 -4.064 1.00 58.88 318 ALA A C 1
ATOM 2500 O O . ALA A 1 318 ? -54.593 19.327 -5.144 1.00 58.88 318 ALA A O 1
ATOM 2501 N N . GLU A 1 319 ? -53.406 18.244 -3.583 1.00 63.88 319 GLU A N 1
ATOM 2502 C CA . GLU A 1 319 ? -52.104 18.350 -4.253 1.00 63.88 319 GLU A CA 1
ATOM 2503 C C . GLU A 1 319 ? -51.698 17.071 -5.009 1.00 63.88 319 GLU A C 1
ATOM 2505 O O . GLU A 1 319 ? -50.566 16.965 -5.469 1.00 63.88 319 GLU A O 1
ATOM 2510 N N . SER A 1 320 ? -52.598 16.084 -5.137 1.00 72.00 320 SER A N 1
ATOM 2511 C CA . SER A 1 320 ? -52.344 14.811 -5.838 1.00 72.00 320 SER A CA 1
ATOM 2512 C C . SER A 1 320 ? -51.066 14.091 -5.379 1.00 72.00 320 SER A C 1
ATOM 2514 O O . SER A 1 320 ? -50.340 13.496 -6.177 1.00 72.00 320 SER A O 1
ATOM 2516 N N . ARG A 1 321 ? -50.779 14.118 -4.073 1.00 68.88 321 ARG A N 1
ATOM 2517 C CA . ARG A 1 321 ? -49.579 13.491 -3.502 1.00 68.88 321 ARG A CA 1
ATOM 2518 C C . ARG A 1 321 ? -49.755 11.983 -3.425 1.00 68.88 321 ARG A C 1
ATOM 2520 O O . ARG A 1 321 ? -50.802 11.497 -3.003 1.00 68.88 321 ARG A O 1
ATOM 2527 N N . ASN A 1 322 ? -48.728 11.229 -3.789 1.00 73.75 322 ASN A N 1
ATOM 2528 C CA . ASN A 1 322 ? -48.801 9.769 -3.859 1.00 73.75 322 ASN A CA 1
ATOM 2529 C C . ASN A 1 322 ? -48.078 9.046 -2.710 1.00 73.75 322 ASN A C 1
ATOM 2531 O O . ASN A 1 322 ? -48.288 7.851 -2.538 1.00 73.75 322 ASN A O 1
ATOM 2535 N N . THR A 1 323 ? -47.264 9.739 -1.909 1.00 70.12 323 THR A N 1
ATOM 2536 C CA . THR A 1 323 ? -46.544 9.142 -0.772 1.00 70.12 323 THR A CA 1
ATOM 2537 C C . THR A 1 323 ? -47.153 9.566 0.558 1.00 70.12 323 THR A C 1
ATOM 2539 O O . THR A 1 323 ? -47.338 10.758 0.803 1.00 70.12 323 THR A O 1
ATOM 2542 N N . TRP A 1 324 ? -47.438 8.588 1.419 1.00 79.94 324 TRP A N 1
ATOM 2543 C CA . TRP A 1 324 ? -48.142 8.774 2.688 1.00 79.94 324 TRP A CA 1
ATOM 2544 C C . TRP A 1 324 ? -47.634 7.822 3.778 1.00 79.94 324 TRP A C 1
ATOM 2546 O O . TRP A 1 324 ? -47.024 6.799 3.498 1.00 79.94 324 TRP A O 1
ATOM 2556 N N . TYR A 1 325 ? -47.925 8.136 5.036 1.00 82.44 325 TYR A N 1
ATOM 2557 C CA . TYR A 1 325 ? -47.761 7.267 6.195 1.00 82.44 325 TYR A CA 1
ATOM 2558 C C . TYR A 1 325 ? -49.132 6.747 6.621 1.00 82.44 325 TYR A C 1
ATOM 2560 O O . TYR A 1 325 ? -49.986 7.526 7.052 1.00 82.44 325 TYR A O 1
ATOM 2568 N N . ALA A 1 326 ? -49.337 5.439 6.512 1.00 82.12 326 ALA A N 1
ATOM 2569 C CA . ALA A 1 326 ? -50.550 4.748 6.930 1.00 82.12 326 ALA A CA 1
ATOM 2570 C C . ALA A 1 326 ? -50.321 4.031 8.260 1.00 82.12 326 ALA A C 1
ATOM 2572 O O . ALA A 1 326 ? -49.279 3.415 8.456 1.00 82.12 326 ALA A O 1
ATOM 2573 N N . TYR A 1 327 ? -51.284 4.079 9.180 1.00 86.81 327 TYR A N 1
ATOM 2574 C CA . TYR A 1 327 ? -51.178 3.321 10.428 1.00 86.81 327 TYR A CA 1
ATOM 2575 C C . TYR A 1 327 ? -51.253 1.817 10.136 1.00 86.81 327 TYR A C 1
ATOM 2577 O O . TYR A 1 327 ? -52.267 1.335 9.627 1.00 86.81 327 TYR A O 1
ATOM 2585 N N . ALA A 1 328 ? -50.174 1.090 10.431 1.00 78.12 328 ALA A N 1
ATOM 2586 C CA . ALA A 1 328 ? -49.952 -0.281 9.981 1.00 78.12 328 ALA A CA 1
ATOM 2587 C C . ALA A 1 328 ? -51.064 -1.257 10.417 1.00 78.12 328 ALA A C 1
ATOM 2589 O O . ALA A 1 328 ? -51.514 -2.030 9.578 1.00 78.12 328 ALA A O 1
ATOM 2590 N N . PRO A 1 329 ? -51.605 -1.196 11.654 1.00 83.62 329 PRO A N 1
ATOM 2591 C CA . PRO A 1 329 ? -52.720 -2.060 12.058 1.00 83.62 329 PRO A CA 1
ATOM 2592 C C . PRO A 1 329 ? -54.028 -1.838 11.281 1.00 83.62 329 PRO A C 1
ATOM 2594 O O . PRO A 1 329 ? -54.899 -2.703 11.290 1.00 83.62 329 PRO A O 1
ATOM 2597 N N . HIS A 1 330 ? -54.198 -0.683 10.628 1.00 88.38 330 HIS A N 1
ATOM 2598 C CA . HIS A 1 330 ? -55.421 -0.345 9.891 1.00 88.38 330 HIS A CA 1
ATOM 2599 C C . HIS A 1 330 ? -55.340 -0.667 8.399 1.00 88.38 330 HIS A C 1
ATOM 2601 O O . HIS A 1 330 ? -56.317 -0.436 7.686 1.00 88.38 330 HIS A O 1
ATOM 2607 N N . VAL A 1 331 ? -54.209 -1.170 7.906 1.00 81.94 331 VAL A N 1
ATOM 2608 C CA . VAL A 1 331 ? -54.005 -1.444 6.481 1.00 81.94 331 VAL A CA 1
ATOM 2609 C C . VAL A 1 331 ? -53.413 -2.831 6.267 1.00 81.94 331 VAL A C 1
ATOM 2611 O O . VAL A 1 331 ? -52.656 -3.334 7.088 1.00 81.94 331 VAL A O 1
ATOM 2614 N N . GLU A 1 332 ? -53.766 -3.462 5.157 1.00 83.56 332 GLU A N 1
ATOM 2615 C CA . GLU A 1 332 ? -53.186 -4.722 4.700 1.00 83.56 332 GLU A CA 1
ATOM 2616 C C . GLU A 1 332 ? -52.612 -4.545 3.294 1.00 83.56 332 GLU A C 1
ATOM 2618 O O . GLU A 1 332 ? -53.168 -3.821 2.465 1.00 83.56 332 GLU A O 1
ATOM 2623 N N . ILE A 1 333 ? -51.482 -5.197 3.030 1.00 76.94 333 ILE A N 1
ATOM 2624 C CA . ILE A 1 333 ? -50.846 -5.207 1.714 1.00 76.94 333 ILE A CA 1
ATOM 2625 C C . ILE A 1 333 ? -51.110 -6.561 1.084 1.00 76.94 333 ILE A C 1
ATOM 2627 O O . ILE A 1 333 ? -50.947 -7.597 1.724 1.00 76.94 333 ILE A O 1
ATOM 2631 N N . LEU A 1 334 ? -51.531 -6.542 -0.169 1.00 72.19 334 LEU A N 1
ATOM 2632 C CA . LEU A 1 334 ? -51.908 -7.712 -0.936 1.00 72.19 334 LEU A CA 1
ATOM 2633 C C . LEU A 1 334 ? -51.033 -7.799 -2.184 1.00 72.19 334 LEU A C 1
ATOM 2635 O O . LEU A 1 334 ? -50.700 -6.783 -2.804 1.00 72.19 334 LEU A O 1
ATOM 2639 N N . ASP A 1 335 ? -50.671 -9.017 -2.564 1.00 65.94 335 ASP A N 1
ATOM 2640 C CA . ASP A 1 335 ? -50.012 -9.276 -3.837 1.00 65.94 335 ASP A CA 1
ATOM 2641 C C . ASP A 1 335 ? -50.996 -9.166 -5.021 1.00 65.94 335 ASP A C 1
ATOM 2643 O O . ASP A 1 335 ? -52.194 -8.908 -4.862 1.00 65.94 335 ASP A O 1
ATOM 2647 N N . ARG A 1 336 ? -50.493 -9.374 -6.245 1.00 54.66 336 ARG A N 1
ATOM 2648 C CA . ARG A 1 336 ? -51.306 -9.316 -7.476 1.00 54.66 336 ARG A CA 1
ATOM 2649 C C . ARG A 1 336 ? -52.387 -10.404 -7.562 1.00 54.66 336 ARG A C 1
ATOM 2651 O O . ARG A 1 336 ? -53.268 -10.291 -8.409 1.00 54.66 336 ARG A O 1
ATOM 2658 N N . ASN A 1 337 ? -52.339 -11.417 -6.698 1.00 55.81 337 ASN A N 1
ATOM 2659 C CA . ASN A 1 337 ? -53.324 -12.493 -6.611 1.00 55.81 337 ASN A CA 1
ATOM 2660 C C . ASN A 1 337 ? -54.338 -12.262 -5.472 1.00 55.81 337 ASN A C 1
ATOM 2662 O O . ASN A 1 337 ? -55.234 -13.080 -5.276 1.00 55.81 337 ASN A O 1
ATOM 2666 N N . GLY A 1 338 ? -54.229 -11.144 -4.741 1.00 53.66 338 GLY A N 1
ATOM 2667 C CA . GLY A 1 338 ? -55.116 -10.789 -3.634 1.00 53.66 338 GLY A CA 1
ATOM 2668 C C . GLY A 1 338 ? -54.760 -11.458 -2.305 1.00 53.66 338 GLY A C 1
ATOM 2669 O O . GLY A 1 338 ? -55.567 -11.408 -1.376 1.00 53.66 338 GLY A O 1
ATOM 2670 N N . GLN A 1 339 ? -53.577 -12.070 -2.197 1.00 59.47 339 GLN A N 1
ATOM 2671 C CA . GLN A 1 339 ? -53.116 -12.737 -0.985 1.00 59.47 339 GLN A CA 1
ATOM 2672 C C . GLN A 1 339 ? -52.347 -11.759 -0.090 1.00 59.47 339 GLN A C 1
ATOM 2674 O O . GLN A 1 339 ? -51.535 -10.968 -0.571 1.00 59.47 339 GLN A O 1
ATOM 2679 N N . ALA A 1 340 ? -52.621 -11.789 1.219 1.00 58.78 340 ALA A N 1
ATOM 2680 C CA . ALA A 1 340 ? -51.995 -10.877 2.169 1.00 58.78 340 ALA A CA 1
ATOM 2681 C C . ALA A 1 340 ? -50.490 -11.133 2.280 1.00 58.78 340 ALA A C 1
ATOM 2683 O O . ALA A 1 340 ? -50.055 -12.209 2.689 1.00 58.78 340 ALA A O 1
ATOM 2684 N N . ILE A 1 341 ? -49.707 -10.112 1.943 1.00 57.62 341 ILE A N 1
ATOM 2685 C CA . ILE A 1 341 ? -48.272 -10.070 2.180 1.00 57.62 341 ILE A CA 1
ATOM 2686 C C . ILE A 1 341 ? -48.104 -9.604 3.623 1.00 57.62 341 ILE A C 1
ATOM 2688 O O . ILE A 1 341 ? -48.382 -8.448 3.951 1.00 57.62 341 ILE A O 1
ATOM 2692 N N . ALA A 1 342 ? -47.674 -10.504 4.508 1.00 47.69 342 ALA A N 1
ATOM 2693 C CA . ALA A 1 342 ? -47.283 -10.096 5.849 1.00 47.69 342 ALA A CA 1
ATOM 2694 C C . ALA A 1 342 ? -46.126 -9.086 5.718 1.00 47.69 342 ALA A C 1
ATOM 2696 O O . ALA A 1 342 ? -45.142 -9.399 5.037 1.00 47.69 342 ALA A O 1
ATOM 2697 N N . PRO A 1 343 ? -46.208 -7.882 6.320 1.00 43.41 343 PRO A N 1
ATOM 2698 C CA . PRO A 1 343 ? -45.035 -7.027 6.412 1.00 43.41 343 PRO A CA 1
ATOM 2699 C C . PRO A 1 343 ? -43.950 -7.853 7.098 1.00 43.41 343 PRO A C 1
ATOM 2701 O O . PRO A 1 343 ? -44.226 -8.482 8.123 1.00 43.41 343 PRO A O 1
ATOM 2704 N N . ALA A 1 344 ? -42.765 -7.926 6.482 1.00 33.62 344 ALA A N 1
ATOM 2705 C CA . ALA A 1 344 ? -41.635 -8.655 7.038 1.00 33.62 344 ALA A CA 1
ATOM 2706 C C . ALA A 1 344 ? -41.528 -8.292 8.521 1.00 33.62 344 ALA A C 1
ATOM 2708 O O . ALA A 1 344 ? -41.464 -7.110 8.867 1.00 33.62 344 ALA A O 1
ATOM 2709 N N . ALA A 1 345 ? -41.636 -9.306 9.383 1.00 27.22 345 ALA A N 1
ATOM 2710 C CA . ALA A 1 345 ? -41.585 -9.102 10.816 1.00 27.22 345 ALA A CA 1
ATOM 2711 C C . ALA A 1 345 ? -40.317 -8.298 11.144 1.00 27.22 345 ALA A C 1
ATOM 2713 O O . ALA A 1 345 ? -39.276 -8.549 10.531 1.00 27.22 345 ALA A O 1
ATOM 2714 N N . PRO A 1 346 ? -40.397 -7.325 12.065 1.00 28.47 346 PRO A N 1
ATOM 2715 C CA . PRO A 1 346 ? -39.263 -6.493 12.417 1.00 28.47 346 PRO A CA 1
ATOM 2716 C C . PRO A 1 346 ? -38.166 -7.402 12.964 1.00 28.47 346 PRO A C 1
ATOM 2718 O O . PRO A 1 346 ? -38.261 -7.899 14.089 1.00 28.47 346 PRO A O 1
ATOM 2721 N N . THR A 1 347 ? -37.129 -7.651 12.167 1.00 27.25 347 THR A N 1
ATOM 2722 C CA . THR A 1 347 ? -35.909 -8.258 12.681 1.00 27.25 347 THR A CA 1
ATOM 2723 C C . THR A 1 347 ? -35.281 -7.206 13.574 1.00 27.25 347 THR A C 1
ATOM 2725 O O . THR A 1 347 ? -34.741 -6.224 13.081 1.00 27.25 347 THR A O 1
ATOM 2728 N N . ALA A 1 348 ? -35.528 -7.397 14.871 1.00 25.27 348 ALA A N 1
ATOM 2729 C CA . ALA A 1 348 ? -34.959 -6.773 16.053 1.00 25.27 348 ALA A CA 1
ATOM 2730 C C . ALA A 1 348 ? -34.211 -5.452 15.831 1.00 25.27 348 ALA A C 1
ATOM 2732 O O . ALA A 1 348 ? -33.196 -5.402 15.141 1.00 25.27 348 ALA A O 1
ATOM 2733 N N . ILE A 1 349 ? -34.659 -4.421 16.559 1.00 28.48 349 ILE A N 1
ATOM 2734 C CA . ILE A 1 349 ? -33.813 -3.329 17.055 1.00 28.48 349 ILE A CA 1
ATOM 2735 C C . ILE A 1 349 ? -32.407 -3.896 17.237 1.00 28.48 349 ILE A C 1
ATOM 2737 O O . ILE A 1 349 ? -32.211 -4.744 18.113 1.00 28.48 349 ILE A O 1
ATOM 2741 N N . ALA A 1 350 ? -31.471 -3.489 16.374 1.00 31.09 350 ALA A N 1
ATOM 2742 C CA . ALA A 1 350 ? -30.073 -3.777 16.599 1.00 31.09 350 ALA A CA 1
ATOM 2743 C C . ALA A 1 350 ? -29.782 -3.167 17.963 1.00 31.09 350 ALA A C 1
ATOM 2745 O O . ALA A 1 350 ? -29.764 -1.947 18.143 1.00 31.09 350 ALA A O 1
ATOM 2746 N N . THR A 1 351 ? -29.672 -4.045 18.952 1.00 32.38 351 THR A N 1
ATOM 2747 C CA . THR A 1 351 ? -29.047 -3.737 20.223 1.00 32.38 351 THR A CA 1
ATOM 2748 C C . THR A 1 351 ? -27.751 -3.019 19.854 1.00 32.38 351 THR A C 1
ATOM 2750 O O . THR A 1 351 ? -27.099 -3.460 18.897 1.00 32.38 351 THR A O 1
ATOM 2753 N N . PRO A 1 352 ? -27.399 -1.890 20.497 1.00 35.06 352 PRO A N 1
ATOM 2754 C CA . PRO A 1 352 ? -26.192 -1.182 20.115 1.00 35.06 352 PRO A CA 1
ATOM 2755 C C . PRO A 1 352 ? -25.050 -2.200 20.127 1.00 35.06 352 PRO A C 1
ATOM 2757 O O . PRO A 1 352 ? -24.978 -2.995 21.071 1.00 35.06 352 PRO A O 1
ATOM 2760 N N . PRO A 1 353 ? -24.240 -2.256 19.063 1.00 37.81 353 PRO A N 1
ATOM 2761 C CA . PRO A 1 353 ? -23.310 -3.348 18.878 1.00 37.81 353 PRO A CA 1
ATOM 2762 C C . PRO A 1 353 ? -22.450 -3.541 20.121 1.00 37.81 353 PRO A C 1
ATOM 2764 O O . PRO A 1 353 ? -21.892 -2.583 20.659 1.00 37.81 353 PRO A O 1
ATOM 2767 N N . THR A 1 354 ? -22.415 -4.779 20.607 1.00 35.03 354 THR A N 1
ATOM 2768 C CA . THR A 1 354 ? -21.632 -5.164 21.776 1.00 35.03 354 THR A CA 1
ATOM 2769 C C . THR A 1 354 ? -20.155 -5.065 21.414 1.00 35.03 354 THR A C 1
ATOM 2771 O O . THR A 1 354 ? -19.639 -5.894 20.670 1.00 35.03 354 THR A O 1
ATOM 2774 N N . VAL A 1 355 ? -19.474 -4.037 21.916 1.00 45.62 355 VAL A N 1
ATOM 2775 C CA . VAL A 1 355 ? -18.021 -3.909 21.779 1.00 45.62 355 VAL A CA 1
ATOM 2776 C C . VAL A 1 355 ? -17.389 -4.801 22.844 1.00 45.62 355 VAL A C 1
ATOM 2778 O O . VAL A 1 355 ? -17.516 -4.550 24.047 1.00 45.62 355 VAL A O 1
ATOM 2781 N N . VAL A 1 356 ? -16.735 -5.874 22.404 1.00 41.72 356 VAL A N 1
ATOM 2782 C CA . VAL A 1 356 ? -15.969 -6.774 23.270 1.00 41.72 356 VAL A CA 1
ATOM 2783 C C . VAL A 1 356 ? -14.554 -6.215 23.390 1.00 41.72 356 VAL A C 1
ATOM 2785 O O . VAL A 1 356 ? -13.696 -6.488 22.558 1.00 41.72 356 VAL A O 1
ATOM 2788 N N . ALA A 1 357 ? -14.300 -5.418 24.427 1.00 47.56 357 ALA A N 1
ATOM 2789 C CA . ALA A 1 357 ? -12.939 -5.053 24.804 1.00 47.56 357 ALA A CA 1
ATOM 2790 C C . ALA A 1 357 ? -12.344 -6.193 25.646 1.00 47.56 357 ALA A C 1
ATOM 2792 O O . ALA A 1 357 ? -12.438 -6.193 26.873 1.00 47.56 357 ALA A O 1
ATOM 2793 N N . GLN A 1 358 ? -11.770 -7.200 24.989 1.00 39.19 358 GLN A N 1
ATOM 2794 C CA . GLN A 1 358 ? -10.963 -8.228 25.651 1.00 39.19 358 GLN A CA 1
ATOM 2795 C C . GLN A 1 358 ? -9.480 -7.931 25.409 1.00 39.19 358 GLN A C 1
ATOM 2797 O O . GLN A 1 358 ? -9.052 -7.758 24.271 1.00 39.19 358 GLN A O 1
ATOM 2802 N N . ASN A 1 359 ? -8.691 -7.863 26.486 1.00 49.38 359 ASN A N 1
ATOM 2803 C CA . ASN A 1 359 ? -7.222 -7.869 26.440 1.00 49.38 359 ASN A CA 1
ATOM 2804 C C . ASN A 1 359 ? -6.577 -6.847 25.474 1.00 49.38 359 ASN A C 1
ATOM 2806 O O . ASN A 1 359 ? -5.614 -7.167 24.785 1.00 49.38 359 ASN A O 1
ATOM 2810 N N . GLY A 1 360 ? -7.098 -5.616 25.402 1.00 61.72 360 GLY A N 1
ATOM 2811 C CA . GLY A 1 360 ? -6.514 -4.559 24.563 1.00 61.72 360 GLY A CA 1
ATOM 2812 C C . GLY A 1 360 ? -6.835 -4.654 23.066 1.00 61.72 360 GLY A C 1
ATOM 2813 O O . GLY A 1 360 ? -6.185 -3.975 22.277 1.00 61.72 360 GLY A O 1
ATOM 2814 N N . THR A 1 361 ? -7.832 -5.457 22.678 1.00 76.81 361 THR A N 1
ATOM 2815 C CA . THR A 1 361 ? -8.383 -5.514 21.315 1.00 76.81 361 THR A CA 1
ATOM 2816 C C . THR A 1 361 ? -9.746 -4.825 21.251 1.00 76.81 361 THR A C 1
ATOM 2818 O O . THR A 1 361 ? -10.558 -4.964 22.165 1.00 76.81 361 THR A O 1
ATOM 2821 N N . VAL A 1 362 ? -9.992 -4.081 20.174 1.00 84.81 362 VAL A N 1
ATOM 2822 C CA . VAL A 1 362 ? -11.272 -3.452 19.832 1.00 84.81 362 VAL A CA 1
ATOM 2823 C C . VAL A 1 362 ? -11.607 -3.835 18.402 1.00 84.81 362 VAL A C 1
ATOM 2825 O O . VAL A 1 362 ? -10.791 -3.620 17.515 1.00 84.81 362 VAL A O 1
ATOM 2828 N N . GLU A 1 363 ? -12.810 -4.340 18.164 1.00 88.94 363 GLU A N 1
ATOM 2829 C CA . GLU A 1 363 ? -13.352 -4.533 16.821 1.00 88.94 363 GLU A CA 1
ATOM 2830 C C . GLU A 1 363 ? -14.805 -4.065 16.815 1.00 88.94 363 GLU A C 1
ATOM 2832 O O . GLU A 1 363 ? -15.645 -4.561 17.568 1.00 88.94 363 GLU A O 1
ATOM 2837 N N . LEU A 1 364 ? -15.084 -3.042 16.014 1.00 88.56 364 LEU A N 1
ATOM 2838 C CA . LEU A 1 364 ? -16.420 -2.503 15.835 1.00 88.56 364 LEU A CA 1
ATOM 2839 C C . LEU A 1 364 ? -17.107 -3.295 14.720 1.00 88.56 364 LEU A C 1
ATOM 2841 O O . LEU A 1 364 ? -16.500 -3.493 13.666 1.00 88.56 364 LEU A O 1
ATOM 2845 N N . PRO A 1 365 ? -18.377 -3.702 14.882 1.00 89.62 365 PRO A N 1
ATOM 2846 C CA . PRO A 1 365 ? -19.113 -4.431 13.851 1.00 89.62 365 PRO A CA 1
ATOM 2847 C C . PRO A 1 365 ? -19.623 -3.469 12.773 1.00 89.62 365 PRO A C 1
ATOM 2849 O O . PRO A 1 365 ? -20.821 -3.272 12.566 1.00 89.62 365 PRO A O 1
ATOM 2852 N N . VAL A 1 366 ? -18.676 -2.823 12.103 1.00 92.25 366 VAL A N 1
ATOM 2853 C CA . VAL A 1 366 ? -18.912 -1.997 10.929 1.00 92.25 366 VAL A CA 1
ATOM 2854 C C . VAL A 1 366 ? -19.226 -2.941 9.765 1.00 92.25 366 VAL A C 1
ATOM 2856 O O . VAL A 1 366 ? -18.477 -3.896 9.541 1.00 92.25 366 VAL A O 1
ATOM 2859 N N . PRO A 1 367 ? -20.323 -2.725 9.023 1.00 91.88 367 PRO A N 1
ATOM 2860 C CA . PRO A 1 367 ? -20.646 -3.562 7.876 1.00 91.88 367 PRO A CA 1
ATOM 2861 C C . PRO A 1 367 ? -19.598 -3.382 6.777 1.00 91.88 367 PRO A C 1
ATOM 2863 O O . PRO A 1 367 ? -19.140 -2.267 6.529 1.00 91.88 367 PRO A O 1
ATOM 2866 N N . TYR A 1 368 ? -19.248 -4.480 6.113 1.00 94.19 368 TYR A N 1
ATOM 2867 C CA . TYR A 1 368 ? -18.347 -4.464 4.967 1.00 94.19 368 TYR A CA 1
ATOM 2868 C C . TYR A 1 368 ? -19.105 -4.101 3.692 1.00 94.19 368 TYR A C 1
ATOM 2870 O O . TYR A 1 368 ? -20.214 -4.593 3.477 1.00 94.19 368 TYR A O 1
ATOM 2878 N N . LEU A 1 369 ? -18.498 -3.262 2.858 1.00 91.94 369 LEU A N 1
ATOM 2879 C CA . LEU A 1 369 ? -18.945 -2.953 1.505 1.00 91.94 369 LEU A CA 1
ATOM 2880 C C . LEU A 1 369 ? -17.732 -3.049 0.587 1.00 91.94 369 LEU A C 1
ATOM 2882 O O . LEU A 1 369 ? -16.656 -2.546 0.921 1.00 91.94 369 LEU A O 1
ATOM 2886 N N . SER A 1 370 ? -17.918 -3.705 -0.550 1.00 89.38 370 SER A N 1
ATOM 2887 C CA . SER A 1 370 ? -16.908 -3.761 -1.595 1.00 89.38 370 SER A CA 1
ATOM 2888 C C . SER A 1 370 ? -17.080 -2.549 -2.507 1.00 89.38 370 SER A C 1
ATOM 2890 O O . SER A 1 370 ? -18.165 -1.993 -2.588 1.00 89.38 370 SER A O 1
ATOM 2892 N N . GLN A 1 371 ? -16.003 -2.078 -3.138 1.00 85.62 371 GLN A N 1
ATOM 2893 C CA . GLN A 1 371 ? -16.123 -1.046 -4.174 1.00 85.62 371 GLN A CA 1
ATOM 2894 C C . GLN A 1 371 ? -16.301 -1.644 -5.570 1.00 85.62 371 GLN A C 1
ATOM 2896 O O . GLN A 1 371 ? -16.719 -0.939 -6.483 1.00 85.62 371 GLN A O 1
ATOM 2901 N N . VAL A 1 372 ? -15.914 -2.910 -5.777 1.00 79.75 372 VAL A N 1
ATOM 2902 C CA . VAL A 1 372 ? -15.860 -3.500 -7.127 1.00 79.75 372 VAL A CA 1
ATOM 2903 C C . VAL A 1 372 ? -17.250 -3.813 -7.681 1.00 79.75 372 VAL A C 1
ATOM 2905 O O . VAL A 1 372 ? -17.403 -3.924 -8.893 1.00 79.75 372 VAL A O 1
ATOM 2908 N N . ASP A 1 373 ? -18.250 -3.932 -6.806 1.00 79.06 373 ASP A N 1
ATOM 2909 C CA . ASP A 1 373 ? -19.660 -4.129 -7.139 1.00 79.06 373 ASP A CA 1
ATOM 2910 C C . ASP A 1 373 ? -20.447 -2.812 -7.205 1.00 79.06 373 ASP A C 1
ATOM 2912 O O . ASP A 1 373 ? -21.651 -2.848 -7.464 1.00 79.06 373 ASP A O 1
ATOM 2916 N N . ASN A 1 374 ? -19.783 -1.663 -7.022 1.00 79.50 374 ASN A N 1
ATOM 2917 C CA . ASN A 1 374 ? -20.406 -0.360 -7.219 1.00 79.50 374 ASN A CA 1
ATOM 2918 C C . ASN A 1 374 ? -20.802 -0.187 -8.679 1.00 79.50 374 ASN A C 1
ATOM 2920 O O . ASN A 1 374 ? -19.999 -0.404 -9.596 1.00 79.50 374 ASN A O 1
ATOM 2924 N N . VAL A 1 375 ? -22.003 0.337 -8.910 1.00 73.81 375 VAL A N 1
ATOM 2925 C CA . VAL A 1 375 ? -22.421 0.712 -10.263 1.00 73.81 375 VAL A CA 1
ATOM 2926 C C . VAL A 1 375 ? -21.576 1.886 -10.764 1.00 73.81 375 VAL A C 1
ATOM 2928 O O . VAL A 1 375 ? -21.262 1.965 -11.958 1.00 73.81 375 VAL A O 1
ATOM 2931 N N . LYS A 1 376 ? -21.175 2.799 -9.868 1.00 66.44 376 LYS A N 1
ATOM 2932 C CA . LYS A 1 376 ? -20.376 3.976 -10.211 1.00 66.44 376 LYS A CA 1
ATOM 2933 C C . LYS A 1 376 ? -18.921 3.827 -9.790 1.00 66.44 376 LYS A C 1
ATOM 2935 O O . LYS A 1 376 ? -18.572 3.780 -8.616 1.00 66.44 376 LYS A O 1
ATOM 2940 N N . ASN A 1 377 ? -18.052 3.895 -10.797 1.00 68.44 377 ASN A N 1
ATOM 2941 C CA . ASN A 1 377 ? -16.600 3.970 -10.649 1.00 68.44 377 ASN A CA 1
ATOM 2942 C C . ASN A 1 377 ? -15.991 2.888 -9.724 1.00 68.44 377 ASN A C 1
ATOM 2944 O O . ASN A 1 377 ? -15.258 3.229 -8.790 1.00 68.44 377 ASN A O 1
ATOM 2948 N N . PRO A 1 378 ? -16.215 1.592 -10.011 1.00 69.12 378 PRO A N 1
ATOM 2949 C CA . PRO A 1 378 ? -15.826 0.488 -9.128 1.00 69.12 378 PRO A CA 1
ATOM 2950 C C . PRO A 1 378 ? -14.316 0.386 -8.837 1.00 69.12 378 PRO A C 1
ATOM 2952 O O . PRO A 1 378 ? -13.886 -0.246 -7.875 1.00 69.12 378 PRO A O 1
ATOM 2955 N N . PHE A 1 379 ? -13.474 1.052 -9.632 1.00 70.56 379 PHE A N 1
ATOM 2956 C CA . PHE A 1 379 ? -12.016 1.073 -9.460 1.00 70.56 379 PHE A CA 1
ATOM 2957 C C . PHE A 1 379 ? -11.481 2.351 -8.791 1.00 70.56 379 PHE A C 1
ATOM 2959 O O . PHE A 1 379 ? -10.272 2.490 -8.629 1.00 70.56 379 PHE A O 1
ATOM 2966 N N . GLY A 1 380 ? -12.345 3.289 -8.387 1.00 71.50 380 GLY A N 1
ATOM 2967 C CA . GLY A 1 380 ? -11.917 4.558 -7.781 1.00 71.50 380 GLY A CA 1
ATOM 2968 C C . GLY A 1 380 ? -12.930 5.188 -6.823 1.00 71.50 380 GLY A C 1
ATOM 2969 O O . GLY A 1 380 ? -12.922 6.408 -6.635 1.00 71.50 380 GLY A O 1
ATOM 2970 N N . SER A 1 381 ? -13.832 4.379 -6.270 1.00 83.38 381 SER A N 1
ATOM 2971 C CA . SER A 1 381 ? -14.865 4.761 -5.301 1.00 83.38 381 SER A CA 1
ATOM 2972 C C . SER A 1 381 ? -14.496 4.380 -3.856 1.00 83.38 381 SER A C 1
ATOM 2974 O O . SER A 1 381 ? -15.359 4.388 -2.977 1.00 83.38 381 SER A O 1
ATOM 2976 N N . CYS A 1 382 ? -13.220 4.074 -3.572 1.00 86.81 382 CYS A N 1
ATOM 2977 C CA . CYS A 1 382 ? -12.739 3.693 -2.233 1.00 86.81 382 CYS A CA 1
ATOM 2978 C C . CYS A 1 382 ? -13.116 4.707 -1.137 1.00 86.81 382 CYS A C 1
ATOM 2980 O O . CYS A 1 382 ? -13.445 4.318 -0.018 1.00 86.81 382 CYS A O 1
ATOM 2982 N N . ASN A 1 383 ? -13.141 6.001 -1.479 1.00 93.50 383 ASN A N 1
ATOM 2983 C CA . ASN A 1 383 ? -13.595 7.101 -0.622 1.00 93.50 383 ASN A CA 1
ATOM 2984 C C . ASN A 1 383 ? -15.052 6.925 -0.154 1.00 93.50 383 ASN A C 1
ATOM 2986 O O . ASN A 1 383 ? -15.297 6.694 1.029 1.00 93.50 383 ASN A O 1
ATOM 2990 N N . VAL A 1 384 ? -16.018 7.021 -1.070 1.00 93.19 384 VAL A N 1
ATOM 2991 C CA . VAL A 1 384 ? -17.455 6.956 -0.776 1.00 93.19 384 VAL A CA 1
ATOM 2992 C C . VAL A 1 384 ? -17.856 5.596 -0.215 1.00 93.19 384 VAL A C 1
ATOM 2994 O O . VAL A 1 384 ? -18.724 5.539 0.651 1.00 93.19 384 VAL A O 1
ATOM 2997 N N . THR A 1 385 ? -17.165 4.524 -0.611 1.00 94.94 385 THR A N 1
ATOM 2998 C CA . THR A 1 385 ? -17.382 3.168 -0.081 1.00 94.94 385 THR A CA 1
ATOM 2999 C C . THR A 1 385 ? -16.930 3.054 1.375 1.00 94.94 385 THR A C 1
ATOM 3001 O O . THR A 1 385 ? -17.684 2.576 2.223 1.00 94.94 385 THR A O 1
ATOM 3004 N N . SER A 1 386 ? -15.753 3.590 1.717 1.00 96.88 386 SER A N 1
ATOM 3005 C CA . SER A 1 386 ? -15.277 3.626 3.108 1.00 96.88 386 SER A CA 1
ATOM 3006 C C . SER A 1 386 ? -16.165 4.488 4.009 1.00 96.88 386 SER A C 1
ATOM 3008 O O . SER A 1 386 ? -16.470 4.097 5.136 1.00 96.88 386 SER A O 1
ATOM 3010 N N . LEU A 1 387 ? -16.648 5.633 3.511 1.00 96.88 387 LEU A N 1
ATOM 3011 C CA . LEU A 1 387 ? -17.607 6.463 4.247 1.00 96.88 387 LEU A CA 1
ATOM 3012 C C . LEU A 1 387 ? -18.954 5.762 4.435 1.00 96.88 387 LEU A C 1
ATOM 3014 O O . LEU A 1 387 ? -19.506 5.800 5.534 1.00 96.88 387 LEU A O 1
ATOM 3018 N N . ALA A 1 388 ? -19.474 5.109 3.392 1.00 95.81 388 ALA A N 1
ATOM 3019 C CA . ALA A 1 388 ? -20.726 4.363 3.448 1.00 95.81 388 ALA A CA 1
ATOM 3020 C C . ALA A 1 388 ? -20.698 3.287 4.542 1.00 95.81 388 ALA A C 1
ATOM 3022 O O . ALA A 1 388 ? -21.666 3.168 5.295 1.00 95.81 388 ALA A O 1
ATOM 3023 N N . MET A 1 389 ? -19.581 2.564 4.696 1.00 96.75 389 MET A N 1
ATOM 3024 C CA . MET A 1 389 ? -19.395 1.593 5.783 1.00 96.75 389 MET A CA 1
ATOM 3025 C C . MET A 1 389 ? -19.563 2.247 7.164 1.00 96.75 389 MET A C 1
ATOM 3027 O O . MET A 1 389 ? -20.363 1.783 7.984 1.00 96.75 389 MET A O 1
ATOM 3031 N N . CYS A 1 390 ? -18.885 3.375 7.409 1.00 96.69 390 CYS A N 1
ATOM 3032 C CA . CYS A 1 390 ? -19.008 4.117 8.667 1.00 96.69 390 CYS A CA 1
ATOM 3033 C C . CYS A 1 390 ? -20.426 4.672 8.890 1.00 96.69 390 CYS A C 1
ATOM 3035 O O . CYS A 1 390 ? -20.966 4.564 9.989 1.00 96.69 390 CYS A O 1
ATOM 3037 N N . LEU A 1 391 ? -21.063 5.240 7.864 1.00 94.50 391 LEU A N 1
ATOM 3038 C CA . LEU A 1 391 ? -22.421 5.784 7.967 1.00 94.50 391 LEU A CA 1
ATOM 3039 C C . LEU A 1 391 ? -23.455 4.683 8.254 1.00 94.50 391 LEU A C 1
ATOM 3041 O O . LEU A 1 391 ? -24.323 4.874 9.113 1.00 94.50 391 LEU A O 1
ATOM 3045 N N . LYS A 1 392 ? -23.335 3.508 7.616 1.00 91.44 392 LYS A N 1
ATOM 3046 C CA . LYS A 1 392 ? -24.186 2.346 7.923 1.00 91.44 392 LYS A CA 1
ATOM 3047 C C . LYS A 1 392 ? -24.008 1.877 9.365 1.00 91.44 392 LYS A C 1
ATOM 3049 O O . LYS A 1 392 ? -25.009 1.584 10.015 1.00 91.44 392 LYS A O 1
ATOM 3054 N N . TYR A 1 393 ? -22.779 1.857 9.888 1.00 92.50 393 TYR A N 1
ATOM 3055 C CA . TYR A 1 393 ? -22.525 1.533 11.298 1.00 92.50 393 TYR A CA 1
ATOM 3056 C C . TYR A 1 393 ? -23.292 2.461 12.256 1.00 92.50 393 TYR A C 1
ATOM 3058 O O . TYR A 1 393 ? -23.878 2.006 13.236 1.00 92.50 393 TYR A O 1
ATOM 3066 N N . PHE A 1 394 ? -23.396 3.751 11.927 1.00 88.94 394 PHE A N 1
ATOM 3067 C CA . PHE A 1 394 ? -24.184 4.718 12.697 1.00 88.94 394 PHE A CA 1
ATOM 3068 C C . PHE A 1 394 ? -25.706 4.655 12.447 1.00 88.94 394 PHE A C 1
ATOM 3070 O O . PHE A 1 394 ? -26.453 5.551 12.873 1.00 88.94 394 PHE A O 1
ATOM 3077 N N . GLY A 1 395 ? -26.187 3.642 11.720 1.00 84.00 395 GLY A N 1
ATOM 3078 C CA . GLY A 1 395 ? -27.596 3.468 11.373 1.00 84.00 395 GLY A CA 1
ATOM 3079 C C . GLY A 1 395 ? -28.148 4.585 10.486 1.00 84.00 395 GLY A C 1
ATOM 3080 O O . GLY A 1 395 ? -29.340 4.892 10.552 1.00 84.00 395 GLY A O 1
ATOM 3081 N N . VAL A 1 396 ? -27.291 5.261 9.715 1.00 85.44 396 VAL A N 1
ATOM 3082 C CA . VAL A 1 396 ? -27.734 6.241 8.718 1.00 85.44 396 VAL A CA 1
ATOM 3083 C C . VAL A 1 396 ? -28.452 5.500 7.594 1.00 85.44 396 VAL A C 1
ATOM 3085 O O . VAL A 1 396 ? -27.938 4.524 7.052 1.00 85.44 396 VAL A O 1
ATOM 3088 N N . GLN A 1 397 ? -29.649 5.973 7.260 1.00 77.94 397 GLN A N 1
ATOM 3089 C CA . GLN A 1 397 ? -30.446 5.436 6.165 1.00 77.94 397 GLN A CA 1
ATOM 3090 C C . GLN A 1 397 ? -30.113 6.186 4.874 1.00 77.94 397 GLN A C 1
ATOM 3092 O O . GLN A 1 397 ? -30.032 7.415 4.874 1.00 77.94 397 GLN A O 1
ATOM 3097 N N . GLN A 1 398 ? -29.949 5.432 3.792 1.00 73.94 398 GLN A N 1
ATOM 3098 C CA . GLN A 1 398 ? -29.903 5.953 2.428 1.00 73.94 398 GLN A CA 1
ATOM 3099 C C . GLN A 1 398 ? -31.212 6.682 2.100 1.00 73.94 398 GLN A C 1
ATOM 3101 O O . GLN A 1 398 ? -32.292 6.259 2.531 1.00 73.94 398 GLN A O 1
ATOM 3106 N N . ASN A 1 399 ? -31.143 7.740 1.297 1.00 74.88 399 ASN A N 1
ATOM 3107 C CA . ASN A 1 399 ? -32.335 8.391 0.762 1.00 74.88 399 ASN A CA 1
ATOM 3108 C C . ASN A 1 399 ? -32.996 7.535 -0.328 1.00 74.88 399 ASN A C 1
ATOM 3110 O O . ASN A 1 399 ? -34.218 7.584 -0.491 1.00 74.88 399 ASN A O 1
ATOM 3114 N N . ASN A 1 400 ? -32.203 6.736 -1.046 1.00 73.69 400 ASN A N 1
ATOM 3115 C CA . ASN A 1 400 ? -32.639 5.820 -2.085 1.00 73.69 400 ASN A CA 1
ATOM 3116 C C . ASN A 1 400 ? -32.281 4.360 -1.734 1.00 73.69 400 ASN A C 1
ATOM 3118 O O . ASN A 1 400 ? -31.228 3.868 -2.130 1.00 73.69 400 ASN A O 1
ATOM 3122 N N . PRO A 1 401 ? -33.189 3.607 -1.081 1.00 69.44 401 PRO A N 1
ATOM 3123 C CA . PRO A 1 401 ? -32.946 2.209 -0.703 1.00 69.44 401 PRO A CA 1
ATOM 3124 C C . PRO A 1 401 ? -32.749 1.239 -1.880 1.00 69.44 401 PRO A C 1
ATOM 3126 O O . PRO A 1 401 ? -32.389 0.086 -1.664 1.00 69.44 401 PRO A O 1
ATOM 3129 N N . SER A 1 402 ? -33.049 1.665 -3.114 1.00 59.34 402 SER A N 1
ATOM 3130 C CA . SER A 1 402 ? -32.840 0.857 -4.326 1.00 59.34 402 SER A CA 1
ATOM 3131 C C . SER A 1 402 ? -31.435 1.003 -4.919 1.00 59.34 402 SER A C 1
ATOM 3133 O O . SER A 1 402 ? -31.106 0.323 -5.888 1.00 59.34 402 SER A O 1
ATOM 3135 N N . GLN A 1 403 ? -30.621 1.883 -4.337 1.00 70.81 403 GLN A N 1
ATOM 3136 C CA . GLN A 1 403 ? -29.261 2.187 -4.748 1.00 70.81 403 GLN A CA 1
ATOM 3137 C C . GLN A 1 403 ? -28.283 1.800 -3.632 1.00 70.81 403 GLN A C 1
ATOM 3139 O O . GLN A 1 403 ? -28.587 1.882 -2.440 1.00 70.81 403 GLN A O 1
ATOM 3144 N N . GLN A 1 404 ? -27.088 1.367 -4.020 1.00 80.62 404 GLN A N 1
ATOM 3145 C CA . GLN A 1 404 ? -25.959 1.202 -3.106 1.00 80.62 404 GLN A CA 1
ATOM 3146 C C . GLN A 1 404 ? -25.609 2.548 -2.439 1.00 80.62 404 GLN A C 1
ATOM 3148 O O . GLN A 1 404 ? -25.794 3.614 -3.023 1.00 80.62 404 GLN A O 1
ATOM 3153 N N . PHE A 1 405 ? -25.152 2.543 -1.181 1.00 87.81 405 PHE A N 1
ATOM 3154 C CA . PHE A 1 405 ? -25.046 3.799 -0.411 1.00 87.81 405 PHE A CA 1
ATOM 3155 C C . PHE A 1 405 ? -23.901 4.652 -0.948 1.00 87.81 405 PHE A C 1
ATOM 3157 O O . PHE A 1 405 ? -24.002 5.859 -1.108 1.00 87.81 405 PHE A O 1
ATOM 3164 N N . GLU A 1 406 ? -22.815 3.979 -1.258 1.00 89.69 406 GLU A N 1
ATOM 3165 C CA . GLU A 1 406 ? -21.620 4.466 -1.900 1.00 89.69 406 GLU A CA 1
ATOM 3166 C C . GLU A 1 406 ? -21.921 5.127 -3.253 1.00 89.69 406 GLU A C 1
ATOM 3168 O O . GLU A 1 406 ? -21.405 6.214 -3.512 1.00 89.69 406 GLU A O 1
ATOM 3173 N N . ASP A 1 407 ? -22.839 4.571 -4.051 1.00 86.00 407 ASP A N 1
ATOM 3174 C CA . ASP A 1 407 ? -23.318 5.207 -5.284 1.00 86.00 407 ASP A CA 1
ATOM 3175 C C . ASP A 1 407 ? -24.203 6.436 -4.999 1.00 86.00 407 ASP A C 1
ATOM 3177 O O . ASP A 1 407 ? -24.095 7.444 -5.691 1.00 86.00 407 ASP A O 1
ATOM 3181 N N . GLU A 1 408 ? -25.052 6.413 -3.965 1.00 91.00 408 GLU A N 1
ATOM 3182 C CA . GLU A 1 408 ? -25.838 7.594 -3.565 1.00 91.00 408 GLU A CA 1
ATOM 3183 C C . GLU A 1 408 ? -24.937 8.738 -3.063 1.00 91.00 408 GLU A C 1
ATOM 3185 O O . GLU A 1 408 ? -25.167 9.910 -3.370 1.00 91.00 408 GLU A O 1
ATOM 3190 N N . LEU A 1 409 ? -23.886 8.417 -2.305 1.00 91.12 409 LEU A N 1
ATOM 3191 C CA . LEU A 1 409 ? -22.882 9.387 -1.866 1.00 91.12 409 LEU A CA 1
ATOM 3192 C C . LEU A 1 409 ? -22.120 9.969 -3.059 1.00 91.12 409 LEU A C 1
ATOM 3194 O O . LEU A 1 409 ? -21.869 11.177 -3.086 1.00 91.12 409 LEU A O 1
ATOM 3198 N N . GLN A 1 410 ? -21.800 9.135 -4.053 1.00 86.69 410 GLN A N 1
ATOM 3199 C CA . GLN A 1 410 ? -21.196 9.573 -5.308 1.00 86.69 410 GLN A CA 1
ATOM 3200 C C . GLN A 1 410 ? -22.105 10.572 -6.039 1.00 86.69 410 GLN A C 1
ATOM 3202 O O . GLN A 1 410 ? -21.654 11.656 -6.411 1.00 86.69 410 GLN A O 1
ATOM 3207 N N . ASP A 1 411 ? -23.397 10.264 -6.155 1.00 85.81 411 ASP A N 1
ATOM 3208 C CA . ASP A 1 411 ? -24.395 11.134 -6.791 1.00 85.81 411 ASP A CA 1
ATOM 3209 C C . ASP A 1 411 ? -24.557 12.451 -6.044 1.00 85.81 411 ASP A C 1
ATOM 3211 O O . ASP A 1 411 ? -24.680 13.519 -6.647 1.00 85.81 411 ASP A O 1
ATOM 3215 N N . TRP A 1 412 ? -24.543 12.384 -4.714 1.00 91.50 412 TRP A N 1
ATOM 3216 C CA . TRP A 1 412 ? -24.687 13.552 -3.863 1.00 91.50 412 TRP A CA 1
ATOM 3217 C C . TRP A 1 412 ? -23.542 14.554 -4.062 1.00 91.50 412 TRP A C 1
ATOM 3219 O O . TRP A 1 412 ? -23.805 15.764 -4.101 1.00 91.50 412 TRP A O 1
ATOM 3229 N N . LEU A 1 413 ? -22.307 14.053 -4.201 1.00 87.38 413 LEU A N 1
ATOM 3230 C CA . LEU A 1 413 ? -21.104 14.841 -4.481 1.00 87.38 413 LEU A CA 1
ATOM 3231 C C . LEU A 1 413 ? -21.135 15.421 -5.902 1.00 87.38 413 LEU A C 1
ATOM 3233 O O . LEU A 1 413 ? -20.976 16.632 -6.075 1.00 87.38 413 LEU A O 1
ATOM 3237 N N . GLU A 1 414 ? -21.418 14.584 -6.905 1.00 84.69 414 GLU A N 1
ATOM 3238 C CA . GLU A 1 414 ? -21.488 14.983 -8.318 1.00 84.69 414 GLU A CA 1
ATOM 3239 C C . GLU A 1 414 ? -22.543 16.066 -8.556 1.00 84.69 414 GLU A C 1
ATOM 3241 O O . GLU A 1 414 ? -22.262 17.082 -9.193 1.00 84.69 414 GLU A O 1
ATOM 3246 N N . ALA A 1 415 ? -23.734 15.909 -7.971 1.00 84.44 415 ALA A N 1
ATOM 3247 C CA . ALA A 1 415 ? -24.820 16.882 -8.075 1.00 84.44 415 ALA A CA 1
ATOM 3248 C C . ALA A 1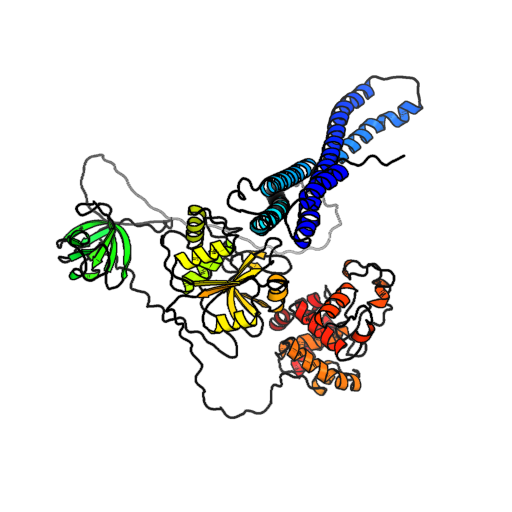 415 ? -24.462 18.266 -7.501 1.00 84.44 415 ALA A C 1
ATOM 3250 O O . ALA A 1 415 ? -25.155 19.246 -7.774 1.00 84.44 415 ALA A O 1
ATOM 3251 N N . ARG A 1 416 ? -23.397 18.356 -6.695 1.00 87.81 416 ARG A N 1
ATOM 3252 C CA . ARG A 1 416 ? -22.906 19.593 -6.068 1.00 87.81 416 ARG A CA 1
ATOM 3253 C C . ARG A 1 416 ? -21.571 20.065 -6.639 1.00 87.81 416 ARG A C 1
ATOM 3255 O O . ARG A 1 416 ? -21.033 21.050 -6.145 1.00 87.81 416 ARG A O 1
ATOM 3262 N N . GLY A 1 417 ? -21.053 19.393 -7.671 1.00 81.50 417 GLY A N 1
ATOM 3263 C CA . GLY A 1 417 ? -19.755 19.708 -8.268 1.00 81.50 417 GLY A CA 1
ATOM 3264 C C . GLY A 1 417 ? -18.582 19.521 -7.303 1.00 81.50 417 GLY A C 1
ATOM 3265 O O . GLY A 1 417 ? -17.567 20.194 -7.453 1.00 81.50 417 GLY A O 1
ATOM 3266 N N . LEU A 1 418 ? -18.738 18.658 -6.295 1.00 77.38 418 LEU A N 1
ATOM 3267 C CA . LEU A 1 418 ? -17.711 18.369 -5.299 1.00 77.38 418 LEU A CA 1
ATOM 3268 C C . LEU A 1 418 ? -16.887 17.151 -5.729 1.00 77.38 418 LEU A C 1
ATOM 3270 O O . LEU A 1 418 ? -17.446 16.134 -6.143 1.00 77.38 418 LEU A O 1
ATOM 3274 N N . ASP A 1 419 ? -15.562 17.239 -5.606 1.00 79.25 419 ASP A N 1
ATOM 3275 C CA . ASP A 1 419 ? -14.663 16.139 -5.957 1.00 79.25 419 ASP A CA 1
ATOM 3276 C C . ASP A 1 419 ? -14.477 15.179 -4.773 1.00 79.25 419 ASP A C 1
ATOM 3278 O O . ASP A 1 419 ? -14.025 15.562 -3.697 1.00 79.25 419 ASP A O 1
ATOM 3282 N N . ARG A 1 420 ? -14.773 13.893 -4.986 1.00 82.06 420 ARG A N 1
ATOM 3283 C CA . ARG A 1 420 ? -14.573 12.815 -4.002 1.00 82.06 420 ARG A CA 1
ATOM 3284 C C . ARG A 1 420 ? -13.110 12.607 -3.584 1.00 82.06 420 ARG A C 1
ATOM 3286 O O . ARG A 1 420 ? -12.862 11.941 -2.581 1.00 82.06 420 ARG A O 1
ATOM 3293 N N . HIS A 1 421 ? -12.142 13.123 -4.344 1.00 80.31 421 HIS A N 1
ATOM 3294 C CA . HIS A 1 421 ? -10.723 13.079 -3.975 1.00 80.31 421 HIS A CA 1
ATOM 3295 C C . HIS A 1 421 ? -10.326 14.217 -3.026 1.00 80.31 421 HIS A C 1
ATOM 3297 O O . HIS A 1 421 ? -9.246 14.162 -2.438 1.00 80.31 421 HIS A O 1
ATOM 3303 N N . GLU A 1 422 ? -11.181 15.228 -2.842 1.00 80.19 422 GLU A N 1
ATOM 3304 C CA . GLU A 1 422 ? -10.959 16.299 -1.876 1.00 80.19 422 GLU A CA 1
ATOM 3305 C C . GLU A 1 422 ? -11.494 15.892 -0.490 1.00 80.19 422 GLU A C 1
ATOM 3307 O O . GLU A 1 422 ? -12.704 15.728 -0.311 1.00 80.19 422 GLU A O 1
ATOM 3312 N N . PRO A 1 423 ? -10.650 15.801 0.557 1.00 79.69 423 PRO A N 1
ATOM 3313 C CA . PRO A 1 423 ? -11.108 15.382 1.885 1.00 79.69 423 PRO A CA 1
ATOM 3314 C C . PRO A 1 423 ? -12.211 16.276 2.468 1.00 79.69 423 PRO A C 1
ATOM 3316 O O . PRO A 1 423 ? -13.107 15.813 3.167 1.00 79.69 423 PRO A O 1
ATOM 3319 N N . HIS A 1 424 ? -12.200 17.573 2.158 1.00 78.38 424 HIS A N 1
ATOM 3320 C CA . HIS A 1 424 ? -13.217 18.502 2.653 1.00 78.38 424 HIS A CA 1
ATOM 3321 C C . HIS A 1 424 ? -14.580 18.322 1.967 1.00 78.38 424 HIS A C 1
ATOM 3323 O O . HIS A 1 424 ? -15.606 18.651 2.565 1.00 78.38 424 HIS A O 1
ATOM 3329 N N . ALA A 1 425 ? -14.622 17.776 0.750 1.00 80.06 425 ALA A N 1
ATOM 3330 C CA . ALA A 1 425 ? -15.869 17.361 0.113 1.00 80.06 425 ALA A CA 1
ATOM 3331 C C . ALA A 1 425 ? -16.463 16.131 0.817 1.00 80.06 425 ALA A C 1
ATOM 3333 O O . ALA A 1 425 ? -17.663 16.088 1.089 1.00 80.06 425 ALA A O 1
ATOM 3334 N N . LEU A 1 426 ? -15.612 15.180 1.211 1.00 87.94 426 LEU A N 1
ATOM 3335 C CA . LEU A 1 426 ? -16.002 14.010 2.003 1.00 87.94 426 LEU A CA 1
ATOM 3336 C C . LEU A 1 426 ? -16.578 14.407 3.373 1.00 87.94 426 LEU A C 1
ATOM 3338 O O . LEU A 1 426 ? -17.644 13.925 3.756 1.00 87.94 426 LEU A O 1
ATOM 3342 N N . VAL A 1 427 ? -15.958 15.380 4.052 1.00 80.62 427 VAL A N 1
ATOM 3343 C CA . VAL A 1 427 ? -16.484 15.964 5.302 1.00 80.62 427 VAL A CA 1
ATOM 3344 C C . VAL A 1 427 ? -17.891 16.543 5.105 1.00 80.62 427 VAL A C 1
ATOM 3346 O O . VAL A 1 427 ? -18.759 16.387 5.968 1.00 80.62 427 VAL A O 1
ATOM 3349 N N . GLN A 1 428 ? -18.134 17.231 3.984 1.00 79.12 428 GLN A N 1
ATOM 3350 C CA . GLN A 1 428 ? -19.453 17.787 3.668 1.00 79.12 428 GLN A CA 1
ATOM 3351 C C . GLN A 1 428 ? -20.489 16.689 3.425 1.00 79.12 428 GLN A C 1
ATOM 3353 O O . GLN A 1 428 ? -21.607 16.805 3.929 1.00 79.12 428 GLN A O 1
ATOM 3358 N N . ALA A 1 429 ? -20.109 15.619 2.723 1.00 87.56 429 ALA A N 1
ATOM 3359 C CA . ALA A 1 429 ? -20.974 14.467 2.513 1.00 87.56 429 ALA A CA 1
ATOM 3360 C C . ALA A 1 429 ? -21.366 13.828 3.851 1.00 87.56 429 ALA A C 1
ATOM 3362 O O . ALA A 1 429 ? -22.551 13.721 4.138 1.00 87.56 429 ALA A O 1
ATOM 3363 N N . VAL A 1 430 ? -20.413 13.513 4.736 1.00 90.00 430 VAL A N 1
ATOM 3364 C CA . VAL A 1 430 ? -20.717 12.927 6.059 1.00 90.00 430 VAL A CA 1
ATOM 3365 C C . VAL A 1 430 ? -21.674 13.808 6.874 1.00 90.00 430 VAL A C 1
ATOM 3367 O O . VAL A 1 430 ? -22.641 13.311 7.459 1.00 90.00 430 VAL A O 1
ATOM 3370 N N . LYS A 1 431 ? -21.446 15.128 6.878 1.00 86.88 431 LYS A N 1
ATOM 3371 C CA . LYS A 1 431 ? -22.308 16.093 7.580 1.00 86.88 431 LYS A CA 1
ATOM 3372 C C . LYS A 1 431 ? -23.723 16.152 7.016 1.00 86.88 431 LYS A C 1
ATOM 3374 O O . LYS A 1 431 ? -24.671 16.310 7.785 1.00 86.88 431 LYS A O 1
ATOM 3379 N N . ALA A 1 432 ? -23.883 15.994 5.703 1.00 87.12 432 ALA A N 1
ATOM 3380 C CA . ALA A 1 432 ? -25.192 15.996 5.056 1.00 87.12 432 ALA A CA 1
ATOM 3381 C C . ALA A 1 432 ? -26.103 14.858 5.545 1.00 87.12 432 ALA A C 1
ATOM 3383 O O . ALA A 1 432 ? -27.323 15.006 5.524 1.00 87.12 432 ALA A O 1
ATOM 3384 N N . TYR A 1 433 ? -25.519 13.770 6.053 1.00 87.69 433 TYR A N 1
ATOM 3385 C CA . TYR A 1 433 ? -26.240 12.623 6.606 1.00 87.69 433 TYR A CA 1
ATOM 3386 C C . TYR A 1 433 ? -26.351 12.643 8.143 1.00 87.69 433 TYR A C 1
ATOM 3388 O O . TYR A 1 433 ? -26.654 11.628 8.773 1.00 87.69 433 TYR A O 1
ATOM 3396 N N . GLY A 1 434 ? -26.132 13.805 8.771 1.00 82.50 434 GLY A N 1
ATOM 3397 C CA . GLY A 1 434 ? -26.324 13.995 10.213 1.00 82.50 434 GLY A CA 1
ATOM 3398 C C . GLY A 1 434 ? -25.216 13.403 11.090 1.00 82.50 434 GLY A C 1
ATOM 3399 O O . GLY A 1 434 ? -25.385 13.301 12.307 1.00 82.50 434 GLY A O 1
ATOM 3400 N N . CYS A 1 435 ? -24.087 13.025 10.492 1.00 89.44 435 CYS A N 1
ATOM 3401 C CA . CYS A 1 435 ? -22.871 12.625 11.193 1.00 89.44 435 CYS A CA 1
ATOM 3402 C C . CYS A 1 435 ? -21.891 13.805 11.308 1.00 89.44 435 CYS A C 1
ATOM 3404 O O . CYS A 1 435 ? -22.073 14.869 10.718 1.00 89.44 435 CYS A O 1
ATOM 3406 N N . GLN A 1 436 ? -20.839 13.634 12.098 1.00 86.38 436 GLN A N 1
ATOM 3407 C CA . GLN A 1 436 ? -19.721 14.562 12.203 1.00 86.38 436 GLN A CA 1
ATOM 3408 C C . GLN A 1 436 ? -18.478 13.913 11.607 1.00 86.38 436 GLN A C 1
ATOM 3410 O O . GLN A 1 436 ? -18.263 12.719 11.783 1.00 86.38 436 GLN A O 1
ATOM 3415 N N . ASP A 1 437 ? -17.660 14.716 10.935 1.00 91.06 437 ASP A N 1
ATOM 3416 C CA . ASP A 1 437 ? -16.351 14.316 10.428 1.00 91.06 437 ASP A CA 1
ATOM 3417 C C . ASP A 1 437 ? -15.331 15.392 10.796 1.00 91.06 437 ASP A C 1
ATOM 3419 O O . ASP A 1 437 ? -15.467 16.562 10.408 1.00 91.06 437 ASP A O 1
ATOM 3423 N N . ARG A 1 438 ? -14.336 14.990 11.588 1.00 87.25 438 ARG A N 1
ATOM 3424 C CA . ARG A 1 438 ? -13.149 15.785 11.886 1.00 87.25 438 ARG A CA 1
ATOM 3425 C C . ARG A 1 438 ? -11.983 15.229 11.077 1.00 87.25 438 ARG A C 1
ATOM 3427 O O . ARG A 1 438 ? -11.279 14.328 11.532 1.00 87.25 438 ARG A O 1
ATOM 3434 N N . PHE A 1 439 ? -11.762 15.822 9.912 1.00 87.81 439 PHE A N 1
ATOM 3435 C CA . PHE A 1 439 ? -10.602 15.539 9.081 1.00 87.81 439 PHE A CA 1
ATOM 3436 C C . PHE A 1 439 ? -9.344 16.238 9.620 1.00 87.81 439 PHE A C 1
ATOM 3438 O O . PHE A 1 439 ? -9.391 17.402 10.023 1.00 87.81 439 PHE A O 1
ATOM 3445 N N . THR A 1 440 ? -8.217 15.530 9.632 1.00 69.88 440 THR A N 1
ATOM 3446 C CA . THR A 1 440 ? -6.891 16.081 9.943 1.00 69.88 440 THR A CA 1
ATOM 3447 C C . THR A 1 440 ? -5.821 15.381 9.114 1.00 69.88 440 THR A C 1
ATOM 3449 O O . THR A 1 440 ? -5.973 14.205 8.793 1.00 69.88 440 THR A O 1
ATOM 3452 N N . THR A 1 441 ? -4.733 16.085 8.807 1.00 80.56 441 THR A N 1
ATOM 3453 C CA . THR A 1 441 ? -3.550 15.551 8.111 1.00 80.56 441 THR A CA 1
ATOM 3454 C C . THR A 1 441 ? -2.416 15.176 9.067 1.00 80.56 441 THR A C 1
ATOM 3456 O O . THR A 1 441 ? -1.378 14.689 8.640 1.00 80.56 441 THR A O 1
ATOM 3459 N N . THR A 1 442 ? -2.582 15.403 10.370 1.00 76.50 442 THR A N 1
ATOM 3460 C CA . THR A 1 442 ? -1.534 15.218 11.391 1.00 76.50 442 THR A CA 1
ATOM 3461 C C . THR A 1 442 ? -2.004 14.338 12.547 1.00 76.50 442 THR A C 1
ATOM 3463 O O . THR A 1 442 ? -1.639 14.556 13.703 1.00 76.50 442 THR A O 1
ATOM 3466 N N . ALA A 1 443 ? -2.868 13.359 12.261 1.00 77.06 443 ALA A N 1
ATOM 3467 C CA . ALA A 1 443 ? -3.300 12.405 13.277 1.00 77.06 443 ALA A CA 1
ATOM 3468 C C . ALA A 1 443 ? -2.107 11.620 13.853 1.00 77.06 443 ALA A C 1
ATOM 3470 O O . ALA A 1 443 ? -1.052 11.499 13.232 1.00 77.06 443 ALA A O 1
ATOM 3471 N N . THR A 1 444 ? -2.291 11.015 15.026 1.00 81.12 444 THR A N 1
ATOM 3472 C CA . THR A 1 444 ? -1.371 9.994 15.546 1.00 81.12 444 THR A CA 1
ATOM 3473 C C . THR A 1 444 ? -2.068 8.645 15.662 1.00 81.12 444 THR A C 1
ATOM 3475 O O . THR A 1 444 ? -3.288 8.560 15.820 1.00 81.12 444 THR A O 1
ATOM 3478 N N . LEU A 1 445 ? -1.288 7.563 15.628 1.00 80.62 445 LEU A N 1
ATOM 3479 C CA . LEU A 1 445 ? -1.819 6.213 15.815 1.00 80.62 445 LEU A CA 1
ATOM 3480 C C . LEU A 1 445 ? -2.509 6.048 17.183 1.00 80.62 445 LEU A C 1
ATOM 3482 O O . LEU A 1 445 ? -3.518 5.354 17.282 1.00 80.62 445 LEU A O 1
ATOM 3486 N N . GLU A 1 446 ? -2.021 6.723 18.228 1.00 76.81 446 GLU A N 1
ATOM 3487 C CA . GLU A 1 446 ? -2.701 6.741 19.527 1.00 76.81 446 GLU A CA 1
ATOM 3488 C C . GLU A 1 446 ? -4.064 7.432 19.469 1.00 76.81 446 GLU A C 1
ATOM 3490 O O . GLU A 1 446 ? -5.025 6.909 20.026 1.00 76.81 446 GLU A O 1
ATOM 3495 N N . GLN A 1 447 ? -4.183 8.563 18.764 1.00 77.56 447 GLN A N 1
ATOM 3496 C CA . GLN A 1 447 ? -5.473 9.237 18.583 1.00 77.56 447 GLN A CA 1
ATOM 3497 C C . GLN A 1 447 ? -6.473 8.340 17.846 1.00 77.56 447 GLN A C 1
ATOM 3499 O O . GLN A 1 447 ? -7.648 8.313 18.207 1.00 77.56 447 GLN A O 1
ATOM 3504 N N . VAL A 1 448 ? -6.011 7.574 16.853 1.00 89.00 448 VAL A N 1
ATOM 3505 C CA . VAL A 1 448 ? -6.828 6.571 16.153 1.00 89.00 448 VAL A CA 1
ATOM 3506 C C . VAL A 1 448 ? -7.293 5.471 17.108 1.00 89.00 448 VAL A C 1
ATOM 3508 O O . VAL A 1 448 ? -8.490 5.211 17.192 1.00 89.00 448 VAL A O 1
ATOM 3511 N N . LYS A 1 449 ? -6.388 4.876 17.895 1.00 83.75 449 LYS A N 1
ATOM 3512 C CA . LYS A 1 449 ? -6.747 3.842 18.883 1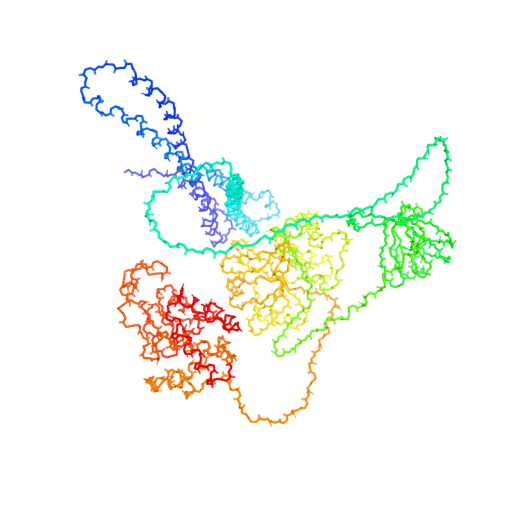.00 83.75 449 LYS A CA 1
ATOM 3513 C C . LYS A 1 449 ? -7.733 4.359 19.931 1.00 83.75 449 LYS A C 1
ATOM 3515 O O . LYS A 1 449 ? -8.727 3.699 20.218 1.00 83.75 449 LYS A O 1
ATOM 3520 N N . GLN A 1 450 ? -7.499 5.555 20.469 1.00 76.75 450 GLN A N 1
ATOM 3521 C CA . GLN A 1 450 ? -8.400 6.187 21.437 1.00 76.75 450 GLN A CA 1
ATOM 3522 C C . GLN A 1 450 ? -9.785 6.458 20.839 1.00 76.75 450 GLN A C 1
ATOM 3524 O O . GLN A 1 450 ? -10.787 6.285 21.529 1.00 76.75 450 GLN A O 1
ATOM 3529 N N . TRP A 1 451 ? -9.854 6.857 19.567 1.00 87.75 451 TRP A N 1
ATOM 3530 C CA . TRP A 1 451 ? -11.117 7.074 18.863 1.00 87.75 451 TRP A CA 1
ATOM 3531 C C . TRP A 1 451 ? -11.910 5.778 18.676 1.00 87.75 451 TRP A C 1
ATOM 3533 O O . TRP A 1 451 ? -13.100 5.725 18.987 1.00 87.75 451 TRP A O 1
ATOM 3543 N N . LEU A 1 452 ? -11.230 4.713 18.252 1.00 89.31 452 LEU A N 1
ATOM 3544 C CA . LEU A 1 452 ? -11.823 3.385 18.090 1.00 89.31 452 LEU A CA 1
ATOM 3545 C C . LEU A 1 452 ? -12.308 2.822 19.429 1.00 89.31 452 LEU A C 1
ATOM 3547 O O . LEU A 1 452 ? -13.402 2.269 19.500 1.00 89.31 452 LEU A O 1
ATOM 3551 N N . ALA A 1 453 ? -11.553 3.036 20.511 1.00 80.56 453 ALA A N 1
ATOM 3552 C CA . ALA A 1 453 ? -11.943 2.637 21.865 1.00 80.56 453 ALA A CA 1
ATOM 3553 C C . ALA A 1 453 ? -13.208 3.358 22.374 1.00 80.56 453 ALA A C 1
ATOM 3555 O O . ALA A 1 453 ? -13.907 2.835 23.240 1.00 80.56 453 ALA A O 1
ATOM 3556 N N . GLN A 1 454 ? -13.538 4.531 21.821 1.00 77.81 454 GLN A N 1
ATOM 3557 C CA . GLN A 1 454 ? -14.808 5.231 22.075 1.00 77.81 454 GLN A CA 1
ATOM 3558 C C . GLN A 1 454 ? -15.972 4.668 21.242 1.00 77.81 454 GLN A C 1
ATOM 3560 O O . GLN A 1 454 ? -17.097 5.154 21.340 1.00 77.81 454 GLN A O 1
ATOM 3565 N N . GLY A 1 455 ? -15.712 3.645 20.427 1.00 84.81 455 GLY A N 1
ATOM 3566 C CA . GLY A 1 455 ? -16.702 2.965 19.609 1.00 84.81 455 GLY A CA 1
ATOM 3567 C C . GLY A 1 455 ? -17.035 3.675 18.298 1.00 84.81 455 GLY A C 1
ATOM 3568 O O . GLY A 1 455 ? -18.116 3.460 17.747 1.00 84.81 455 GLY A O 1
ATOM 3569 N N . ASN A 1 456 ? -16.122 4.514 17.802 1.00 91.12 456 ASN A N 1
ATOM 3570 C CA . ASN A 1 456 ? -16.276 5.243 16.548 1.00 91.12 456 ASN A CA 1
ATOM 3571 C C . ASN A 1 456 ? -15.267 4.739 15.502 1.00 91.12 456 ASN A C 1
ATOM 3573 O O . ASN A 1 456 ? -14.066 4.769 15.778 1.00 91.12 456 ASN A O 1
ATOM 3577 N N . PRO A 1 457 ? -15.702 4.315 14.300 1.00 95.81 457 PRO A N 1
ATOM 3578 C CA . PRO A 1 457 ? -14.785 4.021 13.207 1.00 95.81 457 PRO A CA 1
ATOM 3579 C C . PRO A 1 457 ? -14.148 5.301 12.653 1.00 95.81 457 PRO A C 1
ATOM 3581 O O . PRO A 1 457 ? -14.632 6.419 12.866 1.00 95.81 457 PRO A O 1
ATOM 3584 N N . CYS A 1 458 ? -13.063 5.138 11.907 1.00 95.69 458 CYS A N 1
ATOM 3585 C CA . CYS A 1 458 ? -12.447 6.224 11.155 1.00 95.69 458 CYS A CA 1
ATOM 3586 C C . CYS A 1 458 ? -12.039 5.756 9.760 1.00 95.69 458 CYS A C 1
ATOM 3588 O O . CYS A 1 458 ? -11.924 4.562 9.493 1.00 95.69 458 CYS A O 1
ATOM 3590 N N . VAL A 1 459 ? -11.832 6.712 8.861 1.00 97.56 459 VAL A N 1
ATOM 3591 C CA . VAL A 1 459 ? -11.374 6.447 7.495 1.00 97.56 459 VAL A CA 1
ATOM 3592 C C . VAL A 1 459 ? -9.994 7.058 7.319 1.00 97.56 459 VAL A C 1
ATOM 3594 O O . VAL A 1 459 ? -9.766 8.202 7.713 1.00 97.56 459 VAL A O 1
ATOM 3597 N N . VAL A 1 460 ? -9.068 6.296 6.747 1.00 93.31 460 VAL A N 1
ATOM 3598 C CA . VAL A 1 460 ? -7.664 6.683 6.598 1.00 93.31 460 VAL A CA 1
ATOM 3599 C C . VAL A 1 460 ? -7.266 6.693 5.135 1.00 93.31 460 VAL A C 1
ATOM 3601 O O . VAL A 1 460 ? -7.669 5.821 4.366 1.00 93.31 460 VAL A O 1
ATOM 3604 N N . HIS A 1 461 ? -6.460 7.680 4.757 1.00 88.19 461 HIS A N 1
ATOM 3605 C CA . HIS A 1 461 ? -5.837 7.734 3.440 1.00 88.19 461 HIS A CA 1
ATOM 3606 C C . HIS A 1 461 ? -4.443 7.124 3.537 1.00 88.19 461 HIS A C 1
ATOM 3608 O O . HIS A 1 461 ? -3.708 7.374 4.490 1.00 88.19 461 HIS A O 1
ATOM 3614 N N . GLY A 1 462 ? -4.065 6.331 2.545 1.00 77.75 462 GLY A N 1
ATOM 3615 C CA . GLY A 1 462 ? -2.723 5.778 2.449 1.00 77.75 462 GLY A CA 1
ATOM 3616 C C . GLY A 1 462 ? -2.318 5.492 1.019 1.00 77.75 462 GLY A C 1
ATOM 3617 O O . GLY A 1 462 ? -3.134 5.427 0.113 1.00 77.75 462 GLY A O 1
ATOM 3618 N N . TYR A 1 463 ? -1.036 5.285 0.806 1.00 72.88 463 TYR A N 1
ATOM 3619 C CA . TYR A 1 463 ? -0.416 4.968 -0.468 1.00 72.88 463 TYR A CA 1
ATOM 3620 C C . TYR A 1 463 ? -0.250 3.454 -0.627 1.00 72.88 463 TYR A C 1
ATOM 3622 O O . TYR A 1 463 ? 0.829 2.956 -0.931 1.00 72.88 463 TYR A O 1
ATOM 3630 N N . PHE A 1 464 ? -1.339 2.703 -0.428 1.00 65.81 464 PHE A N 1
ATOM 3631 C CA . PHE A 1 464 ? -1.394 1.276 -0.785 1.00 65.81 464 PHE A CA 1
ATOM 3632 C C . PHE A 1 464 ? -1.221 1.080 -2.300 1.00 65.81 464 PHE A C 1
ATOM 3634 O O . PHE A 1 464 ? -0.722 0.067 -2.780 1.00 65.81 464 PHE A O 1
ATOM 3641 N N . THR A 1 465 ? -1.588 2.093 -3.079 1.00 54.41 465 THR A N 1
ATOM 3642 C CA . THR A 1 465 ? -1.245 2.206 -4.494 1.00 54.41 465 THR A CA 1
ATOM 3643 C C . THR A 1 465 ? -0.450 3.487 -4.717 1.00 54.41 465 THR A C 1
ATOM 3645 O O . THR A 1 465 ? -0.504 4.416 -3.906 1.00 54.41 465 THR A O 1
ATOM 3648 N N . SER A 1 466 ? 0.219 3.595 -5.866 1.00 36.50 466 SER A N 1
ATOM 3649 C CA . SER A 1 466 ? 0.934 4.808 -6.290 1.00 36.50 466 SER A CA 1
ATOM 3650 C C . SER A 1 466 ? 0.055 6.066 -6.392 1.00 36.50 466 SER A C 1
ATOM 3652 O O . SER A 1 466 ? 0.575 7.158 -6.607 1.00 36.50 466 SER A O 1
ATOM 3654 N N . TYR A 1 467 ? -1.268 5.937 -6.254 1.00 48.25 467 TYR A N 1
ATOM 3655 C CA . TYR A 1 467 ? -2.249 7.015 -6.415 1.00 48.25 467 TYR A CA 1
ATOM 3656 C C . TYR A 1 467 ? -2.942 7.456 -5.135 1.00 48.25 467 TYR A C 1
ATOM 3658 O O . TYR A 1 467 ? -3.650 8.473 -5.144 1.00 48.25 467 TYR A O 1
ATOM 3666 N N . GLY A 1 468 ? -2.696 6.726 -4.051 1.00 63.06 468 GLY A N 1
ATOM 3667 C CA . GLY A 1 468 ? -3.496 6.791 -2.845 1.00 63.06 468 GLY A CA 1
ATOM 3668 C C . GLY A 1 468 ? -4.679 5.826 -2.913 1.00 63.06 468 GLY A C 1
ATOM 3669 O O . GLY A 1 468 ? -5.210 5.506 -3.975 1.00 63.06 468 GLY A O 1
ATOM 3670 N N . HIS A 1 469 ? -5.073 5.344 -1.751 1.00 83.62 469 HIS A N 1
ATOM 3671 C CA . HIS A 1 469 ? -6.200 4.471 -1.500 1.00 83.62 469 HIS A CA 1
ATOM 3672 C C . HIS A 1 469 ? -6.721 4.761 -0.098 1.00 83.62 469 HIS A C 1
ATOM 3674 O O . HIS A 1 469 ? -5.973 5.189 0.783 1.00 83.62 469 HIS A O 1
ATOM 3680 N N . ILE A 1 470 ? -8.019 4.582 0.096 1.00 90.38 470 ILE A N 1
ATOM 3681 C CA . ILE A 1 470 ? -8.699 4.967 1.325 1.00 90.38 470 ILE A CA 1
ATOM 3682 C C . ILE A 1 470 ? -9.408 3.736 1.871 1.00 90.38 470 ILE A C 1
ATOM 3684 O O . ILE A 1 470 ? -10.121 3.061 1.130 1.00 90.38 470 ILE A O 1
ATOM 3688 N N . ILE A 1 471 ? -9.207 3.466 3.159 1.00 95.81 471 ILE A N 1
ATOM 3689 C CA . ILE A 1 471 ? -9.761 2.298 3.852 1.00 95.81 471 ILE A CA 1
ATOM 3690 C C . ILE A 1 471 ? -10.469 2.720 5.140 1.00 95.81 471 ILE A C 1
ATOM 3692 O O . ILE A 1 471 ? -10.155 3.762 5.728 1.00 95.81 471 ILE A O 1
ATOM 3696 N N . ALA A 1 472 ? -11.410 1.901 5.607 1.00 97.50 472 ALA A N 1
ATOM 3697 C CA . ALA A 1 472 ? -12.074 2.105 6.889 1.00 97.50 472 ALA A CA 1
ATOM 3698 C C . ALA A 1 472 ? -11.353 1.313 7.987 1.00 97.50 472 ALA A C 1
ATOM 3700 O O . ALA A 1 472 ? -11.199 0.100 7.884 1.00 97.50 472 ALA A O 1
ATOM 3701 N N . ILE A 1 473 ? -10.938 1.981 9.062 1.00 96.81 473 ILE A N 1
ATOM 3702 C CA . ILE A 1 473 ? -10.418 1.325 10.262 1.00 96.81 473 ILE A CA 1
ATOM 3703 C C . ILE A 1 473 ? -11.586 1.103 11.218 1.00 96.81 473 ILE A C 1
ATOM 3705 O O . ILE A 1 473 ? -12.286 2.039 11.617 1.00 96.81 473 ILE A O 1
ATOM 3709 N N . ILE A 1 474 ? -11.776 -0.156 11.591 1.00 95.38 474 ILE A N 1
ATOM 3710 C CA . ILE A 1 474 ? -12.904 -0.613 12.406 1.00 95.38 474 ILE A CA 1
ATOM 3711 C C . ILE A 1 474 ? -12.446 -1.104 13.775 1.00 95.38 474 ILE A C 1
ATOM 3713 O O . ILE A 1 474 ? -13.271 -1.368 14.641 1.00 95.38 474 ILE A O 1
ATOM 3717 N N . GLY A 1 475 ? -11.141 -1.237 13.993 1.00 91.94 475 GLY A N 1
ATOM 3718 C CA . GLY A 1 475 ? -10.621 -1.787 15.228 1.00 91.94 475 GLY A CA 1
ATOM 3719 C C . GLY A 1 475 ? -9.105 -1.774 15.310 1.00 91.94 475 GLY A C 1
ATOM 3720 O O . GLY A 1 475 ? -8.407 -1.296 14.417 1.00 91.94 475 GLY A O 1
ATOM 3721 N N . TYR A 1 476 ? -8.592 -2.314 16.403 1.00 88.81 476 TYR A N 1
ATOM 3722 C CA . TYR A 1 476 ? -7.176 -2.561 16.611 1.00 88.81 476 TYR A CA 1
ATOM 3723 C C . TYR A 1 476 ? -6.992 -3.770 17.522 1.00 88.81 476 TYR A C 1
ATOM 372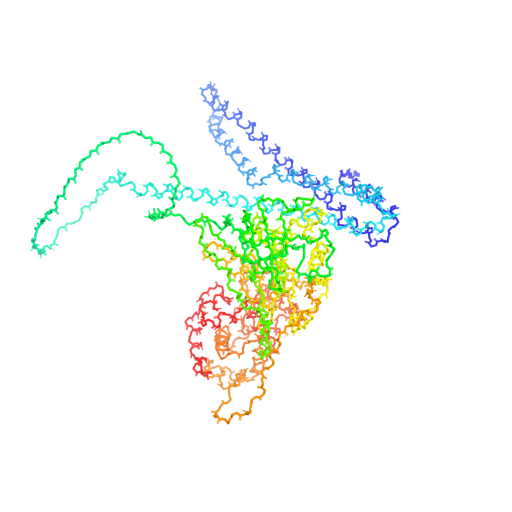5 O O . TYR A 1 476 ? -7.804 -4.029 18.405 1.00 88.81 476 TYR A O 1
ATOM 3733 N N . ASN A 1 477 ? -5.896 -4.488 17.336 1.00 85.31 477 ASN A N 1
ATOM 3734 C CA . ASN A 1 477 ? -5.456 -5.564 18.219 1.00 85.31 477 ASN A CA 1
ATOM 3735 C C . ASN A 1 477 ? -3.957 -5.390 18.518 1.00 85.31 477 ASN A C 1
ATOM 3737 O O . ASN A 1 477 ? -3.376 -4.345 18.207 1.00 85.31 477 ASN A O 1
ATOM 3741 N N . SER A 1 478 ? -3.312 -6.374 19.147 1.00 76.88 478 SER A N 1
ATOM 3742 C CA . SER A 1 478 ? -1.863 -6.299 19.390 1.00 76.88 478 SER A CA 1
ATOM 3743 C C . SER A 1 478 ? -1.053 -6.251 18.086 1.00 76.88 478 SER A C 1
ATOM 3745 O O . SER A 1 478 ? -0.088 -5.509 18.003 1.00 76.88 478 SER A O 1
ATOM 3747 N N . LYS A 1 479 ? -1.509 -6.940 17.031 1.00 74.38 479 LYS A N 1
ATOM 3748 C CA . LYS A 1 479 ? -0.789 -7.116 15.759 1.00 74.38 479 LYS A CA 1
ATOM 3749 C C . LYS A 1 479 ? -0.909 -5.916 14.802 1.00 74.38 479 LYS A C 1
ATOM 3751 O O . LYS A 1 479 ? -0.022 -5.688 13.983 1.00 74.38 479 LYS A O 1
ATOM 3756 N N . GLY A 1 480 ? -2.002 -5.153 14.855 1.00 84.62 480 GLY A N 1
ATOM 3757 C CA . GLY A 1 480 ? -2.251 -4.075 13.895 1.00 84.62 480 GLY A CA 1
ATOM 3758 C C . GLY A 1 480 ? -3.610 -3.396 14.027 1.00 84.62 480 GLY A C 1
ATOM 3759 O O . GLY A 1 480 ? -4.330 -3.571 15.014 1.00 84.62 480 GLY A O 1
ATOM 3760 N N . LEU A 1 481 ? -3.957 -2.603 13.014 1.00 92.19 481 LEU A N 1
ATOM 3761 C CA . LEU A 1 481 ? -5.301 -2.059 12.847 1.00 92.19 481 LEU A CA 1
ATOM 3762 C C . LEU A 1 481 ? -6.175 -3.073 12.108 1.00 92.19 481 LEU A C 1
ATOM 3764 O O . LEU A 1 481 ? -5.743 -3.671 11.125 1.00 92.19 481 LEU A O 1
ATOM 3768 N N . ILE A 1 482 ? -7.406 -3.246 12.580 1.00 93.81 482 ILE A N 1
ATOM 3769 C CA . ILE A 1 482 ? -8.421 -4.047 11.896 1.00 93.81 482 ILE A CA 1
ATOM 3770 C C . ILE A 1 482 ? -9.127 -3.120 10.911 1.00 93.81 482 ILE A C 1
ATOM 3772 O O . ILE A 1 482 ? -9.644 -2.068 11.309 1.00 93.81 482 ILE A O 1
ATOM 3776 N N . VAL A 1 483 ? -9.125 -3.486 9.634 1.00 96.38 483 VAL A N 1
ATOM 3777 C CA . VAL A 1 483 ? -9.588 -2.637 8.540 1.00 96.38 483 VAL A CA 1
ATOM 3778 C C . VAL A 1 483 ? -10.588 -3.354 7.646 1.00 96.38 483 VAL A C 1
ATOM 3780 O O . VAL A 1 483 ? -10.512 -4.561 7.427 1.00 96.38 483 VAL A O 1
ATOM 3783 N N . HIS A 1 484 ? -11.498 -2.569 7.088 1.00 97.50 484 HIS A N 1
ATOM 3784 C CA . HIS A 1 484 ? -12.230 -2.915 5.883 1.00 97.50 484 HIS A CA 1
ATOM 3785 C C . HIS A 1 484 ? -11.591 -2.175 4.713 1.00 97.50 484 HIS A C 1
ATOM 3787 O O . HIS A 1 484 ? -11.709 -0.951 4.597 1.00 97.50 484 HIS A O 1
ATOM 3793 N N . ASP A 1 485 ? -10.906 -2.922 3.855 1.00 96.25 485 ASP A N 1
ATOM 3794 C CA . ASP A 1 485 ? -10.387 -2.427 2.587 1.00 96.25 485 ASP A CA 1
ATOM 3795 C C . ASP A 1 485 ? -11.450 -2.670 1.498 1.00 96.25 485 ASP A C 1
ATOM 3797 O O . ASP A 1 485 ? -11.788 -3.821 1.208 1.00 96.25 485 ASP A O 1
ATOM 3801 N N . PRO A 1 486 ? -12.043 -1.623 0.901 1.00 93.12 486 PRO A N 1
ATOM 3802 C CA . PRO A 1 486 ? -13.133 -1.812 -0.050 1.00 93.12 486 PRO A CA 1
ATOM 3803 C C . PRO A 1 486 ? -12.681 -2.489 -1.356 1.00 93.12 486 PRO A C 1
ATOM 3805 O O . PRO A 1 486 ? -13.521 -3.045 -2.063 1.00 93.12 486 PRO A O 1
ATOM 3808 N N . TYR A 1 487 ? -11.384 -2.468 -1.693 1.00 89.00 487 TYR A N 1
ATOM 3809 C CA . TYR A 1 487 ? -10.872 -2.985 -2.969 1.00 89.00 487 TYR A CA 1
ATOM 3810 C C . TYR A 1 487 ? -10.464 -4.463 -2.920 1.00 89.00 487 TYR A C 1
ATOM 3812 O O . TYR A 1 487 ? -10.563 -5.167 -3.928 1.00 89.00 487 TYR A O 1
ATOM 3820 N N . GLY A 1 488 ? -10.020 -4.938 -1.757 1.00 88.62 488 GLY A N 1
ATOM 3821 C CA . GLY A 1 488 ? -9.527 -6.298 -1.539 1.00 88.62 488 GLY A CA 1
ATOM 3822 C C . GLY A 1 488 ? -8.364 -6.316 -0.551 1.00 88.62 488 GLY A C 1
ATOM 3823 O O . GLY A 1 488 ? -8.078 -5.309 0.090 1.00 88.62 488 GLY A O 1
ATOM 3824 N N . GLU A 1 489 ? -7.676 -7.446 -0.429 1.00 91.25 489 GLU A N 1
ATOM 3825 C CA . GLU A 1 489 ? -6.503 -7.545 0.445 1.00 91.25 489 GLU A CA 1
ATOM 3826 C C . GLU A 1 489 ? -5.275 -6.935 -0.233 1.00 91.25 489 GLU A C 1
ATOM 3828 O O . GLU A 1 489 ? -4.924 -7.289 -1.362 1.00 91.25 489 GLU A O 1
ATOM 3833 N N . TRP A 1 490 ? -4.607 -6.012 0.458 1.00 87.50 490 TRP A N 1
ATOM 3834 C CA . TRP A 1 490 ? -3.346 -5.451 -0.002 1.00 87.50 490 TRP A CA 1
ATOM 3835 C C . TRP A 1 490 ? -2.156 -6.300 0.438 1.00 87.50 490 TRP A C 1
ATOM 3837 O O . TRP A 1 490 ? -2.018 -6.642 1.611 1.00 87.50 490 TRP A O 1
ATOM 3847 N N . THR A 1 491 ? -1.235 -6.549 -0.491 1.00 77.62 491 THR A N 1
ATOM 3848 C CA . THR A 1 491 ? 0.065 -7.172 -0.223 1.00 77.62 491 THR A CA 1
ATOM 3849 C C . THR A 1 491 ? 1.188 -6.356 -0.877 1.00 77.62 491 THR A C 1
ATOM 3851 O O . THR A 1 491 ? 0.923 -5.570 -1.791 1.00 77.62 491 THR A O 1
ATOM 3854 N N . PRO A 1 492 ? 2.465 -6.575 -0.511 1.00 67.31 492 PRO A N 1
ATOM 3855 C CA . PRO A 1 492 ? 3.596 -5.940 -1.194 1.00 67.31 492 PRO A CA 1
ATOM 3856 C C . PRO A 1 492 ? 3.652 -6.198 -2.711 1.00 67.31 492 PRO A C 1
ATOM 3858 O O . PRO A 1 492 ? 4.231 -5.401 -3.443 1.00 67.31 492 PRO A O 1
ATOM 3861 N N . ASN A 1 493 ? 3.030 -7.282 -3.188 1.00 65.81 493 ASN A N 1
ATOM 3862 C CA . ASN A 1 493 ? 2.967 -7.641 -4.608 1.00 65.81 493 ASN A CA 1
ATOM 3863 C C . ASN A 1 493 ? 1.754 -7.029 -5.334 1.00 65.81 493 ASN A C 1
ATOM 3865 O O . ASN A 1 493 ? 1.561 -7.279 -6.523 1.00 65.81 493 ASN A O 1
ATOM 3869 N N . GLY A 1 494 ? 0.933 -6.243 -4.633 1.00 70.69 494 GLY A N 1
ATOM 3870 C CA . GLY A 1 494 ? -0.298 -5.649 -5.143 1.00 70.69 494 GLY A CA 1
ATOM 3871 C C . GLY A 1 494 ? -1.552 -6.167 -4.437 1.00 70.69 494 GLY A C 1
ATOM 3872 O O . GLY A 1 494 ? -1.488 -6.800 -3.383 1.00 70.69 494 GLY A O 1
ATOM 3873 N N . TYR A 1 495 ? -2.706 -5.860 -5.026 1.00 83.50 495 TYR A N 1
ATOM 3874 C CA . TYR A 1 495 ? -4.021 -6.180 -4.471 1.00 83.50 495 TYR A CA 1
ATOM 3875 C C . TYR A 1 495 ? -4.536 -7.549 -4.932 1.00 83.50 495 TYR A C 1
ATOM 3877 O O . TYR A 1 495 ? -4.695 -7.764 -6.137 1.00 83.50 495 TYR A O 1
ATOM 3885 N N . ASP A 1 496 ? -4.911 -8.419 -3.987 1.00 86.56 496 ASP A N 1
ATOM 3886 C CA . ASP A 1 496 ? -5.853 -9.517 -4.244 1.00 86.56 496 ASP A CA 1
ATOM 3887 C C . ASP A 1 496 ? -7.279 -8.949 -4.164 1.00 86.56 496 ASP A C 1
ATOM 3889 O O . ASP A 1 496 ? -7.882 -8.830 -3.095 1.00 86.56 496 ASP A O 1
ATOM 3893 N N . ARG A 1 497 ? -7.782 -8.504 -5.319 1.00 87.00 497 ARG A N 1
ATOM 3894 C CA . ARG A 1 497 ? -9.040 -7.750 -5.442 1.00 87.00 497 ARG A CA 1
ATOM 3895 C C . ARG A 1 497 ? -10.254 -8.610 -5.133 1.00 87.00 497 ARG A C 1
ATOM 3897 O O . ARG A 1 497 ? -10.258 -9.798 -5.447 1.00 87.00 497 ARG A O 1
ATOM 3904 N N . ASN A 1 498 ? -11.306 -7.996 -4.604 1.00 80.25 498 ASN A N 1
ATOM 3905 C CA . ASN A 1 498 ? -12.613 -8.647 -4.535 1.00 80.25 498 ASN A CA 1
ATOM 3906 C C . ASN A 1 498 ? -13.066 -9.074 -5.943 1.00 80.25 498 ASN A C 1
ATOM 3908 O O . ASN A 1 498 ? -12.859 -8.349 -6.917 1.00 80.25 498 ASN A O 1
ATOM 3912 N N . ASP A 1 499 ? -13.666 -10.256 -6.040 1.00 79.06 499 ASP A N 1
ATOM 3913 C CA . ASP A 1 499 ? -14.193 -10.819 -7.286 1.00 79.06 499 ASP A CA 1
ATOM 3914 C C . ASP A 1 499 ? -15.447 -11.665 -7.005 1.00 79.06 499 ASP A C 1
ATOM 3916 O O . ASP A 1 499 ? -15.772 -11.936 -5.847 1.00 79.06 499 ASP A O 1
ATOM 3920 N N . ASP A 1 500 ? -16.142 -12.103 -8.058 1.00 70.56 500 ASP A N 1
ATOM 3921 C CA . ASP A 1 500 ? -17.391 -12.874 -7.944 1.00 70.56 500 ASP A CA 1
ATOM 3922 C C . ASP A 1 500 ? -17.231 -14.187 -7.154 1.00 70.56 500 ASP A C 1
ATOM 3924 O O . ASP A 1 500 ? -18.192 -14.686 -6.569 1.00 70.56 500 ASP A O 1
ATOM 3928 N N . SER A 1 501 ? -16.021 -14.758 -7.119 1.00 69.50 501 SER A N 1
ATOM 3929 C CA . SER A 1 501 ? -15.727 -15.995 -6.388 1.00 69.50 501 SER A CA 1
ATOM 3930 C C . SER A 1 501 ? -15.416 -15.750 -4.909 1.00 69.50 501 SER A C 1
ATOM 3932 O O . SER A 1 501 ? -15.662 -16.616 -4.066 1.00 69.50 501 SER A O 1
ATOM 3934 N N . ARG A 1 502 ? -14.872 -14.573 -4.582 1.00 71.00 502 ARG A N 1
ATOM 3935 C CA . ARG A 1 502 ? -14.463 -14.150 -3.239 1.00 71.00 502 ARG A CA 1
ATOM 3936 C C . ARG A 1 502 ? -14.728 -12.636 -3.084 1.00 71.00 502 ARG A C 1
ATOM 3938 O O . ARG A 1 502 ? -13.801 -11.839 -3.246 1.00 71.00 502 ARG A O 1
ATOM 3945 N N . PRO A 1 503 ? -15.969 -12.225 -2.750 1.00 76.50 503 PRO A N 1
ATOM 3946 C CA . PRO A 1 503 ? -16.372 -10.812 -2.749 1.00 76.50 503 PRO A CA 1
ATOM 3947 C C . PRO A 1 503 ? -16.003 -10.035 -1.472 1.00 76.50 503 PRO A C 1
ATOM 3949 O O . PRO A 1 503 ? -16.137 -8.816 -1.444 1.00 76.50 503 PRO A O 1
ATOM 3952 N N . GLU A 1 504 ? -15.545 -10.717 -0.414 1.00 89.56 504 GLU A N 1
ATOM 3953 C CA . GLU A 1 504 ? -15.243 -10.121 0.899 1.00 89.56 504 GLU A CA 1
ATOM 3954 C C . GLU A 1 504 ? -13.756 -10.235 1.302 1.00 89.56 504 GLU A C 1
ATOM 3956 O O . GLU A 1 504 ? -13.446 -10.318 2.488 1.00 89.56 504 GLU A O 1
ATOM 3961 N N . LYS A 1 505 ? -12.807 -10.259 0.353 1.00 89.56 505 LYS A N 1
ATOM 3962 C CA . LYS A 1 505 ? -11.368 -10.401 0.679 1.00 89.56 505 LYS A CA 1
ATOM 3963 C C . LYS A 1 505 ? -10.839 -9.247 1.520 1.00 89.56 505 LYS A C 1
ATOM 3965 O O . LYS A 1 505 ? -9.952 -9.442 2.334 1.00 89.56 505 LYS A O 1
ATOM 3970 N N . GLY A 1 506 ? -11.390 -8.052 1.336 1.00 91.50 506 GLY A N 1
ATOM 3971 C CA . GLY A 1 506 ? -10.989 -6.866 2.085 1.00 91.50 506 GLY A CA 1
ATOM 3972 C C . GLY A 1 506 ? -11.607 -6.731 3.482 1.00 91.50 506 GLY A C 1
ATOM 3973 O O . GLY A 1 506 ? -11.415 -5.704 4.132 1.00 91.50 506 GLY A O 1
ATOM 3974 N N . LYS A 1 507 ? -12.396 -7.709 3.941 1.00 94.88 507 LYS A N 1
ATOM 3975 C CA . LYS A 1 507 ? -13.186 -7.621 5.175 1.00 94.88 507 LYS A CA 1
ATOM 3976 C C . LYS A 1 507 ? -12.372 -7.998 6.413 1.00 94.88 507 LYS A C 1
ATOM 3978 O O . LYS A 1 507 ? -11.828 -9.093 6.485 1.00 94.88 507 LYS A O 1
ATOM 3983 N N . ALA A 1 508 ? -12.389 -7.123 7.419 1.00 91.69 508 ALA A N 1
ATOM 3984 C CA . ALA A 1 508 ? -11.801 -7.320 8.748 1.00 91.69 508 ALA A CA 1
ATOM 3985 C C . ALA A 1 508 ? -10.334 -7.793 8.707 1.00 91.69 508 ALA A C 1
ATOM 3987 O O . ALA A 1 508 ? -9.899 -8.635 9.495 1.00 91.69 508 ALA A O 1
ATOM 3988 N N . LEU A 1 509 ? -9.559 -7.236 7.776 1.00 91.88 509 LEU A N 1
ATOM 3989 C CA . LEU A 1 509 ? -8.142 -7.534 7.622 1.00 91.88 509 LEU A CA 1
ATOM 3990 C C . LEU A 1 509 ? -7.342 -6.908 8.760 1.00 91.88 509 LEU A C 1
ATOM 3992 O O . LEU A 1 509 ? -7.622 -5.793 9.190 1.00 91.88 509 LEU A O 1
ATOM 3996 N N . THR A 1 510 ? -6.309 -7.600 9.236 1.00 92.25 510 THR A N 1
ATOM 3997 C CA . THR A 1 510 ? -5.360 -7.009 10.187 1.00 92.25 510 THR A CA 1
ATOM 3998 C C . THR A 1 510 ? -4.164 -6.461 9.426 1.00 92.25 510 THR A C 1
ATOM 4000 O O . THR A 1 510 ? -3.291 -7.208 8.995 1.00 92.25 510 THR A O 1
ATOM 4003 N N . TYR A 1 511 ? -4.128 -5.143 9.273 1.00 91.38 511 TYR A N 1
ATOM 4004 C CA . TYR A 1 511 ? -3.020 -4.414 8.670 1.00 91.38 511 TYR A CA 1
ATOM 4005 C C . TYR A 1 511 ? -2.030 -4.019 9.766 1.00 91.38 511 TYR A C 1
ATOM 4007 O O . TYR A 1 511 ? -2.393 -3.313 10.712 1.00 91.38 511 TYR A O 1
ATOM 4015 N N . SER A 1 512 ? -0.787 -4.504 9.668 1.00 86.88 512 SER A N 1
ATOM 4016 C CA . SER A 1 512 ? 0.215 -4.312 10.724 1.00 86.88 512 SER A CA 1
ATOM 4017 C C . SER A 1 512 ? 0.485 -2.828 10.975 1.00 86.88 512 SER A C 1
ATOM 4019 O O . SER A 1 512 ? 0.362 -1.989 10.079 1.00 86.88 512 SER A O 1
ATOM 4021 N N . TYR A 1 513 ? 0.864 -2.477 12.206 1.00 81.12 513 TYR A N 1
ATOM 4022 C CA . TYR A 1 513 ? 1.161 -1.080 12.533 1.00 81.12 513 TYR A CA 1
ATOM 4023 C C . TYR A 1 513 ? 2.290 -0.509 11.683 1.00 81.12 513 TYR A C 1
ATOM 4025 O O . TYR A 1 513 ? 2.257 0.675 11.366 1.00 81.12 513 TYR A O 1
ATOM 4033 N N . GLU A 1 514 ? 3.264 -1.332 11.305 1.00 78.31 514 GLU A N 1
ATOM 4034 C CA . GLU A 1 514 ? 4.366 -0.901 10.454 1.00 78.31 514 GLU A CA 1
ATOM 4035 C C . GLU A 1 514 ? 3.929 -0.709 9.007 1.00 78.31 514 GLU A C 1
ATOM 4037 O O . GLU A 1 514 ? 4.292 0.282 8.378 1.00 78.31 514 GLU A O 1
ATOM 4042 N N . MET A 1 515 ? 3.056 -1.583 8.504 1.00 81.56 515 MET A N 1
ATOM 4043 C CA . MET A 1 515 ? 2.454 -1.387 7.195 1.00 81.56 515 MET A CA 1
ATOM 4044 C C . MET A 1 515 ? 1.633 -0.104 7.156 1.00 81.56 515 MET A C 1
ATOM 4046 O O . MET A 1 515 ? 1.844 0.702 6.261 1.00 81.56 515 MET A O 1
ATOM 4050 N N . ILE A 1 516 ? 0.770 0.125 8.151 1.00 84.06 516 ILE A N 1
ATOM 4051 C CA . ILE A 1 516 ? 0.009 1.372 8.283 1.00 84.06 516 ILE A CA 1
ATOM 4052 C C . ILE A 1 516 ? 0.948 2.568 8.401 1.00 84.06 516 ILE A C 1
ATOM 4054 O O . ILE A 1 516 ? 0.663 3.607 7.815 1.00 84.06 516 ILE A O 1
ATOM 4058 N N . LYS A 1 517 ? 2.071 2.451 9.118 1.00 77.69 517 LYS A N 1
ATOM 4059 C CA . LYS A 1 517 ? 3.039 3.544 9.164 1.00 77.69 517 LYS A CA 1
ATOM 4060 C C . LYS A 1 517 ? 3.610 3.830 7.783 1.00 77.69 517 LYS A C 1
ATOM 4062 O O . LYS A 1 517 ? 3.457 4.927 7.277 1.00 77.69 517 LYS A O 1
ATOM 4067 N N . ARG A 1 518 ? 4.158 2.821 7.118 1.00 76.19 518 ARG A N 1
ATOM 4068 C CA . ARG A 1 518 ? 4.763 2.968 5.793 1.00 76.19 518 ARG A CA 1
ATOM 4069 C C . ARG A 1 518 ? 3.778 3.454 4.727 1.00 76.19 518 ARG A C 1
ATOM 4071 O O . ARG A 1 518 ? 4.161 4.236 3.865 1.00 76.19 518 ARG A O 1
ATOM 4078 N N . THR A 1 519 ? 2.540 2.960 4.733 1.00 74.81 519 THR A N 1
ATOM 4079 C CA . THR A 1 519 ? 1.565 3.267 3.679 1.00 74.81 519 THR A CA 1
ATOM 4080 C C . THR A 1 519 ? 0.707 4.482 4.013 1.00 74.81 519 THR A C 1
ATOM 4082 O O . THR A 1 519 ? 0.378 5.236 3.107 1.00 74.81 519 THR A O 1
ATOM 4085 N N . CYS A 1 520 ? 0.350 4.720 5.274 1.00 75.25 520 CYS A N 1
ATOM 4086 C CA . CYS A 1 520 ? -0.563 5.801 5.669 1.00 75.25 520 CYS A CA 1
ATOM 4087 C C . CYS A 1 520 ? 0.089 6.919 6.495 1.00 75.25 520 CYS A C 1
ATOM 4089 O O . CYS A 1 520 ? -0.459 8.017 6.532 1.00 75.25 520 CYS A O 1
ATOM 4091 N N . ILE A 1 521 ? 1.199 6.653 7.189 1.00 60.91 521 ILE A N 1
ATOM 4092 C CA . ILE A 1 521 ? 1.856 7.570 8.140 1.00 60.91 521 ILE A CA 1
ATOM 4093 C C . ILE A 1 521 ? 3.295 7.816 7.672 1.00 60.91 521 ILE A C 1
ATOM 4095 O O . ILE A 1 521 ? 4.256 7.399 8.318 1.00 60.91 521 ILE A O 1
ATOM 4099 N N . ASP A 1 522 ? 3.440 8.469 6.523 1.00 61.47 522 ASP A N 1
ATOM 4100 C CA . ASP A 1 522 ? 4.748 8.962 6.084 1.00 61.47 522 ASP A CA 1
ATOM 4101 C C . ASP A 1 522 ? 5.044 10.304 6.794 1.00 61.47 522 ASP A C 1
ATOM 4103 O O . ASP A 1 522 ? 5.261 10.337 8.006 1.00 61.47 522 ASP A O 1
ATOM 4107 N N . ALA A 1 523 ? 4.950 11.442 6.094 1.00 42.06 523 ALA A N 1
ATOM 4108 C CA . ALA A 1 523 ? 5.102 12.782 6.685 1.00 42.06 523 ALA A CA 1
ATOM 4109 C C . ALA A 1 523 ? 3.798 13.382 7.260 1.00 42.06 523 ALA A C 1
ATOM 4111 O O . ALA A 1 523 ? 3.838 14.282 8.100 1.00 42.06 523 ALA A O 1
ATOM 4112 N N . GLU A 1 524 ? 2.641 12.898 6.805 1.00 66.31 524 GLU A N 1
ATOM 4113 C CA . GLU A 1 524 ? 1.303 13.361 7.180 1.00 66.31 524 GLU A CA 1
ATOM 4114 C C . GLU A 1 524 ? 0.380 12.143 7.345 1.00 66.31 524 GLU A C 1
ATOM 4116 O O . GLU A 1 524 ? 0.406 11.238 6.515 1.00 66.31 524 GLU A O 1
ATOM 4121 N N . PHE A 1 525 ? -0.452 12.120 8.392 1.00 80.94 525 PHE A N 1
ATOM 4122 C CA . PHE A 1 525 ? -1.433 11.062 8.647 1.00 80.94 525 PHE A CA 1
ATOM 4123 C C . PHE A 1 525 ? -2.859 11.588 8.473 1.00 80.94 525 PHE A C 1
ATOM 4125 O O . PHE A 1 525 ? -3.426 12.233 9.363 1.00 80.94 525 PHE A O 1
ATOM 4132 N N . TRP A 1 526 ? -3.419 11.322 7.295 1.00 87.25 526 TRP A N 1
ATOM 4133 C CA . TRP A 1 526 ? -4.712 11.833 6.851 1.00 87.25 526 TRP A CA 1
ATOM 4134 C C . TRP A 1 526 ? -5.844 10.928 7.335 1.00 87.25 526 TRP A C 1
ATOM 4136 O O . TRP A 1 526 ? -6.011 9.804 6.855 1.00 87.25 526 TRP A O 1
ATOM 4146 N N . VAL A 1 527 ? -6.629 11.422 8.291 1.00 91.00 527 VAL A N 1
ATOM 4147 C CA . VAL A 1 527 ? -7.678 10.644 8.960 1.00 91.00 527 VAL A CA 1
ATOM 4148 C C . VAL A 1 527 ? -8.968 11.450 9.064 1.00 91.00 527 VAL A C 1
ATOM 4150 O O . VAL A 1 527 ? -8.973 12.591 9.530 1.00 91.00 527 VAL A O 1
ATOM 4153 N N . HIS A 1 528 ? -10.073 10.817 8.679 1.00 95.81 528 HIS A N 1
ATOM 4154 C CA . HIS A 1 528 ? -11.442 11.247 8.940 1.00 95.81 528 HIS A CA 1
ATOM 4155 C C . HIS A 1 528 ? -11.933 10.598 10.233 1.00 95.81 528 HIS A C 1
ATOM 4157 O O . HIS A 1 528 ? -12.220 9.398 10.277 1.00 95.81 528 HIS A O 1
ATOM 4163 N N . PHE A 1 529 ? -12.021 11.383 11.304 1.00 90.50 529 PHE A N 1
ATOM 4164 C CA . PHE A 1 529 ? -12.604 10.943 12.568 1.00 90.50 529 PHE A CA 1
ATOM 4165 C C . PHE A 1 529 ? -14.120 11.148 12.525 1.00 90.50 529 PHE A C 1
ATOM 4167 O O . PHE A 1 529 ? -14.602 12.269 12.712 1.00 90.50 529 PHE A O 1
ATOM 4174 N N . ILE A 1 530 ? -14.860 10.067 12.263 1.00 93.50 530 ILE A N 1
ATOM 4175 C CA . ILE A 1 530 ? -16.306 10.109 12.025 1.00 93.50 530 ILE A CA 1
ATOM 4176 C C . ILE A 1 530 ? -17.065 9.704 13.291 1.00 93.50 530 ILE A C 1
ATOM 4178 O O . ILE A 1 530 ? -16.721 8.717 13.935 1.00 93.50 530 ILE A O 1
ATOM 4182 N N . SER A 1 531 ? -18.104 10.452 13.653 1.00 90.94 531 SER A N 1
ATOM 4183 C CA . SER A 1 531 ? -19.005 10.131 14.768 1.00 90.94 531 SER A CA 1
ATOM 4184 C C . SER A 1 531 ? -20.451 10.513 14.452 1.00 90.94 531 SER A C 1
ATOM 4186 O O . SER A 1 531 ? -20.730 11.232 13.490 1.00 90.94 531 SER A O 1
ATOM 4188 N N . LYS A 1 532 ? -21.403 10.057 15.271 1.00 90.19 532 LYS A N 1
ATOM 4189 C CA . LYS A 1 532 ? -22.802 10.499 15.203 1.00 90.19 532 LYS A CA 1
ATOM 4190 C C . LYS A 1 532 ? -23.264 11.031 16.560 1.00 90.19 532 LYS A C 1
ATOM 4192 O O . LYS A 1 532 ? -23.200 10.294 17.546 1.00 90.19 532 LYS A O 1
ATOM 4197 N N . PRO A 1 533 ? -23.757 12.280 16.643 1.00 82.56 533 PRO A N 1
ATOM 4198 C CA . PRO A 1 533 ? -24.320 12.809 17.880 1.00 82.56 533 PRO A CA 1
ATOM 4199 C C . PRO A 1 533 ? -25.439 11.909 18.419 1.00 82.56 533 PRO A C 1
ATOM 4201 O O . PRO A 1 533 ? -26.358 11.546 17.687 1.00 82.56 533 PRO A O 1
ATOM 4204 N N . GLY A 1 534 ? -25.355 11.545 19.699 1.00 73.06 534 GLY A N 1
ATOM 4205 C CA . GLY A 1 534 ? -26.343 10.684 20.359 1.00 73.06 534 GLY A CA 1
ATOM 4206 C C . GLY A 1 534 ? -26.203 9.184 20.072 1.00 73.06 534 GLY A C 1
ATOM 4207 O O . GLY A 1 534 ? -26.976 8.404 20.620 1.00 73.06 534 GLY A O 1
ATOM 4208 N N . PHE A 1 535 ? -25.226 8.758 19.266 1.00 76.50 535 PHE A N 1
ATOM 4209 C CA . PHE A 1 535 ? -24.894 7.343 19.107 1.00 76.50 535 PHE A CA 1
ATOM 4210 C C . PHE A 1 535 ? -24.009 6.883 20.274 1.00 76.50 535 PHE A C 1
ATOM 4212 O O . PHE A 1 535 ? -22.925 7.425 20.480 1.00 76.50 535 PHE A O 1
ATOM 4219 N N . GLN A 1 536 ? -24.475 5.899 21.048 1.00 60.75 536 GLN A N 1
ATOM 4220 C CA . GLN A 1 536 ? -23.707 5.280 22.131 1.00 60.75 536 GLN A CA 1
ATOM 4221 C C . GLN A 1 536 ? -23.604 3.765 21.900 1.00 60.75 536 GLN A C 1
ATOM 4223 O O . GLN A 1 536 ? -24.623 3.073 21.973 1.00 60.75 536 GLN A O 1
ATOM 4228 N N . PRO A 1 537 ? -22.403 3.233 21.620 1.00 65.12 537 PRO A N 1
ATOM 4229 C CA . PRO A 1 537 ? -22.198 1.795 21.515 1.00 65.12 537 PRO A CA 1
ATOM 4230 C C . PRO A 1 537 ? -22.278 1.141 22.901 1.00 65.12 537 PRO A C 1
ATOM 4232 O O . PRO A 1 537 ? -21.881 1.731 23.907 1.00 65.12 537 PRO A O 1
ATOM 4235 N N . THR A 1 538 ? -22.796 -0.088 22.977 1.00 49.53 538 THR A N 1
ATOM 4236 C CA . THR 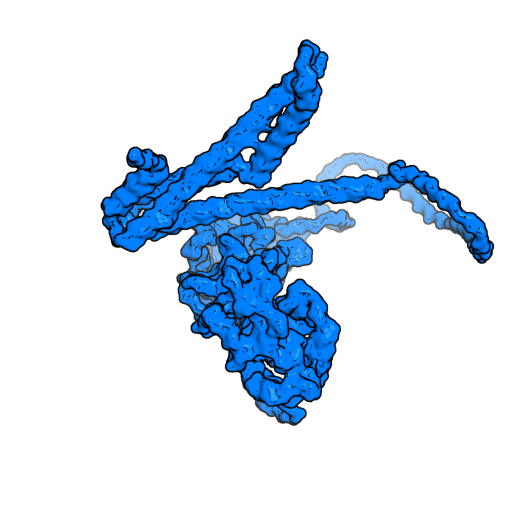A 1 538 ? -22.840 -0.835 24.242 1.00 49.53 538 THR A CA 1
ATOM 4237 C C . THR A 1 538 ? -21.472 -1.468 24.478 1.00 49.53 538 THR A C 1
ATOM 4239 O O . THR A 1 538 ? -21.112 -2.461 23.851 1.00 49.53 538 THR A O 1
ATOM 4242 N N . LEU A 1 539 ? -20.686 -0.868 25.374 1.00 48.91 539 LEU A N 1
ATOM 4243 C CA . LEU A 1 539 ? -19.389 -1.387 25.807 1.00 48.91 539 LEU A CA 1
ATOM 4244 C C . LEU A 1 539 ? -19.603 -2.418 26.923 1.00 48.91 539 LEU A C 1
ATOM 4246 O O . LEU A 1 539 ? -19.931 -2.054 28.052 1.00 48.91 539 LEU A O 1
ATOM 4250 N N . THR A 1 540 ? -19.397 -3.702 26.643 1.00 42.47 540 THR A N 1
ATOM 4251 C CA . THR A 1 540 ? -19.267 -4.718 27.702 1.00 42.47 540 THR A CA 1
ATOM 4252 C C . THR A 1 540 ? -17.816 -4.774 28.158 1.00 42.47 540 THR A C 1
ATOM 4254 O O . THR A 1 540 ? -16.965 -5.335 27.470 1.00 42.47 540 THR A O 1
ATOM 4257 N N . GLN A 1 541 ? -17.525 -4.222 29.338 1.00 38.12 541 GLN A N 1
ATOM 4258 C CA . GLN A 1 541 ? -16.336 -4.625 30.090 1.00 38.12 541 GLN A CA 1
ATOM 4259 C C . GLN A 1 541 ? -16.615 -6.001 30.701 1.00 38.12 541 GLN A C 1
ATOM 4261 O O . GLN A 1 541 ? -17.645 -6.193 31.348 1.00 38.12 541 GLN A O 1
ATOM 4266 N N . ALA A 1 542 ? -15.727 -6.970 30.479 1.00 34.09 542 ALA A N 1
ATOM 4267 C CA . ALA A 1 542 ? -15.855 -8.278 31.109 1.00 34.09 542 ALA A CA 1
ATOM 4268 C C . ALA A 1 542 ? -15.831 -8.119 32.640 1.00 34.09 542 ALA A C 1
ATOM 4270 O O . ALA A 1 542 ? -14.927 -7.495 33.197 1.00 34.09 542 ALA A O 1
ATOM 4271 N N . ALA A 1 543 ? -16.843 -8.667 33.316 1.00 29.94 543 ALA A N 1
ATOM 4272 C CA . ALA A 1 543 ? -16.926 -8.678 34.768 1.00 29.94 543 ALA A CA 1
ATOM 4273 C C . ALA A 1 543 ? -15.701 -9.389 35.367 1.00 29.94 543 ALA A C 1
ATOM 4275 O O . ALA A 1 543 ? -15.379 -10.519 34.989 1.00 29.94 543 ALA A O 1
ATOM 4276 N N . ALA A 1 544 ? -15.040 -8.733 36.324 1.00 33.81 544 ALA A N 1
ATOM 4277 C CA . ALA A 1 544 ? -13.988 -9.332 37.134 1.00 33.81 544 ALA A CA 1
ATOM 4278 C C . ALA A 1 544 ? -14.532 -10.601 37.813 1.00 33.81 544 ALA A C 1
ATOM 4280 O O . ALA A 1 544 ? -15.395 -10.527 38.687 1.00 33.81 544 ALA A O 1
ATOM 4281 N N . THR A 1 545 ? -14.057 -11.767 37.377 1.00 26.33 545 THR A N 1
ATOM 4282 C CA . THR A 1 545 ? -14.422 -13.069 37.953 1.00 26.33 545 THR A CA 1
ATOM 4283 C C . THR A 1 545 ? -13.299 -13.523 38.898 1.00 26.33 545 THR A C 1
ATOM 4285 O O . THR A 1 545 ? -12.132 -13.285 38.577 1.00 26.33 545 THR A O 1
ATOM 4288 N N . PRO A 1 546 ? -13.604 -14.117 40.073 1.00 31.38 546 PRO A N 1
ATOM 4289 C CA . PRO A 1 546 ? -12.609 -14.411 41.103 1.00 31.38 546 PRO A CA 1
ATOM 4290 C C . PRO A 1 546 ? -11.589 -15.451 40.633 1.00 31.38 546 PRO A C 1
ATOM 4292 O O . PRO A 1 546 ? -11.925 -16.366 39.883 1.00 31.38 546 PRO A O 1
ATOM 4295 N N . ALA A 1 547 ? -10.355 -15.305 41.115 1.00 36.03 547 ALA A N 1
ATOM 4296 C CA . ALA A 1 547 ? -9.206 -16.139 40.779 1.00 36.03 547 ALA A CA 1
ATOM 4297 C C . ALA A 1 547 ? -9.481 -17.653 40.941 1.00 36.03 547 ALA A C 1
ATOM 4299 O O . ALA A 1 547 ? -9.816 -18.089 42.047 1.00 36.03 547 ALA A O 1
ATOM 4300 N N . PRO A 1 548 ? -9.287 -18.471 39.888 1.00 30.69 548 PRO A N 1
ATOM 4301 C CA . PRO A 1 548 ? -9.202 -19.922 40.008 1.00 30.69 548 PRO A CA 1
ATOM 4302 C C . PRO A 1 548 ? -7.776 -20.349 40.390 1.00 30.69 548 PRO A C 1
ATOM 4304 O O . PRO A 1 548 ? -6.797 -19.810 39.879 1.00 30.69 548 PRO A O 1
ATOM 4307 N N . GLN A 1 549 ? -7.680 -21.317 41.303 1.00 29.00 549 GLN A N 1
ATOM 4308 C CA . GLN A 1 549 ? -6.434 -21.861 41.851 1.00 29.00 549 GLN A CA 1
ATOM 4309 C C . GLN A 1 549 ? -5.553 -22.563 40.800 1.00 29.00 549 GLN A C 1
ATOM 4311 O O . GLN A 1 549 ? -6.053 -23.195 39.870 1.00 29.00 549 GLN A O 1
ATOM 4316 N N . GLU A 1 550 ? -4.236 -22.452 41.007 1.00 37.81 550 GLU A N 1
ATOM 4317 C CA . GLU A 1 550 ? -3.135 -22.930 40.159 1.00 37.81 550 GLU A CA 1
ATOM 4318 C C . GLU A 1 550 ? -3.148 -24.438 39.850 1.00 37.81 550 GLU A C 1
ATOM 4320 O O . GLU A 1 550 ? -3.292 -25.267 40.753 1.00 37.81 550 GLU A O 1
ATOM 4325 N N . PRO A 1 551 ? -2.773 -24.798 38.611 1.00 32.88 551 PRO A N 1
ATOM 4326 C CA . PRO A 1 551 ? -1.867 -25.899 38.336 1.00 32.88 551 PRO A CA 1
ATOM 4327 C C . PRO A 1 551 ? -0.494 -25.358 37.906 1.00 32.88 551 PRO A C 1
ATOM 4329 O O . PRO A 1 551 ? -0.358 -24.489 37.049 1.00 32.88 551 PRO A O 1
ATOM 4332 N N . THR A 1 552 ? 0.534 -25.903 38.538 1.00 40.75 552 THR A N 1
ATOM 4333 C CA . THR A 1 552 ? 1.956 -25.573 38.430 1.00 40.75 552 THR A CA 1
ATOM 4334 C C . THR A 1 552 ? 2.521 -25.688 37.007 1.00 40.75 552 THR A C 1
ATOM 4336 O O . THR A 1 552 ? 2.559 -26.796 36.474 1.00 40.75 552 THR A O 1
ATOM 4339 N N . GLN A 1 553 ? 2.993 -24.565 36.449 1.00 32.09 553 GLN A N 1
ATOM 4340 C CA . GLN A 1 553 ? 4.264 -24.313 35.720 1.00 32.09 553 GLN A CA 1
ATOM 4341 C C . GLN A 1 553 ? 4.081 -23.045 34.842 1.00 32.09 553 GLN A C 1
ATOM 4343 O O . GLN A 1 553 ? 3.132 -22.986 34.060 1.00 32.09 553 GLN A O 1
ATOM 4348 N N . PRO A 1 554 ? 4.928 -22.004 34.964 1.00 30.98 554 PRO A N 1
ATOM 4349 C CA . PRO A 1 554 ? 4.718 -20.729 34.281 1.00 30.98 554 PRO A CA 1
ATOM 4350 C C . PRO A 1 554 ? 5.078 -20.825 32.790 1.00 30.98 554 PRO A C 1
ATOM 4352 O O . PRO A 1 554 ? 6.230 -21.070 32.444 1.00 30.98 554 PRO A O 1
ATOM 4355 N N . CYS A 1 555 ? 4.127 -20.556 31.891 1.00 33.91 555 CYS A N 1
ATOM 4356 C CA . CYS A 1 555 ? 4.457 -20.176 30.516 1.00 33.91 555 CYS A CA 1
ATOM 4357 C C . CYS A 1 555 ? 5.050 -18.763 30.551 1.00 33.91 555 CYS A C 1
ATOM 4359 O O . CYS A 1 555 ? 4.329 -17.766 30.547 1.00 33.91 555 CYS A O 1
ATOM 4361 N N . THR A 1 556 ? 6.370 -18.666 30.659 1.00 46.53 556 THR A N 1
ATOM 4362 C CA . THR A 1 556 ? 7.081 -17.398 30.533 1.00 46.53 556 THR A CA 1
ATOM 4363 C C . THR A 1 556 ? 7.109 -16.981 29.063 1.00 46.53 556 THR A C 1
ATOM 4365 O O . THR A 1 556 ? 7.553 -17.749 28.216 1.00 46.53 556 THR A O 1
ATOM 4368 N N . ASN A 1 557 ? 6.722 -15.736 28.758 1.00 60.31 557 ASN A N 1
ATOM 4369 C CA . ASN A 1 557 ? 6.912 -15.070 27.451 1.00 60.31 557 ASN A CA 1
ATOM 4370 C C . ASN A 1 557 ? 8.403 -14.888 27.059 1.00 60.31 557 ASN A C 1
ATOM 4372 O O . ASN A 1 557 ? 8.739 -14.057 26.220 1.00 60.31 557 ASN A O 1
ATOM 4376 N N . PHE A 1 558 ? 9.308 -15.622 27.702 1.00 76.19 558 PHE A N 1
ATOM 4377 C CA . PHE A 1 558 ? 10.751 -15.493 27.624 1.00 76.19 558 PHE A CA 1
ATOM 4378 C C . PHE A 1 558 ? 11.376 -16.878 27.514 1.00 76.19 558 PHE A C 1
ATOM 4380 O O . PHE A 1 558 ? 10.959 -17.801 28.217 1.00 76.19 558 PHE A O 1
ATOM 4387 N N . ILE A 1 559 ? 12.393 -16.991 26.662 1.00 88.00 559 ILE A N 1
ATOM 4388 C CA . ILE A 1 559 ? 13.235 -18.176 26.547 1.00 88.00 559 ILE A CA 1
ATOM 4389 C C . ILE A 1 559 ? 14.354 -18.107 27.592 1.00 88.00 559 ILE A C 1
ATOM 4391 O O . ILE A 1 559 ? 15.000 -17.067 27.756 1.00 88.00 559 ILE A O 1
ATOM 4395 N N . THR A 1 560 ? 14.585 -19.195 28.327 1.00 90.69 560 THR A N 1
ATOM 4396 C CA . THR A 1 560 ? 15.737 -19.281 29.237 1.00 90.69 560 THR A CA 1
ATOM 4397 C C . THR A 1 560 ? 17.010 -19.623 28.467 1.00 90.69 560 THR A C 1
ATOM 4399 O O . THR A 1 560 ? 16.961 -20.165 27.360 1.00 90.69 560 THR A O 1
ATOM 4402 N N . VAL A 1 561 ? 18.174 -19.338 29.056 1.00 89.44 561 VAL A N 1
ATOM 4403 C CA . VAL A 1 561 ? 19.453 -19.706 28.433 1.00 89.44 561 VAL A CA 1
ATOM 4404 C C . VAL A 1 561 ? 19.567 -21.226 28.274 1.00 89.44 561 VAL A C 1
ATOM 4406 O O . VAL A 1 561 ? 20.060 -21.699 27.257 1.00 89.44 561 VAL A O 1
ATOM 4409 N N . GLU A 1 562 ? 19.035 -22.005 29.219 1.00 92.56 562 GLU A N 1
ATOM 4410 C CA . GLU A 1 562 ? 19.011 -23.469 29.154 1.00 92.56 562 GLU A CA 1
ATOM 4411 C C . GLU A 1 562 ? 18.147 -23.962 27.994 1.00 92.56 562 GLU A C 1
ATOM 4413 O O . GLU A 1 562 ? 18.558 -24.869 27.274 1.00 92.56 562 GLU A O 1
ATOM 4418 N N . GLN A 1 563 ? 16.978 -23.352 27.779 1.00 94.19 563 GLN A N 1
ATOM 4419 C CA . GLN A 1 563 ? 16.127 -23.668 26.632 1.00 94.19 563 GLN A CA 1
ATOM 4420 C C . GLN A 1 563 ? 16.839 -23.333 25.317 1.00 94.19 563 GLN A C 1
ATOM 4422 O O . GLN A 1 563 ? 16.831 -24.141 24.392 1.00 94.19 563 GLN A O 1
ATOM 4427 N N . LEU A 1 564 ? 17.513 -22.183 25.242 1.00 93.44 564 LEU A N 1
ATOM 4428 C CA . LEU A 1 564 ? 18.264 -21.788 24.052 1.00 93.44 564 LEU A CA 1
ATOM 4429 C C . LEU A 1 564 ? 19.438 -22.745 23.763 1.00 93.44 564 LEU A C 1
ATOM 4431 O O . LEU A 1 564 ? 19.624 -23.145 22.616 1.00 93.44 564 LEU A O 1
ATOM 4435 N N . ILE A 1 565 ? 20.171 -23.182 24.795 1.00 93.44 565 ILE A N 1
ATOM 4436 C CA . ILE A 1 565 ? 21.234 -24.200 24.691 1.00 93.44 565 ILE A CA 1
ATOM 4437 C C . ILE A 1 565 ? 20.664 -25.540 24.206 1.00 93.44 565 ILE A C 1
ATOM 4439 O O . ILE A 1 565 ? 21.244 -26.178 23.331 1.00 93.44 565 ILE A O 1
ATOM 4443 N N . GLN A 1 566 ? 19.517 -25.973 24.737 1.00 93.62 566 GLN A N 1
ATOM 4444 C CA . GLN A 1 566 ? 18.880 -27.228 24.319 1.00 93.62 566 GLN A CA 1
ATOM 4445 C C . GLN A 1 566 ? 18.459 -27.214 22.844 1.00 93.62 566 GLN A C 1
ATOM 4447 O O . GLN A 1 566 ? 18.507 -28.256 22.191 1.00 93.62 566 GLN A O 1
ATOM 4452 N N . ILE A 1 567 ? 18.055 -26.052 22.321 1.00 94.00 567 ILE A N 1
ATOM 4453 C CA . ILE A 1 567 ? 17.657 -25.891 20.918 1.00 94.00 567 ILE A CA 1
ATOM 4454 C C . ILE A 1 567 ? 18.878 -25.817 20.000 1.00 94.00 567 ILE A C 1
ATOM 4456 O O . ILE A 1 567 ? 18.908 -26.513 18.985 1.00 94.00 567 ILE A O 1
ATOM 4460 N N . ALA A 1 568 ? 19.878 -25.003 20.355 1.00 92.75 568 ALA A N 1
ATOM 4461 C CA . ALA A 1 568 ? 21.087 -24.811 19.552 1.00 92.75 568 ALA A CA 1
ATOM 4462 C C . ALA A 1 568 ? 21.991 -26.056 19.530 1.00 92.75 568 ALA A C 1
ATOM 4464 O O . ALA A 1 568 ? 22.689 -26.301 18.548 1.00 92.75 568 ALA A O 1
ATOM 4465 N N . GLY A 1 569 ? 21.939 -26.875 20.582 1.00 90.44 569 GLY A N 1
ATOM 4466 C CA . GLY A 1 569 ? 22.734 -28.088 20.728 1.00 90.44 569 GLY A CA 1
ATOM 4467 C C . GLY A 1 569 ? 23.933 -27.911 21.670 1.00 90.44 569 GLY A C 1
ATOM 4468 O O . GLY A 1 569 ? 24.294 -26.793 22.036 1.00 90.44 569 GLY A O 1
ATOM 4469 N N . PRO A 1 570 ? 24.560 -29.025 22.091 1.00 87.00 570 PRO A N 1
ATOM 4470 C CA . PRO A 1 570 ? 25.586 -29.024 23.138 1.00 87.00 570 PRO A CA 1
ATOM 4471 C C . PRO A 1 570 ? 26.883 -28.306 22.742 1.00 87.00 570 PRO A C 1
ATOM 4473 O O . PRO A 1 570 ? 27.590 -27.823 23.625 1.00 87.00 570 PRO A O 1
ATOM 4476 N N . ASP A 1 571 ? 27.173 -28.226 21.442 1.00 88.88 571 ASP A N 1
ATOM 4477 C CA . ASP A 1 571 ? 28.395 -27.617 20.908 1.00 88.88 571 ASP A CA 1
ATOM 4478 C C . ASP A 1 571 ? 28.300 -26.083 20.792 1.00 88.88 571 ASP A C 1
ATOM 4480 O O . ASP A 1 571 ? 29.319 -25.412 20.615 1.00 88.88 571 ASP A O 1
ATOM 4484 N N . ALA A 1 572 ? 27.097 -25.513 20.947 1.00 91.31 572 ALA A N 1
ATOM 4485 C CA . ALA A 1 572 ? 26.868 -24.076 20.852 1.00 91.31 572 ALA A CA 1
ATOM 4486 C C . ALA A 1 572 ? 27.636 -23.299 21.947 1.00 91.31 572 ALA A C 1
ATOM 4488 O O . ALA A 1 572 ? 27.778 -23.773 23.083 1.00 91.31 572 ALA A O 1
ATOM 4489 N N . PRO A 1 573 ? 28.115 -22.070 21.667 1.00 92.69 573 PRO A N 1
ATOM 4490 C CA . PRO A 1 573 ? 28.955 -21.313 22.591 1.00 92.69 573 PRO A CA 1
ATOM 4491 C C . PRO A 1 573 ? 28.143 -20.792 23.787 1.00 92.69 573 PRO A C 1
ATOM 4493 O O . PRO A 1 573 ? 27.604 -19.686 23.764 1.00 92.69 573 PRO A O 1
ATOM 4496 N N . GLN A 1 574 ? 28.089 -21.580 24.863 1.00 90.69 574 GLN A N 1
ATOM 4497 C CA . GLN A 1 574 ? 27.212 -21.343 26.020 1.00 90.69 574 GLN A CA 1
ATOM 4498 C C . GLN A 1 574 ? 27.372 -19.953 26.652 1.00 90.69 574 GLN A C 1
ATOM 4500 O O . GLN A 1 574 ? 26.375 -19.315 26.983 1.00 90.69 574 GLN A O 1
ATOM 4505 N N . GLN A 1 575 ? 28.605 -19.445 26.771 1.00 88.44 575 GLN A N 1
ATOM 4506 C CA . GLN A 1 575 ? 28.843 -18.094 27.293 1.00 88.44 575 GLN A CA 1
ATOM 4507 C C . GLN A 1 575 ? 28.160 -17.025 26.427 1.00 88.44 575 GLN A C 1
ATOM 4509 O O . GLN A 1 575 ? 27.501 -16.129 26.948 1.00 88.44 575 GLN A O 1
ATOM 4514 N N . ARG A 1 576 ? 28.262 -17.142 25.100 1.00 91.12 576 ARG A N 1
ATOM 4515 C CA . ARG A 1 576 ? 27.624 -16.206 24.171 1.00 91.12 576 ARG A CA 1
ATOM 4516 C C . ARG A 1 576 ? 26.105 -16.316 24.233 1.00 91.12 576 ARG A C 1
ATOM 4518 O O . ARG A 1 576 ? 25.426 -15.298 24.220 1.00 91.12 576 ARG A O 1
ATOM 4525 N N . LEU A 1 577 ? 25.564 -17.529 24.339 1.00 92.31 577 LEU A N 1
ATOM 4526 C CA . LEU A 1 577 ? 24.126 -17.722 24.531 1.00 92.31 577 LEU A CA 1
ATOM 4527 C C . LEU A 1 577 ? 23.642 -17.030 25.808 1.00 92.31 577 LEU A C 1
ATOM 4529 O O . LEU A 1 577 ? 22.626 -16.340 25.774 1.00 92.31 577 LEU A O 1
ATOM 4533 N N . HIS A 1 578 ? 24.398 -17.127 26.903 1.00 87.75 578 HIS A N 1
ATOM 4534 C CA . HIS A 1 578 ? 24.097 -16.415 28.144 1.00 87.75 578 HIS A CA 1
ATOM 4535 C C . HIS A 1 578 ? 24.108 -14.888 27.958 1.00 87.75 578 HIS A C 1
ATOM 4537 O O . HIS A 1 578 ? 23.200 -14.204 28.425 1.00 87.75 578 HIS A O 1
ATOM 4543 N N . GLU A 1 579 ? 25.094 -14.347 27.240 1.00 85.50 579 GLU A N 1
ATOM 4544 C CA . GLU A 1 579 ? 25.194 -12.910 26.936 1.00 85.50 579 GLU A CA 1
ATOM 4545 C C . GLU A 1 579 ? 24.065 -12.412 26.014 1.00 85.50 579 GLU A C 1
ATOM 4547 O O . GLU A 1 579 ? 23.553 -11.307 26.200 1.00 85.50 579 GLU A O 1
ATOM 4552 N N . LEU A 1 580 ? 23.645 -13.221 25.037 1.00 88.88 580 LEU A N 1
ATOM 4553 C CA . LEU A 1 580 ? 22.618 -12.857 24.058 1.00 88.88 580 LEU A CA 1
ATOM 4554 C C . LEU A 1 580 ? 21.190 -13.040 24.578 1.00 88.88 580 LEU A C 1
ATOM 4556 O O . LEU A 1 580 ? 20.304 -12.305 24.145 1.00 88.88 580 LEU A O 1
ATOM 4560 N N . THR A 1 581 ? 20.948 -13.982 25.495 1.00 88.31 581 THR A N 1
ATOM 4561 C CA . THR A 1 581 ? 19.597 -14.347 25.969 1.00 88.31 581 THR A CA 1
ATOM 4562 C C . THR A 1 581 ? 18.766 -13.142 26.445 1.00 88.31 581 THR A C 1
ATOM 4564 O O . THR A 1 581 ? 17.606 -13.035 26.038 1.00 88.31 581 THR A O 1
ATOM 4567 N N . PRO A 1 582 ? 19.303 -12.180 27.227 1.00 81.62 582 PRO A N 1
ATOM 4568 C CA . PRO A 1 582 ? 18.557 -10.972 27.582 1.00 81.62 582 PRO A CA 1
ATOM 4569 C C . PRO A 1 582 ? 18.131 -10.154 26.355 1.00 81.62 582 PRO A C 1
ATOM 4571 O O . PRO A 1 582 ? 16.985 -9.711 26.271 1.00 81.62 582 PRO A O 1
ATOM 4574 N N . GLY A 1 583 ? 19.029 -9.998 25.377 1.00 80.94 583 GLY A N 1
ATOM 4575 C CA . GLY A 1 583 ? 18.742 -9.315 24.116 1.00 80.94 583 GLY A CA 1
ATOM 4576 C C . GLY A 1 583 ? 17.728 -10.071 23.258 1.00 80.94 583 GLY A C 1
ATOM 4577 O O . GLY A 1 583 ? 16.879 -9.442 22.628 1.00 80.94 583 GLY A O 1
ATOM 4578 N N . VAL A 1 584 ? 17.764 -11.409 23.270 1.00 87.25 584 VAL A N 1
ATOM 4579 C CA . VAL A 1 584 ? 16.774 -12.270 22.598 1.00 87.25 584 VAL A CA 1
ATOM 4580 C C . VAL A 1 584 ? 15.406 -12.025 23.205 1.00 87.25 584 VAL A C 1
ATOM 4582 O O . VAL A 1 584 ? 14.497 -11.634 22.489 1.00 87.25 584 VAL A O 1
ATOM 4585 N N . ASN A 1 585 ? 15.270 -12.112 24.523 1.00 85.56 585 ASN A N 1
ATOM 4586 C CA . ASN A 1 585 ? 14.005 -11.865 25.215 1.00 85.56 585 ASN A CA 1
ATOM 4587 C C . ASN A 1 585 ? 13.464 -10.441 25.017 1.00 85.56 585 ASN A C 1
ATOM 4589 O O . ASN A 1 585 ? 12.259 -10.250 24.820 1.00 85.56 585 ASN A O 1
ATOM 4593 N N . GLN A 1 586 ? 14.349 -9.441 25.000 1.00 75.50 586 GLN A N 1
ATOM 4594 C CA . GLN A 1 586 ? 13.974 -8.067 24.672 1.00 75.50 586 GLN A CA 1
ATOM 4595 C C . GLN A 1 586 ? 13.464 -7.955 23.231 1.00 75.50 586 GLN A C 1
ATOM 4597 O O . GLN A 1 586 ? 12.473 -7.273 22.981 1.00 75.50 586 GLN A O 1
ATOM 4602 N N . THR A 1 587 ? 14.119 -8.637 22.294 1.00 81.44 587 THR A N 1
ATOM 4603 C CA . THR A 1 587 ? 13.754 -8.664 20.873 1.00 81.44 587 THR A CA 1
ATOM 4604 C C . THR A 1 587 ? 12.424 -9.383 20.658 1.00 81.44 587 THR A C 1
ATOM 4606 O O . THR A 1 587 ? 11.544 -8.829 20.004 1.00 81.44 587 THR A O 1
ATOM 4609 N N . LEU A 1 588 ? 12.230 -10.553 21.274 1.00 84.94 588 LEU A N 1
ATOM 4610 C CA . LEU A 1 588 ? 10.972 -11.301 21.230 1.00 84.94 588 LEU A CA 1
ATOM 4611 C C . LEU A 1 588 ? 9.798 -10.438 21.711 1.00 84.94 588 LEU A C 1
ATOM 4613 O O . LEU A 1 588 ? 8.754 -10.383 21.069 1.00 84.94 588 LEU A O 1
ATOM 4617 N N . THR A 1 589 ? 10.004 -9.696 22.803 1.00 76.50 589 THR A N 1
ATOM 4618 C CA . THR A 1 589 ? 9.009 -8.750 23.328 1.00 76.50 589 THR A CA 1
ATOM 4619 C C . THR A 1 589 ? 8.779 -7.580 22.374 1.00 76.50 589 THR A C 1
ATOM 4621 O O . THR A 1 589 ? 7.634 -7.245 22.086 1.00 76.50 589 THR A O 1
ATOM 4624 N N . ARG A 1 590 ? 9.856 -6.951 21.880 1.00 71.50 590 ARG A N 1
ATOM 4625 C CA . ARG A 1 590 ? 9.793 -5.748 21.036 1.00 71.50 590 ARG A CA 1
ATOM 4626 C C . ARG A 1 590 ? 9.038 -5.987 19.730 1.00 71.50 590 ARG A C 1
ATOM 4628 O O . ARG A 1 590 ? 8.322 -5.091 19.302 1.00 71.50 590 ARG A O 1
ATOM 4635 N N . TYR A 1 591 ? 9.210 -7.161 19.128 1.00 73.19 591 TYR A N 1
ATOM 4636 C CA . TYR A 1 591 ? 8.652 -7.510 17.816 1.00 73.19 591 TYR A CA 1
ATOM 4637 C C . TYR A 1 591 ? 7.506 -8.533 17.904 1.00 73.19 591 TYR A C 1
ATOM 4639 O O . TYR A 1 591 ? 7.212 -9.249 16.949 1.00 73.19 591 TYR A O 1
ATOM 4647 N N . GLU A 1 592 ? 6.878 -8.641 19.080 1.00 79.06 592 GLU A N 1
ATOM 4648 C CA . GLU A 1 592 ? 5.718 -9.505 19.341 1.00 79.06 592 GLU A CA 1
ATOM 4649 C C . GLU A 1 592 ? 5.889 -10.977 18.919 1.00 79.06 592 GLU A C 1
ATOM 4651 O O . GLU A 1 592 ? 4.937 -11.672 18.548 1.00 79.06 592 GLU A O 1
ATOM 4656 N N . ILE A 1 593 ? 7.107 -11.497 19.030 1.00 84.75 593 ILE A N 1
ATOM 4657 C CA . ILE A 1 593 ? 7.425 -12.912 18.837 1.00 84.75 593 ILE A CA 1
ATOM 4658 C C . ILE A 1 593 ? 7.125 -13.619 20.165 1.00 84.75 593 ILE A C 1
ATOM 4660 O O . ILE A 1 593 ? 8.016 -14.014 20.909 1.00 84.75 593 ILE A O 1
ATOM 4664 N N . ASN A 1 594 ? 5.840 -13.661 20.519 1.00 83.19 594 ASN A N 1
ATOM 4665 C CA . ASN A 1 594 ? 5.373 -13.844 21.897 1.00 83.19 594 ASN A CA 1
ATOM 4666 C C . ASN A 1 594 ? 4.472 -15.072 22.109 1.00 83.19 594 ASN A C 1
ATOM 4668 O O . ASN A 1 594 ? 3.971 -15.275 23.211 1.00 83.19 594 ASN A O 1
ATOM 4672 N N . THR A 1 595 ? 4.280 -15.907 21.086 1.00 86.50 595 THR A N 1
ATOM 4673 C CA . THR A 1 595 ? 3.677 -17.238 21.239 1.00 86.50 595 THR A CA 1
ATOM 4674 C C . THR A 1 595 ? 4.778 -18.300 21.232 1.00 86.50 595 THR A C 1
ATOM 4676 O O . THR A 1 595 ? 5.793 -18.101 20.556 1.00 86.50 595 THR A O 1
ATOM 4679 N N . PRO A 1 596 ? 4.604 -19.448 21.915 1.00 89.69 596 PRO A N 1
ATOM 4680 C CA . PRO A 1 596 ? 5.589 -20.531 21.883 1.00 89.69 596 PRO A CA 1
ATOM 4681 C C . PRO A 1 596 ? 5.993 -20.931 20.459 1.00 89.69 596 PRO A C 1
ATOM 4683 O O . PRO A 1 596 ? 7.174 -21.108 20.178 1.00 89.69 596 PRO A O 1
ATOM 4686 N N . LEU A 1 597 ? 5.022 -20.968 19.540 1.00 92.81 597 LEU A N 1
ATOM 4687 C CA . LEU A 1 597 ? 5.250 -21.313 18.143 1.00 92.81 597 LEU A CA 1
ATOM 4688 C C . LEU A 1 597 ? 6.057 -20.242 17.392 1.00 92.81 597 LEU A C 1
ATOM 4690 O O . LEU A 1 597 ? 7.004 -20.578 16.684 1.00 92.81 597 LEU A O 1
ATOM 4694 N N . ARG A 1 598 ? 5.746 -18.952 17.583 1.00 94.44 598 ARG A N 1
ATOM 4695 C CA . ARG A 1 598 ? 6.534 -17.846 17.008 1.00 94.44 598 ARG A CA 1
ATOM 4696 C C . ARG A 1 598 ? 7.968 -17.865 17.511 1.00 94.44 598 ARG A C 1
ATOM 4698 O O . ARG A 1 598 ? 8.890 -17.738 16.712 1.00 94.44 598 ARG A O 1
ATOM 4705 N N . ILE A 1 599 ? 8.153 -18.061 18.818 1.00 95.31 599 ILE A N 1
ATOM 4706 C CA . ILE A 1 599 ? 9.479 -18.178 19.431 1.00 95.31 599 ILE A CA 1
ATOM 4707 C C . ILE A 1 599 ? 10.203 -19.388 18.836 1.00 95.31 599 ILE A C 1
ATOM 4709 O O . ILE A 1 599 ? 11.360 -19.265 18.445 1.00 95.31 599 ILE A O 1
ATOM 4713 N N . ALA A 1 600 ? 9.528 -20.531 18.687 1.00 96.75 600 ALA A N 1
ATOM 4714 C CA . ALA A 1 600 ? 10.123 -21.726 18.102 1.00 96.75 600 ALA A CA 1
ATOM 4715 C C . ALA A 1 600 ? 10.613 -21.489 16.667 1.00 96.75 600 ALA A C 1
ATOM 4717 O O . ALA A 1 600 ? 11.755 -21.823 16.343 1.00 96.75 600 ALA A O 1
ATOM 4718 N N . HIS A 1 601 ? 9.786 -20.862 15.826 1.00 97.62 601 HIS A N 1
ATOM 4719 C CA . HIS A 1 601 ? 10.166 -20.492 14.463 1.00 97.62 601 HIS A CA 1
ATOM 4720 C C . HIS A 1 601 ? 11.311 -19.483 14.446 1.00 97.62 601 HIS A C 1
ATOM 4722 O O . HIS A 1 601 ? 12.326 -19.750 13.808 1.00 97.62 601 HIS A O 1
ATOM 4728 N N . PHE A 1 602 ? 11.220 -18.384 15.193 1.00 97.50 602 PHE A N 1
ATOM 4729 C CA . PHE A 1 602 ? 12.276 -17.373 15.240 1.00 97.50 602 PHE A CA 1
ATOM 4730 C C . PHE A 1 602 ? 13.618 -17.962 15.681 1.00 97.50 602 PHE A C 1
ATOM 4732 O O . PHE A 1 602 ? 14.613 -17.824 14.968 1.00 97.50 602 PHE A O 1
ATOM 4739 N N . ILE A 1 603 ? 13.636 -18.683 16.809 1.00 96.94 603 ILE A N 1
ATOM 4740 C CA . ILE A 1 603 ? 14.849 -19.307 17.344 1.00 96.94 603 ILE A CA 1
ATOM 4741 C C . ILE A 1 603 ? 15.409 -20.334 16.358 1.00 96.94 603 ILE A C 1
ATOM 4743 O O . ILE A 1 603 ? 16.622 -20.373 16.165 1.00 96.94 603 ILE A O 1
ATOM 4747 N N . SER A 1 604 ? 14.562 -21.117 15.679 1.00 96.94 604 SER A N 1
ATOM 4748 C CA . SER A 1 604 ? 15.032 -22.089 14.683 1.00 96.94 604 SER A CA 1
ATOM 4749 C C . SER A 1 604 ? 15.772 -21.441 13.514 1.00 96.94 604 SER A C 1
ATOM 4751 O O . SER A 1 604 ? 16.810 -21.946 13.089 1.00 96.94 604 SER A O 1
ATOM 4753 N N . GLN A 1 605 ? 15.273 -20.302 13.028 1.00 97.81 605 GLN A N 1
ATOM 4754 C CA . GLN A 1 605 ? 15.868 -19.608 11.894 1.00 97.81 605 GLN A CA 1
ATOM 4755 C C . GLN A 1 605 ? 17.179 -18.944 12.300 1.00 97.81 605 GLN A C 1
ATOM 4757 O O . GLN A 1 605 ? 18.188 -19.182 11.646 1.00 97.81 605 GLN A O 1
ATOM 4762 N N . VAL A 1 606 ? 17.208 -18.195 13.409 1.00 96.62 606 VAL A N 1
ATOM 4763 C CA . VAL A 1 606 ? 18.461 -17.565 13.857 1.00 96.62 606 VAL A CA 1
ATOM 4764 C C . VAL A 1 606 ? 19.517 -18.607 14.210 1.00 96.62 606 VAL A C 1
ATOM 4766 O O . VAL A 1 606 ? 20.676 -18.413 13.875 1.00 96.62 606 VAL A O 1
ATOM 4769 N N . THR A 1 607 ? 19.133 -19.746 14.798 1.00 96.19 607 THR A N 1
ATOM 4770 C CA . THR A 1 607 ? 20.074 -20.842 15.090 1.00 96.19 607 THR A CA 1
ATOM 4771 C C . THR A 1 607 ? 20.753 -21.338 13.814 1.00 96.19 607 THR A C 1
ATOM 4773 O O . THR A 1 607 ? 21.957 -21.570 13.829 1.00 96.19 607 THR A O 1
ATOM 4776 N N . HIS A 1 608 ? 20.016 -21.448 12.708 1.00 96.25 608 HIS A N 1
ATOM 4777 C CA . HIS A 1 608 ? 20.589 -21.820 11.419 1.00 96.25 608 HIS A CA 1
ATOM 4778 C C . HIS A 1 608 ? 21.455 -20.702 10.812 1.00 96.25 608 HIS A C 1
ATOM 4780 O O . HIS A 1 608 ? 22.598 -20.951 10.440 1.00 96.25 608 HIS A O 1
ATOM 4786 N N . GLU A 1 609 ? 20.947 -19.466 10.742 1.00 94.94 609 GLU A N 1
ATOM 4787 C CA . GLU A 1 609 ? 21.639 -18.343 10.079 1.00 94.94 609 GLU A CA 1
ATOM 4788 C C . GLU A 1 609 ? 22.992 -17.997 10.716 1.00 94.94 609 GLU A C 1
ATOM 4790 O O . GLU A 1 609 ? 23.927 -17.589 10.030 1.00 94.94 609 GLU A O 1
ATOM 4795 N N . CYS A 1 610 ? 23.120 -18.151 12.035 1.00 93.06 610 CYS A N 1
ATOM 4796 C CA . CYS A 1 610 ? 24.347 -17.813 12.758 1.00 93.06 610 CYS A CA 1
ATOM 4797 C C . CYS A 1 610 ? 25.203 -19.029 13.141 1.00 93.06 610 CYS A C 1
ATOM 4799 O O . CYS A 1 610 ? 26.044 -18.921 14.039 1.00 93.06 610 CYS A O 1
ATOM 4801 N N . ASP A 1 611 ? 24.986 -20.169 12.473 1.00 93.62 611 ASP A N 1
ATOM 4802 C CA . ASP A 1 611 ? 25.707 -21.428 12.698 1.00 93.62 611 ASP A CA 1
ATOM 4803 C C . ASP A 1 611 ? 25.708 -21.825 14.181 1.00 93.62 611 ASP A C 1
ATOM 4805 O O . ASP A 1 611 ? 26.724 -21.764 14.866 1.00 93.62 611 ASP A O 1
ATOM 4809 N N . CYS A 1 612 ? 24.533 -22.114 14.741 1.00 92.69 612 CYS A N 1
ATOM 4810 C CA . CYS A 1 612 ? 24.346 -22.401 16.170 1.00 92.69 612 CYS A CA 1
ATOM 4811 C C . CYS A 1 612 ? 24.963 -21.341 17.095 1.00 92.69 612 CYS A C 1
ATOM 4813 O O . CYS A 1 612 ? 25.484 -21.660 18.165 1.00 92.69 612 CYS A O 1
ATOM 4815 N N . PHE A 1 613 ? 24.891 -20.068 16.702 1.00 93.75 613 PHE A N 1
ATOM 4816 C CA . PHE A 1 613 ? 25.484 -18.935 17.411 1.00 93.75 613 PHE A CA 1
ATOM 4817 C C . PHE A 1 613 ? 27.017 -18.919 17.419 1.00 93.75 613 PHE A C 1
ATOM 4819 O O . PHE A 1 613 ? 27.596 -18.120 18.159 1.00 93.75 613 PHE A O 1
ATOM 4826 N N . HIS A 1 614 ? 27.705 -19.717 16.595 1.00 91.25 614 HIS A N 1
ATOM 4827 C CA . HIS A 1 614 ? 29.157 -19.635 16.412 1.00 91.25 614 HIS A CA 1
ATOM 4828 C C . HIS A 1 614 ? 29.580 -18.388 15.626 1.00 91.25 614 HIS A C 1
ATOM 4830 O O . HIS A 1 614 ? 30.600 -17.779 15.979 1.00 91.25 614 HIS A O 1
ATOM 4836 N N . ALA A 1 615 ? 28.783 -17.960 14.643 1.00 91.31 615 ALA A N 1
ATOM 4837 C CA . ALA A 1 615 ? 29.119 -16.889 13.710 1.00 91.31 615 ALA A CA 1
ATOM 4838 C C . ALA A 1 615 ? 28.268 -15.628 13.935 1.00 91.31 615 ALA A C 1
ATOM 4840 O O . ALA A 1 615 ? 27.078 -15.611 13.648 1.00 91.31 615 ALA A O 1
ATOM 4841 N N . MET A 1 616 ? 28.883 -14.537 14.407 1.00 92.81 616 MET A N 1
ATOM 4842 C CA . MET A 1 616 ? 28.242 -13.204 14.449 1.00 92.81 616 MET A CA 1
ATOM 4843 C C . MET A 1 616 ? 28.577 -12.344 13.222 1.00 92.81 616 MET A C 1
ATOM 4845 O O . MET A 1 616 ? 28.027 -11.260 13.045 1.00 92.81 616 MET A O 1
ATOM 4849 N N . GLU A 1 617 ? 29.480 -12.832 12.378 1.00 92.75 617 GLU A N 1
ATOM 4850 C CA . GLU A 1 617 ? 29.789 -12.314 11.052 1.00 92.75 617 GLU A CA 1
ATOM 4851 C C . GLU A 1 617 ? 29.954 -13.514 10.124 1.00 92.75 617 GLU A C 1
ATOM 4853 O O . GLU A 1 617 ? 30.475 -14.545 10.558 1.00 92.75 617 GLU A O 1
ATOM 4858 N N . GLU A 1 618 ? 29.535 -13.391 8.867 1.00 89.50 618 GLU A N 1
ATOM 4859 C CA . GLU A 1 618 ? 29.749 -14.453 7.886 1.00 89.50 618 GLU A CA 1
ATOM 4860 C C . GLU A 1 618 ? 31.245 -14.784 7.746 1.00 89.50 618 GLU A C 1
ATOM 4862 O O . GLU A 1 618 ? 32.118 -13.915 7.864 1.00 89.50 618 GLU A O 1
ATOM 4867 N N . TYR A 1 619 ? 31.562 -16.044 7.453 1.00 90.31 619 TYR A N 1
ATOM 4868 C CA . TYR A 1 619 ? 32.947 -16.476 7.238 1.00 90.31 619 TYR A CA 1
ATOM 4869 C C . TYR A 1 619 ? 33.531 -15.975 5.913 1.00 90.31 619 TYR A C 1
ATOM 4871 O O . TYR A 1 619 ? 34.745 -15.798 5.797 1.00 90.31 619 TYR A O 1
ATOM 4879 N N . ALA A 1 620 ? 32.673 -15.739 4.918 1.00 89.19 620 ALA A N 1
ATOM 4880 C CA . ALA A 1 620 ? 33.071 -15.207 3.624 1.00 89.19 620 ALA A CA 1
ATOM 4881 C C . ALA A 1 620 ? 33.605 -13.767 3.740 1.00 89.19 620 ALA A C 1
ATOM 4883 O O . ALA A 1 620 ? 33.350 -13.040 4.706 1.00 89.19 620 ALA A O 1
ATOM 4884 N N . SER A 1 621 ? 34.385 -13.340 2.744 1.00 88.81 621 SER A N 1
ATOM 4885 C CA . SER A 1 621 ? 34.940 -11.982 2.702 1.00 88.81 621 SER A CA 1
ATOM 4886 C C . SER A 1 621 ? 33.881 -10.913 2.399 1.00 88.81 621 SER A C 1
ATOM 4888 O O . SER A 1 621 ? 34.125 -9.740 2.679 1.00 88.81 621 SER A O 1
ATOM 4890 N N . GLY A 1 622 ? 32.741 -11.306 1.822 1.00 90.44 622 GLY A N 1
ATOM 4891 C CA . GLY A 1 622 ? 31.718 -10.418 1.267 1.00 90.44 622 GLY A CA 1
ATOM 4892 C C . GLY A 1 622 ? 32.057 -9.861 -0.122 1.00 90.44 622 GLY A C 1
ATOM 4893 O O . GLY A 1 622 ? 31.273 -9.097 -0.675 1.00 90.44 622 GLY A O 1
ATOM 4894 N N . GLU A 1 623 ? 33.208 -10.221 -0.709 1.00 91.00 623 GLU A N 1
ATOM 4895 C CA . GLU A 1 623 ? 33.615 -9.758 -2.052 1.00 91.00 623 GLU A CA 1
ATOM 4896 C C . GLU A 1 623 ? 32.596 -10.104 -3.132 1.00 91.00 623 GLU A C 1
ATOM 4898 O O . GLU A 1 623 ? 32.380 -9.310 -4.044 1.00 91.00 623 GLU A O 1
ATOM 4903 N N . ASP A 1 624 ? 31.943 -11.254 -2.998 1.00 89.81 624 ASP A N 1
ATOM 4904 C CA . ASP A 1 624 ? 30.972 -11.729 -3.976 1.00 89.81 624 ASP A CA 1
ATOM 4905 C C . ASP A 1 624 ? 29.729 -10.833 -4.052 1.00 89.81 624 ASP A C 1
ATOM 4907 O O . ASP A 1 624 ? 29.080 -10.810 -5.091 1.00 89.81 624 ASP A O 1
ATOM 4911 N N . TYR A 1 625 ? 29.428 -10.046 -3.008 1.00 89.06 625 TYR A N 1
ATOM 4912 C CA . TYR A 1 625 ? 28.309 -9.095 -3.001 1.00 89.06 625 TYR A CA 1
ATOM 4913 C C . TYR A 1 625 ? 28.641 -7.748 -3.662 1.00 89.06 625 TYR A C 1
ATOM 4915 O O . TYR A 1 625 ? 27.799 -6.843 -3.691 1.00 89.06 625 TYR A O 1
ATOM 4923 N N . GLU A 1 626 ? 29.869 -7.553 -4.142 1.00 92.62 626 GLU A N 1
ATOM 4924 C CA . GLU A 1 626 ? 30.293 -6.298 -4.758 1.00 92.62 626 GLU A CA 1
ATOM 4925 C C . GLU A 1 626 ? 29.495 -6.016 -6.043 1.00 92.62 626 GLU A C 1
ATOM 4927 O O . GLU A 1 626 ? 29.373 -6.864 -6.926 1.00 92.62 626 GLU A O 1
ATOM 4932 N N . GLY A 1 627 ? 28.936 -4.808 -6.163 1.00 87.75 627 GLY A N 1
ATOM 4933 C CA . GLY A 1 627 ? 28.141 -4.411 -7.331 1.00 87.75 627 GLY A CA 1
ATOM 4934 C C . GLY A 1 627 ? 26.734 -5.022 -7.401 1.00 87.75 627 GLY A C 1
ATOM 4935 O O . GLY A 1 627 ? 26.023 -4.796 -8.384 1.00 87.75 627 GLY A O 1
ATOM 4936 N N . TRP A 1 628 ? 26.303 -5.783 -6.388 1.00 88.12 628 TRP A N 1
ATOM 4937 C CA . TRP A 1 628 ? 24.959 -6.363 -6.341 1.00 88.12 628 TRP A CA 1
ATOM 4938 C C . TRP A 1 628 ? 23.917 -5.286 -6.042 1.00 88.12 628 TRP A C 1
ATOM 4940 O O . TRP A 1 628 ? 23.678 -4.905 -4.894 1.00 88.12 628 TRP A O 1
ATOM 4950 N N . THR A 1 629 ? 23.277 -4.798 -7.105 1.00 85.56 629 THR A N 1
ATOM 4951 C CA . THR A 1 629 ? 22.302 -3.698 -7.032 1.00 85.56 629 THR A CA 1
ATOM 4952 C C . THR A 1 629 ? 21.071 -4.019 -6.181 1.00 85.56 629 THR A C 1
ATOM 4954 O O . THR A 1 629 ? 20.570 -3.119 -5.513 1.00 85.56 629 THR A O 1
ATOM 4957 N N . GLU A 1 630 ? 20.639 -5.283 -6.117 1.00 80.94 630 GLU A N 1
ATOM 4958 C CA . GLU A 1 630 ? 19.517 -5.722 -5.266 1.00 80.94 630 GLU A CA 1
ATOM 4959 C C . GLU A 1 630 ? 19.817 -5.580 -3.764 1.00 80.94 630 GLU A C 1
ATOM 4961 O O . GLU A 1 630 ? 18.923 -5.304 -2.972 1.00 80.94 630 GLU A O 1
ATOM 4966 N N . LEU A 1 631 ? 21.091 -5.691 -3.373 1.00 85.44 631 LEU A N 1
ATOM 4967 C CA . LEU A 1 631 ? 21.566 -5.454 -2.005 1.00 85.44 631 LEU A CA 1
ATOM 4968 C C . LEU A 1 631 ? 21.898 -3.973 -1.744 1.00 85.44 631 LEU A C 1
ATOM 4970 O O . LEU A 1 631 ? 22.354 -3.611 -0.658 1.00 85.44 631 LEU A O 1
ATOM 4974 N N . GLY A 1 632 ? 21.700 -3.104 -2.740 1.00 88.06 632 GLY A N 1
ATOM 4975 C CA . GLY A 1 632 ? 22.085 -1.694 -2.707 1.00 88.06 632 GLY A CA 1
ATOM 4976 C C . GLY A 1 632 ? 23.591 -1.445 -2.823 1.00 88.06 632 GLY A C 1
ATOM 4977 O O . GLY A 1 632 ? 24.016 -0.295 -2.716 1.00 88.06 632 GLY A O 1
ATOM 4978 N N . ASN A 1 633 ? 24.402 -2.482 -3.059 1.00 92.94 633 ASN A N 1
ATOM 4979 C CA . ASN A 1 633 ? 25.862 -2.394 -3.127 1.00 92.94 633 ASN A CA 1
ATOM 4980 C C . ASN A 1 633 ? 26.296 -1.749 -4.449 1.00 92.94 633 ASN A C 1
ATOM 4982 O O . ASN A 1 633 ? 26.627 -2.421 -5.423 1.00 92.94 633 ASN A O 1
ATOM 4986 N N . THR A 1 634 ? 26.239 -0.423 -4.496 1.00 90.31 634 THR A N 1
ATOM 4987 C CA . THR A 1 634 ? 26.468 0.385 -5.705 1.00 90.31 634 THR A CA 1
ATOM 4988 C C . THR A 1 634 ? 27.765 1.185 -5.645 1.00 90.31 634 THR A C 1
ATOM 4990 O O . THR A 1 634 ? 28.164 1.780 -6.648 1.00 90.31 634 THR A O 1
ATOM 4993 N N . GLN A 1 635 ? 28.437 1.207 -4.491 1.00 92.81 635 GLN A N 1
ATOM 4994 C CA . GLN A 1 635 ? 29.701 1.909 -4.294 1.00 92.81 635 GLN A CA 1
ATOM 4995 C C . GLN A 1 635 ? 30.861 0.909 -4.179 1.00 92.81 635 GLN A C 1
ATOM 4997 O O . GLN A 1 635 ? 30.686 -0.153 -3.581 1.00 92.81 635 GLN A O 1
ATOM 5002 N N . PRO A 1 636 ? 32.058 1.250 -4.694 1.00 94.12 636 PRO A N 1
ATOM 5003 C CA . PRO A 1 636 ? 33.234 0.400 -4.554 1.00 94.12 636 PRO A CA 1
ATOM 5004 C C . PRO A 1 636 ? 33.550 0.059 -3.090 1.00 94.12 636 PRO A C 1
ATOM 5006 O O . PRO A 1 636 ? 33.740 0.955 -2.263 1.00 94.12 636 PRO A O 1
ATOM 5009 N N . GLY A 1 637 ? 33.672 -1.234 -2.796 1.00 93.25 637 GLY A N 1
ATOM 5010 C CA . GLY A 1 637 ? 33.969 -1.783 -1.474 1.00 93.25 637 GLY A CA 1
ATOM 5011 C C . GLY A 1 637 ? 32.735 -2.127 -0.637 1.00 93.25 637 GLY A C 1
ATOM 5012 O O . GLY A 1 637 ? 32.892 -2.574 0.504 1.00 93.25 637 GLY A O 1
ATOM 5013 N N . ASP A 1 638 ? 31.528 -1.935 -1.173 1.00 95.25 638 ASP A N 1
ATOM 5014 C CA . ASP A 1 638 ? 30.277 -2.222 -0.472 1.00 95.25 638 ASP A CA 1
ATOM 5015 C C . ASP A 1 638 ? 30.120 -3.697 -0.118 1.00 95.25 638 ASP A C 1
ATOM 5017 O O . ASP A 1 638 ? 29.623 -3.993 0.967 1.00 95.25 638 ASP A O 1
ATOM 5021 N N . GLY A 1 639 ? 30.583 -4.616 -0.971 1.00 93.00 639 GLY A N 1
ATOM 5022 C CA . GLY A 1 639 ? 30.427 -6.048 -0.730 1.00 93.00 639 GLY A CA 1
ATOM 5023 C C . GLY A 1 639 ? 31.083 -6.469 0.585 1.00 93.00 639 GLY A C 1
ATOM 5024 O O . GLY A 1 639 ? 30.421 -6.954 1.502 1.00 93.00 639 GLY A O 1
ATOM 5025 N N . LYS A 1 640 ? 32.378 -6.163 0.739 1.00 94.88 640 LYS A N 1
ATOM 5026 C CA . LYS A 1 640 ? 33.120 -6.431 1.985 1.00 94.88 640 LYS A CA 1
ATOM 5027 C C . LYS A 1 640 ? 32.576 -5.650 3.174 1.00 94.88 640 LYS A C 1
ATOM 5029 O O . LYS A 1 640 ? 32.578 -6.140 4.302 1.00 94.88 640 LYS A O 1
ATOM 5034 N N . ARG A 1 641 ? 32.183 -4.393 2.954 1.00 94.69 641 ARG A N 1
ATOM 5035 C CA . ARG A 1 641 ? 31.746 -3.499 4.032 1.00 94.69 641 ARG A CA 1
ATOM 5036 C C . ARG A 1 641 ? 30.427 -3.976 4.637 1.00 94.69 641 ARG A C 1
ATOM 5038 O O . ARG A 1 641 ? 30.316 -4.044 5.862 1.00 94.69 641 ARG A O 1
ATOM 5045 N N . PHE A 1 642 ? 29.478 -4.373 3.795 1.00 96.19 642 PHE A N 1
ATOM 5046 C CA . PHE A 1 642 ? 28.128 -4.802 4.170 1.00 96.19 642 PHE A CA 1
ATOM 5047 C C . PHE A 1 642 ? 27.928 -6.315 4.046 1.00 96.19 642 PHE A C 1
ATOM 5049 O O . PHE A 1 642 ? 26.833 -6.773 3.724 1.00 96.19 642 PHE A O 1
ATOM 5056 N N . LYS A 1 643 ? 28.985 -7.083 4.327 1.00 95.25 643 LYS A N 1
ATOM 5057 C CA . LYS A 1 643 ? 28.916 -8.530 4.548 1.00 95.25 643 LYS A CA 1
ATOM 5058 C C . LYS A 1 643 ? 27.949 -8.906 5.676 1.00 95.25 643 LYS A C 1
ATOM 5060 O O . LYS A 1 643 ? 27.709 -8.083 6.563 1.00 95.25 643 LYS A O 1
ATOM 5065 N N . GLY A 1 644 ? 27.474 -10.152 5.665 1.00 95.69 644 GLY A N 1
ATOM 5066 C CA . GLY A 1 644 ? 26.548 -10.696 6.660 1.00 95.69 644 GLY A CA 1
ATOM 5067 C C . GLY A 1 644 ? 27.026 -10.537 8.105 1.00 95.69 644 GLY A C 1
ATOM 5068 O O . GLY A 1 644 ? 28.163 -10.891 8.438 1.00 95.69 644 GLY A O 1
ATOM 5069 N N . ARG A 1 645 ? 26.165 -9.979 8.971 1.00 97.12 645 ARG A N 1
ATOM 5070 C CA . ARG A 1 645 ? 26.406 -9.848 10.422 1.00 97.12 645 ARG A CA 1
ATOM 5071 C C . ARG A 1 645 ? 25.162 -10.075 11.275 1.00 97.12 645 ARG A C 1
ATOM 5073 O O . ARG A 1 645 ? 24.031 -9.871 10.840 1.00 97.12 645 ARG A O 1
ATOM 5080 N N . GLY A 1 646 ? 25.392 -10.414 12.538 1.00 95.75 646 GLY A N 1
ATOM 5081 C CA . GLY A 1 646 ? 24.354 -10.626 13.540 1.00 95.75 646 GLY A CA 1
ATOM 5082 C C . GLY A 1 646 ? 23.620 -11.955 13.370 1.00 95.75 646 GLY A C 1
ATOM 5083 O O . GLY A 1 646 ? 24.022 -12.817 12.592 1.00 95.75 646 GLY A O 1
ATOM 5084 N N . LEU A 1 647 ? 22.528 -12.129 14.118 1.00 94.81 647 LEU A N 1
ATOM 5085 C CA . LEU A 1 647 ? 21.856 -13.428 14.222 1.00 94.81 647 LEU A CA 1
ATOM 5086 C C . LEU A 1 647 ? 21.088 -13.857 12.965 1.00 94.81 647 LEU A C 1
ATOM 5088 O O . LEU A 1 647 ? 20.800 -15.037 12.822 1.00 94.81 647 LEU A O 1
ATOM 5092 N N . ILE A 1 648 ? 20.753 -12.916 12.080 1.00 94.69 648 ILE A N 1
ATOM 5093 C CA . ILE A 1 648 ? 20.050 -13.176 10.811 1.00 94.69 648 ILE A CA 1
ATOM 5094 C C . ILE A 1 648 ? 20.956 -12.971 9.586 1.00 94.69 648 ILE A C 1
ATOM 5096 O O . ILE A 1 648 ? 20.466 -12.965 8.464 1.00 94.69 648 ILE A O 1
ATOM 5100 N N . GLN A 1 649 ? 22.260 -12.738 9.793 1.00 94.44 649 GLN A N 1
ATOM 5101 C CA . GLN A 1 649 ? 23.212 -12.401 8.724 1.00 94.44 649 GLN A CA 1
ATOM 5102 C C . GLN A 1 649 ? 22.744 -11.213 7.855 1.00 94.44 649 GLN A C 1
ATOM 5104 O O . GLN A 1 649 ? 22.635 -11.300 6.632 1.00 94.44 649 GLN A O 1
ATOM 5109 N N . LEU A 1 650 ? 22.484 -10.063 8.491 1.00 95.19 650 LEU A N 1
ATOM 5110 C CA . LEU A 1 650 ? 22.100 -8.825 7.806 1.00 95.19 650 LEU A CA 1
ATOM 5111 C C . LEU A 1 650 ? 23.165 -8.448 6.764 1.00 95.19 650 LEU A C 1
ATOM 5113 O O . LEU A 1 650 ? 24.316 -8.218 7.129 1.00 95.19 650 LEU A O 1
ATOM 5117 N N . THR A 1 651 ? 22.776 -8.375 5.489 1.00 94.81 651 THR A N 1
ATOM 5118 C CA . THR A 1 651 ? 23.705 -8.243 4.353 1.00 94.81 651 THR A CA 1
ATOM 5119 C C . THR A 1 651 ? 23.246 -7.150 3.389 1.00 94.81 651 THR A C 1
ATOM 5121 O O . THR A 1 651 ? 22.053 -7.026 3.119 1.00 94.81 651 THR A O 1
ATOM 5124 N N . GLY A 1 652 ? 24.184 -6.384 2.829 1.00 95.44 652 GLY A N 1
ATOM 5125 C CA . GLY A 1 652 ? 23.933 -5.384 1.788 1.00 95.44 652 GLY A CA 1
ATOM 5126 C C . GLY A 1 652 ? 23.668 -3.972 2.307 1.00 95.44 652 GLY A C 1
ATOM 5127 O O . GLY A 1 652 ? 22.948 -3.779 3.288 1.00 95.44 652 GLY A O 1
ATOM 5128 N N . ARG A 1 653 ? 24.223 -2.966 1.619 1.00 95.06 653 ARG A N 1
ATOM 5129 C CA . ARG A 1 653 ? 24.091 -1.539 1.956 1.00 95.06 653 ARG A CA 1
ATOM 5130 C C . ARG A 1 653 ? 22.648 -1.133 2.238 1.00 95.06 653 ARG A C 1
ATOM 5132 O O . ARG A 1 653 ? 22.400 -0.459 3.233 1.00 95.06 653 ARG A O 1
ATOM 5139 N N . HIS A 1 654 ? 21.712 -1.552 1.388 1.00 92.69 654 HIS A N 1
ATOM 5140 C CA . HIS A 1 654 ? 20.304 -1.178 1.509 1.00 92.69 654 HIS A CA 1
ATOM 5141 C C . HIS A 1 654 ? 19.716 -1.594 2.866 1.00 92.69 654 HIS A C 1
ATOM 5143 O O . HIS A 1 654 ? 19.097 -0.790 3.559 1.00 92.69 654 HIS A O 1
ATOM 5149 N N . ASN A 1 655 ? 19.983 -2.830 3.291 1.00 91.25 655 ASN A N 1
ATOM 5150 C CA . ASN A 1 655 ? 19.496 -3.349 4.566 1.00 91.25 655 ASN A CA 1
ATOM 5151 C C . ASN A 1 655 ? 20.158 -2.644 5.759 1.00 91.25 655 ASN A C 1
ATOM 5153 O O . ASN A 1 655 ? 19.493 -2.342 6.748 1.00 91.25 655 ASN A O 1
ATOM 5157 N N . TYR A 1 656 ? 21.449 -2.319 5.657 1.00 94.25 656 TYR A N 1
ATOM 5158 C CA . TYR A 1 656 ? 22.142 -1.520 6.671 1.00 94.25 656 TYR A CA 1
ATOM 5159 C C . TYR A 1 656 ? 21.585 -0.093 6.774 1.00 94.25 656 TYR A C 1
ATOM 5161 O O . TYR A 1 656 ? 21.462 0.425 7.883 1.00 94.25 656 TYR A O 1
ATOM 5169 N N . GLU A 1 657 ? 21.226 0.543 5.658 1.00 92.38 657 GLU A N 1
ATOM 5170 C CA . GLU A 1 657 ? 20.609 1.877 5.631 1.00 92.38 657 GLU A CA 1
ATOM 5171 C C . GLU A 1 657 ? 19.231 1.875 6.302 1.00 92.38 657 GLU A C 1
ATOM 5173 O O . GLU A 1 657 ? 18.973 2.709 7.172 1.00 92.38 657 GLU A O 1
ATOM 5178 N N . LEU A 1 658 ? 18.374 0.906 5.972 1.00 83.31 658 LEU A N 1
ATOM 5179 C CA . LEU A 1 658 ? 17.048 0.775 6.586 1.00 83.31 658 LEU A CA 1
ATOM 5180 C C . LEU A 1 658 ? 17.130 0.458 8.085 1.00 83.31 658 LEU A C 1
ATOM 5182 O O . LEU A 1 658 ? 16.435 1.071 8.903 1.00 83.31 658 LEU A O 1
ATOM 5186 N N . PHE A 1 659 ? 18.028 -0.450 8.470 1.00 86.81 659 PHE A N 1
ATOM 5187 C CA . PHE A 1 659 ? 18.255 -0.758 9.878 1.00 86.81 659 PHE A CA 1
ATOM 5188 C C . PHE A 1 659 ? 18.800 0.459 10.643 1.00 86.81 659 PHE A C 1
ATOM 5190 O O . PHE A 1 659 ? 18.396 0.717 11.780 1.00 86.81 659 PHE A O 1
ATOM 5197 N N . SER A 1 660 ? 19.652 1.263 9.996 1.00 84.44 660 SER A N 1
ATOM 5198 C CA . SER A 1 660 ? 20.176 2.509 10.566 1.00 84.44 660 SER A CA 1
ATOM 5199 C C . SER A 1 660 ? 19.078 3.531 10.836 1.00 84.44 660 SER A C 1
ATOM 5201 O O . SER A 1 660 ? 19.034 4.123 11.915 1.00 84.44 660 SER A O 1
ATOM 5203 N N . GLN A 1 661 ? 18.164 3.708 9.880 1.00 78.00 661 GLN A N 1
ATOM 5204 C CA . GLN A 1 661 ? 17.013 4.601 10.022 1.00 78.00 661 GLN A CA 1
ATOM 5205 C C . GLN A 1 661 ? 16.101 4.151 11.165 1.00 78.00 661 GLN A C 1
ATOM 5207 O O . GLN A 1 661 ? 15.716 4.966 12.001 1.00 78.00 661 GLN A O 1
ATOM 5212 N N . THR A 1 662 ? 15.834 2.846 11.257 1.00 70.56 662 THR A N 1
ATOM 5213 C CA . THR A 1 662 ? 14.964 2.272 12.295 1.00 70.56 662 THR A CA 1
ATOM 5214 C C . THR A 1 662 ? 15.535 2.456 13.702 1.00 70.56 662 THR A C 1
ATOM 5216 O O . THR A 1 662 ? 14.800 2.727 14.652 1.00 70.56 662 THR A O 1
ATOM 5219 N N . MET A 1 663 ? 16.853 2.310 13.853 1.00 74.81 663 MET A N 1
ATOM 5220 C CA . MET A 1 663 ? 17.521 2.414 15.154 1.00 74.81 663 MET A CA 1
ATOM 5221 C C . MET A 1 663 ? 17.976 3.835 15.496 1.00 74.81 663 MET A C 1
ATOM 5223 O O . MET A 1 663 ? 18.375 4.081 16.634 1.00 74.81 663 MET A O 1
ATOM 5227 N N . GLY A 1 664 ? 17.949 4.763 14.535 1.00 73.44 664 GLY A N 1
ATOM 5228 C CA . GLY A 1 664 ? 18.529 6.098 14.687 1.00 73.44 664 GLY A CA 1
ATOM 5229 C C . GLY A 1 664 ? 20.053 6.082 14.872 1.00 73.44 664 GLY A C 1
ATOM 5230 O O . GLY A 1 664 ? 20.609 7.004 15.466 1.00 73.44 664 GLY A O 1
ATOM 5231 N N . ILE A 1 665 ? 20.730 5.027 14.404 1.00 78.50 665 ILE A N 1
ATOM 5232 C CA . ILE A 1 665 ? 22.179 4.812 14.533 1.00 78.50 665 ILE A CA 1
ATOM 5233 C C . ILE A 1 665 ? 22.738 4.526 13.145 1.00 78.50 665 ILE A C 1
ATOM 5235 O O . ILE A 1 665 ? 22.258 3.628 12.472 1.00 78.50 665 ILE A O 1
ATOM 5239 N N . ASP A 1 666 ? 23.775 5.245 12.723 1.00 89.31 666 ASP A N 1
ATOM 5240 C CA . ASP A 1 666 ? 24.389 5.036 11.409 1.00 89.31 666 ASP A CA 1
ATOM 5241 C C . ASP A 1 666 ? 25.294 3.787 11.383 1.00 89.31 666 ASP A C 1
ATOM 5243 O O . ASP A 1 666 ? 26.510 3.852 11.595 1.00 89.31 666 ASP A O 1
ATOM 5247 N N . PHE A 1 667 ? 24.694 2.630 11.097 1.00 90.81 667 PHE A N 1
ATOM 5248 C CA . PHE A 1 667 ? 25.411 1.378 10.858 1.00 90.81 667 PHE A CA 1
ATOM 5249 C C . PHE A 1 667 ? 26.068 1.331 9.482 1.00 90.81 667 PHE A C 1
ATOM 5251 O O . PHE A 1 667 ? 26.895 0.455 9.242 1.00 90.81 667 PHE A O 1
ATOM 5258 N N . THR A 1 668 ? 25.773 2.269 8.578 1.00 92.62 668 THR A N 1
ATOM 5259 C CA . THR A 1 668 ? 26.522 2.343 7.322 1.00 92.62 668 THR A CA 1
ATOM 5260 C C . THR A 1 668 ? 27.950 2.809 7.583 1.00 92.62 668 THR A C 1
ATOM 5262 O O . THR A 1 668 ? 28.899 2.288 6.990 1.00 92.62 668 THR A O 1
ATOM 5265 N N . ALA A 1 669 ? 28.124 3.743 8.524 1.00 92.00 669 ALA A N 1
ATOM 5266 C CA . ALA A 1 669 ? 29.423 4.206 8.992 1.00 92.00 669 ALA A CA 1
ATOM 5267 C C . ALA A 1 669 ? 30.164 3.158 9.838 1.00 92.00 669 ALA A C 1
ATOM 5269 O O . ALA A 1 669 ? 31.385 3.063 9.719 1.00 92.00 669 ALA A O 1
ATOM 5270 N N . LYS A 1 670 ? 29.442 2.385 10.662 1.00 92.31 670 LYS A N 1
ATOM 5271 C CA . LYS A 1 670 ? 30.000 1.376 11.585 1.00 92.31 670 LYS A CA 1
ATOM 5272 C C . LYS A 1 670 ? 29.274 0.023 11.491 1.00 92.31 670 LYS A C 1
ATOM 5274 O O . LYS A 1 670 ? 28.549 -0.353 12.421 1.00 92.31 670 LYS A O 1
ATOM 5279 N N . PRO A 1 671 ? 29.415 -0.709 10.371 1.00 95.06 671 PRO A N 1
ATOM 5280 C CA . PRO A 1 671 ? 28.664 -1.942 10.134 1.00 95.06 671 PRO A CA 1
ATOM 5281 C C . PRO A 1 671 ? 29.025 -3.076 11.105 1.00 95.06 671 PRO A C 1
ATOM 5283 O O . PRO A 1 671 ? 28.181 -3.920 11.401 1.00 95.06 671 PRO A O 1
ATOM 5286 N N . GLU A 1 672 ? 30.235 -3.069 11.665 1.00 93.38 672 GLU A N 1
ATOM 5287 C CA . GLU A 1 672 ? 30.729 -4.022 12.667 1.00 93.38 672 GLU A CA 1
ATOM 5288 C C . GLU A 1 672 ? 29.924 -4.030 13.977 1.00 93.38 672 GLU A C 1
ATOM 5290 O O . GLU A 1 672 ? 29.970 -5.001 14.734 1.00 93.38 672 GLU A O 1
ATOM 5295 N N . LEU A 1 673 ? 29.151 -2.973 14.257 1.00 90.19 673 LEU A N 1
ATOM 5296 C CA . LEU A 1 673 ? 28.269 -2.938 15.425 1.00 90.19 673 LEU A CA 1
ATOM 5297 C C . LEU A 1 673 ? 27.130 -3.958 15.316 1.00 90.19 673 LEU A C 1
ATOM 5299 O O . LEU A 1 673 ? 26.669 -4.455 16.339 1.00 90.19 673 LEU A O 1
ATOM 5303 N N . VAL A 1 674 ? 26.711 -4.321 14.098 1.00 95.12 674 VAL A N 1
ATOM 5304 C CA . VAL A 1 674 ? 25.649 -5.317 13.871 1.00 95.12 674 VAL A CA 1
ATOM 5305 C C . VAL A 1 674 ? 26.103 -6.731 14.263 1.00 95.12 674 VAL A C 1
ATOM 5307 O O . VAL A 1 674 ? 25.270 -7.592 14.515 1.00 95.12 674 VAL A O 1
ATOM 5310 N N . ALA A 1 675 ? 27.408 -6.978 14.411 1.00 92.88 675 ALA A N 1
ATOM 5311 C CA . ALA A 1 675 ? 27.932 -8.244 14.932 1.00 92.88 675 ALA A CA 1
ATOM 5312 C C . ALA A 1 675 ? 27.899 -8.343 16.471 1.00 92.88 675 ALA A C 1
ATOM 5314 O O . ALA A 1 675 ? 28.288 -9.364 17.036 1.00 92.88 675 ALA A O 1
ATOM 5315 N N . GLN A 1 676 ? 27.481 -7.285 17.172 1.00 85.06 676 GLN A N 1
ATOM 5316 C CA . GLN A 1 676 ? 27.588 -7.178 18.628 1.00 85.06 676 GLN A CA 1
ATOM 5317 C C . GLN A 1 676 ? 26.214 -7.001 19.274 1.00 85.06 676 GLN A C 1
ATOM 5319 O O . GLN A 1 676 ? 25.314 -6.372 18.714 1.00 85.06 676 GLN A O 1
ATOM 5324 N N . ALA A 1 677 ? 26.039 -7.532 20.484 1.00 79.50 677 ALA A N 1
ATOM 5325 C CA . ALA A 1 677 ? 24.851 -7.250 21.282 1.00 79.50 677 ALA A CA 1
ATOM 5326 C C . ALA A 1 677 ? 24.808 -5.756 21.681 1.00 79.50 677 ALA A C 1
ATOM 5328 O O . ALA A 1 677 ? 25.855 -5.177 21.974 1.00 79.50 677 ALA A O 1
ATOM 5329 N N . PRO A 1 678 ? 23.621 -5.119 21.721 1.00 83.88 678 PRO A N 1
ATOM 5330 C CA . PRO A 1 678 ? 22.297 -5.697 21.461 1.00 83.88 678 PRO A CA 1
ATOM 5331 C C . PRO A 1 678 ? 21.913 -5.749 19.969 1.00 83.88 678 PRO A C 1
ATOM 5333 O O . PRO A 1 678 ? 20.930 -6.397 19.610 1.00 83.88 678 PRO A O 1
ATOM 5336 N N . TYR A 1 679 ? 22.669 -5.085 19.091 1.00 87.44 679 TYR A N 1
ATOM 5337 C CA . TYR A 1 679 ? 22.292 -4.856 17.693 1.00 87.44 679 TYR A CA 1
ATOM 5338 C C . TYR A 1 679 ? 22.210 -6.134 16.858 1.00 87.44 679 TYR A C 1
ATOM 5340 O O . TYR A 1 679 ? 21.308 -6.246 16.036 1.00 87.44 679 TYR A O 1
ATOM 5348 N N . ALA A 1 680 ? 23.064 -7.125 17.124 1.00 86.75 680 ALA A N 1
ATOM 5349 C CA . ALA A 1 680 ? 23.028 -8.435 16.471 1.00 86.75 680 ALA A CA 1
ATOM 5350 C C . ALA A 1 680 ? 21.672 -9.139 16.602 1.00 86.75 680 ALA A C 1
ATOM 5352 O O . ALA A 1 680 ? 21.232 -9.825 15.679 1.00 86.75 680 ALA A O 1
ATOM 5353 N N . VAL A 1 681 ? 21.012 -8.957 17.746 1.00 85.12 681 VAL A N 1
ATOM 5354 C CA . VAL A 1 681 ? 19.716 -9.571 18.042 1.00 85.12 681 VAL A CA 1
ATOM 5355 C C . VAL A 1 681 ? 18.575 -8.685 17.554 1.00 85.12 681 VAL A C 1
ATOM 5357 O O . VAL A 1 681 ? 17.634 -9.167 16.926 1.00 85.12 681 VAL A O 1
ATOM 5360 N N . LEU A 1 682 ? 18.693 -7.372 17.769 1.00 82.56 682 LEU A N 1
ATOM 5361 C CA . LEU A 1 682 ? 17.706 -6.402 17.301 1.00 82.56 682 LEU A CA 1
ATOM 5362 C C . LEU A 1 682 ? 17.585 -6.375 15.774 1.00 82.56 682 LEU A C 1
ATOM 5364 O O . LEU A 1 682 ? 16.482 -6.151 15.284 1.00 82.56 682 LEU A O 1
ATOM 5368 N N . ALA A 1 683 ? 18.678 -6.619 15.044 1.00 88.31 683 ALA A N 1
ATOM 5369 C CA . ALA A 1 683 ? 18.681 -6.764 13.590 1.00 88.31 683 ALA A CA 1
ATOM 5370 C C . ALA A 1 683 ? 17.860 -7.974 13.140 1.00 88.31 683 ALA A C 1
ATOM 5372 O O . ALA A 1 683 ? 17.091 -7.862 12.192 1.00 88.31 683 ALA A O 1
ATOM 5373 N N . ALA A 1 684 ? 17.956 -9.101 13.852 1.00 93.50 684 ALA A N 1
ATOM 5374 C CA . ALA A 1 684 ? 17.159 -10.285 13.548 1.00 93.50 684 ALA A CA 1
ATOM 5375 C C . ALA A 1 684 ? 15.666 -10.057 13.794 1.00 93.50 684 ALA A C 1
ATOM 5377 O O . ALA A 1 684 ? 14.849 -10.397 12.944 1.00 93.50 684 ALA A O 1
ATOM 5378 N N . GLY A 1 685 ? 15.306 -9.437 14.920 1.00 84.06 685 GLY A N 1
ATOM 5379 C CA . GLY A 1 685 ? 13.909 -9.092 15.182 1.00 84.06 685 GLY A CA 1
ATOM 5380 C C . GLY A 1 685 ? 13.356 -8.034 14.225 1.00 84.06 685 GLY A C 1
ATOM 5381 O O . GLY A 1 685 ? 12.227 -8.165 13.774 1.00 84.06 685 GLY A O 1
ATOM 5382 N N . TRP A 1 686 ? 14.161 -7.033 13.855 1.00 91.38 686 TRP A N 1
ATOM 5383 C CA . TRP A 1 686 ? 13.779 -6.037 12.851 1.00 91.38 686 TRP A CA 1
ATOM 5384 C C . TRP A 1 686 ? 13.523 -6.684 11.491 1.00 91.38 686 TRP A C 1
ATOM 5386 O O . TRP A 1 686 ? 12.484 -6.450 10.890 1.00 91.38 686 TRP A O 1
ATOM 5396 N N . TYR A 1 687 ? 14.440 -7.538 11.030 1.00 87.50 687 TYR A N 1
ATOM 5397 C CA . TYR A 1 687 ? 14.305 -8.227 9.749 1.00 87.50 687 TYR A CA 1
ATOM 5398 C C . TYR A 1 687 ? 13.059 -9.123 9.718 1.00 87.50 687 TYR A C 1
ATOM 5400 O O . TYR A 1 687 ? 12.372 -9.211 8.699 1.00 87.50 687 TYR A O 1
ATOM 5408 N N . TRP A 1 688 ? 12.771 -9.775 10.850 1.00 90.31 688 TRP A N 1
ATOM 5409 C CA . TRP A 1 688 ? 11.586 -10.601 11.056 1.00 90.31 688 TRP A CA 1
ATOM 5410 C C . TRP A 1 688 ? 10.281 -9.801 10.984 1.00 90.31 688 TRP A C 1
ATOM 5412 O O . TRP A 1 688 ? 9.327 -10.234 10.338 1.00 90.31 688 TRP A O 1
ATOM 5422 N N . ASP A 1 689 ? 10.246 -8.640 11.635 1.00 82.19 689 ASP A N 1
ATOM 5423 C CA . ASP A 1 689 ? 9.084 -7.750 11.688 1.00 82.19 689 ASP A CA 1
ATOM 5424 C C . ASP A 1 689 ? 8.825 -7.049 10.344 1.00 82.19 689 ASP A C 1
ATOM 5426 O O . ASP A 1 689 ? 7.705 -7.074 9.841 1.00 82.19 689 ASP A O 1
ATOM 5430 N N . ASP A 1 690 ? 9.875 -6.532 9.697 1.00 76.12 690 ASP A N 1
ATOM 5431 C CA . ASP A 1 690 ? 9.821 -5.853 8.390 1.00 76.12 690 ASP A CA 1
ATOM 5432 C C . ASP A 1 690 ? 9.201 -6.733 7.283 1.00 76.12 690 ASP A C 1
ATOM 5434 O O . ASP A 1 690 ? 8.564 -6.237 6.351 1.00 76.12 690 ASP A O 1
ATOM 5438 N N . ARG A 1 691 ? 9.337 -8.059 7.414 1.00 81.94 691 ARG A N 1
ATOM 5439 C CA . ARG A 1 691 ? 8.802 -9.071 6.484 1.00 81.94 691 ARG A CA 1
ATOM 5440 C C . ARG A 1 691 ? 7.549 -9.788 6.989 1.00 81.94 691 ARG A C 1
ATOM 5442 O O . ARG A 1 691 ? 7.123 -10.755 6.362 1.00 81.94 691 ARG A O 1
ATOM 5449 N N . ASP A 1 692 ? 6.974 -9.333 8.101 1.00 79.19 692 ASP A N 1
ATOM 5450 C CA . ASP A 1 692 ? 5.749 -9.869 8.710 1.00 79.19 692 ASP A CA 1
ATOM 5451 C C . ASP A 1 692 ? 5.772 -11.399 8.927 1.00 79.19 692 ASP A C 1
ATOM 5453 O O . ASP A 1 692 ? 4.794 -12.128 8.725 1.00 79.19 692 ASP A O 1
ATOM 5457 N N . ILE A 1 693 ? 6.927 -11.924 9.350 1.00 86.94 693 ILE A N 1
ATOM 5458 C CA . ILE A 1 693 ? 7.164 -13.375 9.431 1.00 86.94 693 ILE A CA 1
ATOM 5459 C C . ILE A 1 693 ? 6.348 -14.025 10.568 1.00 86.94 693 ILE A C 1
ATOM 5461 O O . ILE A 1 693 ? 6.067 -15.226 10.535 1.00 86.94 693 ILE A O 1
ATOM 5465 N N . ASN A 1 694 ? 5.863 -13.236 11.534 1.00 79.62 694 ASN A N 1
ATOM 5466 C CA . ASN A 1 694 ? 4.968 -13.706 12.596 1.00 79.62 694 ASN A CA 1
ATOM 5467 C C . ASN A 1 694 ? 3.714 -14.413 12.051 1.00 79.62 694 ASN A C 1
ATOM 5469 O O . ASN A 1 694 ? 3.294 -15.413 12.632 1.00 79.62 694 ASN A O 1
ATOM 5473 N N . GLN A 1 695 ? 3.129 -13.948 10.939 1.00 75.50 695 GLN A N 1
ATOM 5474 C CA . GLN A 1 695 ? 1.957 -14.607 10.346 1.00 75.50 695 GLN A CA 1
ATOM 5475 C C . GLN A 1 695 ? 2.289 -15.978 9.750 1.00 75.50 695 GLN A C 1
ATOM 5477 O O . GLN A 1 695 ? 1.474 -16.899 9.800 1.00 75.50 695 GLN A O 1
ATOM 5482 N N . LEU A 1 696 ? 3.489 -16.116 9.188 1.00 81.31 696 LEU A N 1
ATOM 5483 C CA . LEU A 1 696 ? 3.969 -17.369 8.608 1.00 81.31 696 LEU A CA 1
ATOM 5484 C C . LEU A 1 696 ? 4.257 -18.389 9.716 1.00 81.31 696 LEU A C 1
ATOM 5486 O O . LEU A 1 696 ? 3.857 -19.548 9.613 1.00 81.31 696 LEU A O 1
ATOM 5490 N N . ALA A 1 697 ? 4.857 -17.929 10.817 1.00 87.69 697 ALA A N 1
ATOM 5491 C CA . ALA A 1 697 ? 5.070 -18.735 12.013 1.00 87.69 697 ALA A CA 1
ATOM 5492 C C . ALA A 1 697 ? 3.750 -19.147 12.694 1.00 87.69 697 ALA A C 1
ATOM 5494 O O . ALA A 1 697 ? 3.633 -20.285 13.138 1.00 87.69 697 ALA A O 1
ATOM 5495 N N . ASP A 1 698 ? 2.735 -18.271 12.732 1.00 81.31 698 ASP A N 1
ATOM 5496 C CA . ASP A 1 698 ? 1.400 -18.589 13.274 1.00 81.31 698 ASP A CA 1
ATOM 5497 C C . ASP A 1 698 ? 0.705 -19.726 12.505 1.00 81.31 698 ASP A C 1
ATOM 5499 O O . ASP A 1 698 ? -0.051 -20.499 13.089 1.00 81.31 698 ASP A O 1
ATOM 5503 N N . ARG A 1 699 ? 0.962 -19.832 11.196 1.00 88.81 699 ARG A N 1
ATOM 5504 C CA . ARG A 1 699 ? 0.458 -20.913 10.327 1.00 88.81 699 ARG A CA 1
ATOM 5505 C C . ARG A 1 699 ? 1.323 -22.171 10.381 1.00 88.81 699 ARG A C 1
ATOM 5507 O O . ARG A 1 699 ? 1.039 -23.131 9.671 1.00 88.81 699 ARG A O 1
ATOM 5514 N N . ASP A 1 700 ? 2.375 -22.148 11.194 1.00 94.31 700 ASP A N 1
ATOM 5515 C CA . ASP A 1 700 ? 3.388 -23.189 11.287 1.00 94.31 700 ASP A CA 1
ATOM 5516 C C . ASP A 1 700 ? 4.103 -23.503 9.954 1.00 94.31 700 ASP A C 1
ATOM 5518 O O . ASP A 1 700 ? 4.574 -24.617 9.718 1.00 94.31 700 ASP A O 1
ATOM 5522 N N . ASP A 1 701 ? 4.196 -22.517 9.057 1.00 94.19 701 ASP A N 1
ATOM 5523 C CA . ASP A 1 701 ? 4.706 -22.706 7.698 1.00 94.19 701 ASP A CA 1
ATOM 5524 C C . ASP A 1 701 ? 6.206 -22.401 7.615 1.00 94.19 701 ASP A C 1
ATOM 5526 O O . ASP A 1 701 ? 6.640 -21.319 7.209 1.00 94.19 701 ASP A O 1
ATOM 5530 N N . ILE A 1 702 ? 7.026 -23.390 7.980 1.00 94.94 702 ILE A N 1
ATOM 5531 C CA . ILE A 1 702 ? 8.487 -23.256 7.927 1.00 94.94 702 ILE A CA 1
ATOM 5532 C C . ILE A 1 702 ? 9.007 -22.949 6.517 1.00 94.94 702 ILE A C 1
ATOM 5534 O O . ILE A 1 702 ? 10.005 -22.247 6.370 1.00 94.94 702 ILE A O 1
ATOM 5538 N N . ARG A 1 703 ? 8.329 -23.421 5.465 1.00 94.50 703 ARG A N 1
ATOM 5539 C CA . ARG A 1 703 ? 8.744 -23.167 4.081 1.00 94.50 703 ARG A CA 1
ATOM 5540 C C . ARG A 1 703 ? 8.568 -21.696 3.738 1.00 94.50 703 ARG A C 1
ATOM 5542 O O . ARG A 1 703 ? 9.486 -21.091 3.184 1.00 94.50 703 ARG A O 1
ATOM 5549 N N . ALA A 1 704 ? 7.422 -21.116 4.078 1.00 86.88 704 ALA A N 1
ATOM 5550 C CA . ALA A 1 704 ? 7.191 -19.693 3.878 1.00 86.88 704 ALA A CA 1
ATOM 5551 C C . ALA A 1 704 ? 8.150 -18.843 4.726 1.00 86.88 704 ALA A C 1
ATOM 5553 O O . ALA A 1 704 ? 8.748 -17.909 4.192 1.00 86.88 704 ALA A O 1
ATOM 5554 N N . VAL A 1 705 ? 8.370 -19.209 5.997 1.00 93.06 705 VAL A N 1
ATOM 5555 C CA . VAL A 1 705 ? 9.339 -18.538 6.884 1.00 93.06 705 VAL A CA 1
ATOM 5556 C C . VAL A 1 705 ? 10.750 -18.563 6.282 1.00 93.06 705 VAL A C 1
ATOM 5558 O O . VAL A 1 705 ? 11.400 -17.526 6.175 1.00 93.06 705 VAL A O 1
ATOM 5561 N N . THR A 1 706 ? 11.224 -19.725 5.824 1.00 93.38 706 THR A N 1
ATOM 5562 C CA . THR A 1 706 ? 12.557 -19.863 5.219 1.00 93.38 706 THR A CA 1
ATOM 5563 C C . THR A 1 706 ? 12.688 -19.071 3.924 1.00 93.38 706 THR A C 1
ATOM 5565 O O . THR A 1 706 ? 13.695 -18.391 3.731 1.00 93.38 706 THR A O 1
ATOM 5568 N N . LYS A 1 707 ? 11.659 -19.076 3.070 1.00 91.44 707 LYS A N 1
ATOM 5569 C CA . LYS A 1 707 ? 11.665 -18.277 1.840 1.00 91.44 707 LYS A CA 1
ATOM 5570 C C . LYS A 1 707 ? 11.689 -16.775 2.128 1.00 91.44 707 LYS A C 1
ATOM 5572 O O . LYS A 1 707 ? 12.357 -16.047 1.402 1.00 91.44 707 LYS A O 1
ATOM 5577 N N . ALA A 1 708 ? 11.009 -16.313 3.177 1.00 85.06 708 ALA A N 1
ATOM 5578 C CA . ALA A 1 708 ? 11.029 -14.907 3.577 1.00 85.06 708 ALA A CA 1
ATOM 5579 C C . ALA A 1 708 ? 12.418 -14.447 4.055 1.00 85.06 708 ALA A C 1
ATOM 5581 O O . ALA A 1 708 ? 12.784 -13.295 3.836 1.00 85.06 708 ALA A O 1
ATOM 5582 N N . ILE A 1 709 ? 13.199 -15.342 4.670 1.00 88.06 709 ILE A N 1
ATOM 5583 C CA . ILE A 1 709 ? 14.533 -15.025 5.206 1.00 88.06 709 ILE A CA 1
ATOM 5584 C C . ILE A 1 709 ? 15.626 -15.179 4.148 1.00 88.06 709 ILE A C 1
ATOM 5586 O O . ILE A 1 709 ? 16.464 -14.299 3.986 1.00 88.06 709 ILE A O 1
ATOM 5590 N N . ASN A 1 710 ? 15.616 -16.285 3.406 1.00 88.31 710 ASN A N 1
ATOM 5591 C CA . ASN A 1 710 ? 16.702 -16.642 2.496 1.00 88.31 710 ASN A CA 1
ATOM 5592 C C . ASN A 1 710 ? 16.396 -16.334 1.017 1.00 88.31 710 ASN A C 1
ATOM 5594 O O . ASN A 1 710 ? 17.268 -16.474 0.166 1.00 88.31 710 ASN A O 1
ATOM 5598 N N . GLY A 1 711 ? 15.151 -15.983 0.673 1.00 82.50 711 GLY A N 1
ATOM 5599 C CA . GLY A 1 711 ? 14.690 -15.860 -0.718 1.00 82.50 711 GLY A CA 1
ATOM 5600 C C . GLY A 1 711 ? 14.465 -17.206 -1.430 1.00 82.50 711 GLY A C 1
ATOM 5601 O O . GLY A 1 711 ? 13.927 -17.243 -2.536 1.00 82.50 711 GLY A O 1
ATOM 5602 N N . GLY A 1 712 ? 14.817 -18.323 -0.785 1.00 88.88 712 GLY A N 1
ATOM 5603 C CA . GLY A 1 712 ? 14.703 -19.693 -1.287 1.00 88.88 712 GLY A CA 1
ATOM 5604 C C . GLY A 1 712 ? 14.579 -20.711 -0.149 1.00 88.88 712 GLY A C 1
ATOM 5605 O O . GLY A 1 712 ? 14.147 -20.366 0.944 1.00 88.88 712 GLY A O 1
ATOM 5606 N N . TYR A 1 713 ? 14.946 -21.971 -0.397 1.00 92.50 713 TYR A N 1
ATOM 5607 C CA . TYR A 1 713 ? 14.832 -23.071 0.579 1.00 92.50 713 TYR A CA 1
ATOM 5608 C C . TYR A 1 713 ? 16.192 -23.621 1.034 1.00 92.50 713 TYR A C 1
ATOM 5610 O O . TYR A 1 713 ? 16.293 -24.778 1.448 1.00 92.50 713 TYR A O 1
ATOM 5618 N N . ASN A 1 714 ? 17.259 -22.821 0.939 1.00 87.75 714 ASN A N 1
ATOM 5619 C CA . ASN A 1 714 ? 18.588 -23.275 1.339 1.00 87.75 714 ASN A CA 1
ATOM 5620 C C . ASN A 1 714 ? 18.619 -23.558 2.850 1.00 87.75 714 ASN A C 1
ATOM 5622 O O . ASN A 1 714 ? 18.169 -22.750 3.667 1.00 87.75 714 ASN A O 1
ATOM 5626 N N . GLY A 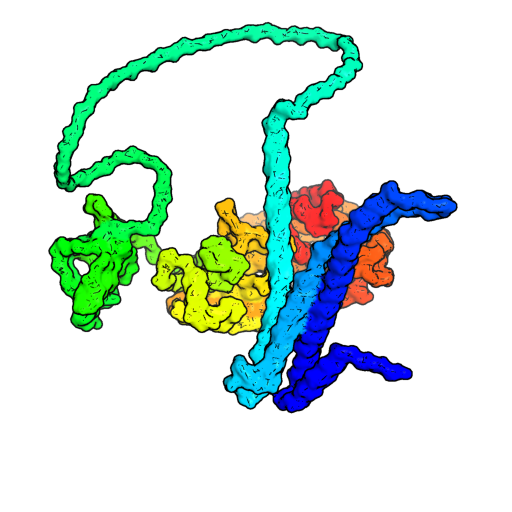1 715 ? 19.130 -24.737 3.213 1.00 92.38 715 GLY A N 1
ATOM 5627 C CA . GLY A 1 715 ? 19.214 -25.174 4.607 1.00 92.38 715 GLY A CA 1
ATOM 5628 C C . GLY A 1 715 ? 17.877 -25.560 5.252 1.00 92.38 715 GLY A C 1
ATOM 5629 O O . GLY A 1 715 ? 17.821 -25.673 6.473 1.00 92.38 715 GLY A O 1
ATOM 5630 N N . LEU A 1 716 ? 16.804 -25.769 4.473 1.00 93.94 716 LEU A N 1
ATOM 5631 C CA . LEU A 1 716 ? 15.469 -26.077 5.009 1.00 93.94 716 LEU A CA 1
ATOM 5632 C C . LEU A 1 716 ? 15.465 -27.271 5.981 1.00 93.94 716 LEU A C 1
ATOM 5634 O O . LEU A 1 716 ? 14.884 -27.158 7.056 1.00 93.94 716 LEU A O 1
ATOM 5638 N N . ASP A 1 717 ? 16.159 -28.366 5.656 1.00 95.25 717 ASP A N 1
ATOM 5639 C CA . ASP A 1 717 ? 16.221 -29.567 6.508 1.00 95.25 717 ASP A CA 1
ATOM 5640 C C . ASP A 1 717 ? 16.792 -29.273 7.908 1.00 95.25 717 ASP A C 1
ATOM 5642 O O . ASP A 1 717 ? 16.353 -29.830 8.920 1.00 95.25 717 ASP A O 1
ATOM 5646 N N . ASP A 1 718 ? 17.773 -28.375 7.978 1.00 94.44 718 ASP A N 1
ATOM 5647 C CA . ASP A 1 718 ? 18.429 -27.989 9.224 1.00 94.44 718 ASP A CA 1
ATOM 5648 C C . ASP A 1 718 ? 17.553 -27.023 10.037 1.00 94.44 718 ASP A C 1
ATOM 5650 O O . ASP A 1 718 ? 17.357 -27.200 11.242 1.00 94.44 718 ASP A O 1
ATOM 5654 N N . ARG A 1 719 ? 16.878 -26.087 9.363 1.00 97.75 719 ARG A N 1
ATOM 5655 C CA . ARG A 1 719 ? 15.848 -25.232 9.977 1.00 97.75 719 ARG A CA 1
ATOM 5656 C C . ARG A 1 719 ? 14.698 -26.068 10.550 1.00 97.75 719 ARG A C 1
ATOM 5658 O O . ARG A 1 719 ? 14.254 -25.820 11.669 1.00 97.75 719 ARG A O 1
ATOM 5665 N N . GLU A 1 720 ? 14.251 -27.108 9.840 1.00 97.38 720 GLU A N 1
ATOM 5666 C CA . GLU A 1 720 ? 13.223 -28.052 10.308 1.00 97.38 720 GLU A CA 1
ATOM 5667 C C . GLU A 1 720 ? 13.688 -28.865 11.520 1.00 97.38 720 GLU A C 1
ATOM 5669 O O . GLU A 1 720 ? 12.905 -29.166 12.429 1.00 97.38 720 GLU A O 1
ATOM 5674 N N . LYS A 1 721 ? 14.969 -29.238 11.564 1.00 97.38 721 LYS A N 1
ATOM 5675 C CA . LYS A 1 721 ? 15.581 -29.878 12.732 1.00 97.38 721 LYS A CA 1
ATOM 5676 C C . LYS A 1 721 ? 15.549 -28.944 13.948 1.00 97.38 721 LYS A C 1
ATOM 5678 O O . LYS A 1 721 ? 15.080 -29.383 15.002 1.00 97.38 721 LYS A O 1
ATOM 5683 N N . TYR A 1 722 ? 15.967 -27.684 13.818 1.00 97.31 722 TYR A N 1
ATOM 5684 C CA . TYR A 1 722 ? 15.915 -26.734 14.936 1.00 97.31 722 TYR A CA 1
ATOM 5685 C C . TYR A 1 722 ? 14.490 -26.382 15.346 1.00 97.31 722 TYR A C 1
ATOM 5687 O O . TYR A 1 722 ? 14.215 -26.294 16.539 1.00 97.31 722 TYR A O 1
ATOM 5695 N N . LEU A 1 723 ? 13.556 -26.263 14.399 1.00 97.81 723 LEU A N 1
ATOM 5696 C CA . LEU A 1 723 ? 12.152 -26.010 14.714 1.00 97.81 723 LEU A CA 1
ATOM 5697 C C . LEU A 1 723 ? 11.554 -27.154 15.537 1.00 97.81 723 LEU A C 1
ATOM 5699 O O . LEU A 1 723 ? 10.890 -26.912 16.542 1.00 97.81 723 LEU A O 1
ATOM 5703 N N . ARG A 1 724 ? 11.831 -28.411 15.166 1.00 97.69 724 ARG A N 1
ATOM 5704 C CA . ARG A 1 724 ? 11.402 -29.580 15.954 1.00 97.69 724 ARG A CA 1
ATOM 5705 C C . ARG A 1 724 ? 12.010 -29.592 17.356 1.00 97.69 724 ARG A C 1
ATOM 5707 O O . ARG A 1 724 ? 11.328 -29.989 18.301 1.00 97.69 724 ARG A O 1
ATOM 5714 N N . ALA A 1 725 ? 13.271 -29.185 17.504 1.00 94.25 725 ALA A N 1
ATOM 5715 C CA . ALA A 1 725 ? 13.904 -29.051 18.814 1.00 94.25 725 ALA A CA 1
ATOM 5716 C C . ALA A 1 725 ? 13.244 -27.935 19.640 1.00 94.25 725 ALA A C 1
ATOM 5718 O O . ALA A 1 725 ? 12.863 -28.168 20.785 1.00 94.25 725 ALA A O 1
ATOM 5719 N N . ALA A 1 726 ? 13.021 -26.766 19.038 1.00 96.12 726 ALA A N 1
ATOM 5720 C CA . ALA A 1 726 ? 12.401 -25.614 19.679 1.00 96.12 726 ALA A CA 1
ATOM 5721 C C . ALA A 1 726 ? 10.972 -25.892 20.144 1.00 96.12 726 ALA A C 1
ATOM 5723 O O . ALA A 1 726 ? 10.652 -25.656 21.305 1.00 96.12 726 ALA A O 1
ATOM 5724 N N . LYS A 1 727 ? 10.149 -26.503 19.292 1.00 95.50 727 LYS A N 1
ATOM 5725 C CA . LYS A 1 727 ? 8.800 -26.958 19.646 1.00 95.50 727 LYS A CA 1
ATOM 5726 C C . LYS A 1 727 ? 8.786 -27.914 20.831 1.00 95.50 727 LYS A C 1
ATOM 5728 O O . LYS A 1 727 ? 8.016 -27.734 21.769 1.00 95.50 727 LYS A O 1
ATOM 5733 N N . ARG A 1 728 ? 9.704 -28.887 20.839 1.00 94.81 728 ARG A N 1
ATOM 5734 C CA . ARG A 1 728 ? 9.847 -29.846 21.943 1.00 94.81 728 ARG A CA 1
ATOM 5735 C C . ARG A 1 728 ? 10.222 -29.163 23.259 1.00 94.81 728 ARG A C 1
ATOM 5737 O O . ARG A 1 728 ? 9.663 -29.516 24.290 1.00 94.81 728 ARG A O 1
ATOM 5744 N N . VAL A 1 729 ? 11.171 -28.229 23.226 1.00 92.75 729 VAL A N 1
ATOM 5745 C CA . VAL A 1 729 ? 11.667 -27.516 24.416 1.00 92.75 729 VAL A CA 1
ATOM 5746 C C . VAL A 1 729 ? 10.631 -26.526 24.957 1.00 92.75 729 VAL A C 1
ATOM 5748 O O . VAL A 1 729 ? 10.500 -26.379 26.170 1.00 92.75 729 VAL A O 1
ATOM 5751 N N . LEU A 1 730 ? 9.885 -25.864 24.069 1.00 88.44 730 LEU A N 1
ATOM 5752 C CA . LEU A 1 730 ? 8.887 -24.848 24.418 1.00 88.44 730 LEU A CA 1
ATOM 5753 C C . LEU A 1 730 ? 7.476 -25.421 24.639 1.00 88.44 730 LEU A C 1
ATOM 5755 O O . LEU A 1 730 ? 6.606 -24.707 25.128 1.00 88.44 730 LEU A O 1
ATOM 5759 N N . GLY A 1 731 ? 7.250 -26.697 24.310 1.00 86.69 731 GLY A N 1
ATOM 5760 C CA . GLY A 1 731 ? 5.983 -27.396 24.531 1.00 86.69 731 GLY A CA 1
ATOM 5761 C C . GLY A 1 731 ? 4.856 -26.962 23.589 1.00 86.69 731 GLY A C 1
ATOM 5762 O O . GLY A 1 731 ? 3.732 -26.773 24.052 1.00 86.69 731 GLY A O 1
ATOM 5763 N N . CYS A 1 732 ? 5.150 -26.787 22.296 1.00 81.00 732 CYS A N 1
ATOM 5764 C CA . CYS A 1 732 ? 4.181 -26.348 21.282 1.00 81.00 732 CYS A CA 1
ATOM 5765 C C . CYS A 1 732 ? 4.204 -27.161 19.989 1.00 81.00 732 CYS A C 1
ATOM 5767 O O . CYS A 1 732 ? 5.209 -27.865 19.737 1.00 81.00 732 CYS A O 1
#

Organism: NCBI:txid1781255

Radius of gyration: 37.85 Å; chains: 1; bounding box: 100×106×108 Å

Sequence (732 aa):
MAKKKTYYDYLRQELGELVEQLQLPDLYKQSLKRRWLDQVVWADKKAAECRRWHYRLRLTTIIGGVILPALVGINFEVGNDNPAFRKWFPYLPFALSQVIAVSAAVEEFCRFGDRWRDYRQTAENLKAEGWQYLQLSSSYGSVNSHLEGYPLFASRVESIIKNDVQNYISELVKQQAKQEEEIEKYLVTAQEVSQDKTLFAPVETARLPEGAIAEYAFNGTAEPTQNGTAGTATLLSPSALTAGASLSADSTAVPKPGVAGILRTRHNTVFKLSPQPSEALPPTAKIEIENGMVFGLQAYRDGGSNHLCITLTQGLGAESRNTWYAYAPHVEILDRNGQAIAPAAPTAIATPPTVVAQNGTVELPVPYLSQVDNVKNPFGSCNVTSLAMCLKYFGVQQNNPSQQFEDELQDWLEARGLDRHEPHALVQAVKAYGCQDRFTTTATLEQVKQWLAQGNPCVVHGYFTSYGHIIAIIGYNSKGLIVHDPYGEWTPNGYDRNDDSRPEKGKALTYSYEMIKRTCIDAEFWVHFISKPGFQPTLTQAAATPAPQEPTQPCTNFITVEQLIQIAGPDAPQQRLHELTPGVNQTLTRYEINTPLRIAHFISQVTHECDCFHAMEEYASGEDYEGWTELGNTQPGDGKRFKGRGLIQLTGRHNYELFSQTMGIDFTAKPELVAQAPYAVLAAGWYWDDRDINQLADRDDIRAVTKAINGGYNGLDDREKYLRAAKRVLGC

pLDDT: mean 74.89, std 21.29, range [21.03, 97.81]